Protein AF-0000000068093046 (afdb_homodimer)

InterPro domains:
  IPR000412 ABC-2 transporter [PIRSF006648] (12-259)
  IPR000412 ABC-2 transporter [PR00164] (34-55)
  IPR000412 ABC-2 transporter [PR00164] (64-86)
  IPR000412 ABC-2 transporter [PR00164] (109-134)
  IPR000412 ABC-2 transporter [PR00164] (146-170)
  IPR000412 ABC-2 transporter [PR00164] (183-202)
  IPR000412 ABC-2 transporter [PR00164] (203-222)
  IPR005981 ABC-2 type transporter, NodJ [TIGR01291] (15-259)
  IPR013525 ABC-2 type transporter, transmembrane domain [PF01061] (15-222)
  IPR047817 ABC-2 type transporter, transmembrane domain, bacterial-type [PS51012] (32-258)
  IPR051784 Nodulation factor ABC transporter [PTHR43229] (14-258)

Organism: Bordetella pertussis (strain Tohama I / ATCC BAA-589 / NCTC 13251) (NCBI:txid257313)

Solvent-accessible surface area (backbone atoms only — not comparable to full-atom values): 25249 Å² total; per-residue (Å²): 129,81,64,56,62,78,44,74,64,61,88,49,77,65,19,53,58,47,36,50,52,50,48,62,59,39,63,76,48,41,67,63,48,46,50,47,37,34,42,45,33,48,50,49,34,52,42,47,16,52,36,45,27,74,64,34,89,36,59,94,81,33,52,34,37,49,56,28,47,28,23,29,24,51,49,10,12,42,45,22,2,32,47,39,23,29,62,52,40,43,47,46,48,64,69,38,56,41,51,58,54,45,56,71,36,87,58,54,67,42,28,53,52,48,20,50,30,50,48,12,11,49,38,2,29,50,26,20,48,53,45,47,50,50,36,43,74,68,64,61,34,80,36,76,41,46,71,56,40,60,61,52,36,40,46,41,8,34,20,36,7,17,48,27,32,36,49,43,70,69,41,90,48,75,68,48,53,51,44,44,42,38,70,44,48,46,53,42,49,59,51,25,33,30,82,37,64,52,84,56,44,57,68,82,56,42,56,66,22,69,70,33,69,55,19,36,49,31,56,44,35,38,31,14,53,72,52,36,79,40,78,69,45,62,60,33,49,46,51,30,50,50,47,19,52,52,22,46,40,49,34,44,25,52,53,45,50,57,64,74,96,128,81,63,57,61,79,44,75,62,63,87,48,75,64,19,52,56,47,34,49,52,51,47,64,58,39,63,76,47,41,66,64,48,45,50,47,37,34,42,47,35,50,50,49,35,52,42,46,18,51,36,44,27,72,66,34,91,35,58,96,80,34,53,34,38,51,55,30,47,28,22,29,23,52,50,11,12,41,46,22,1,31,47,37,24,30,62,52,41,43,47,44,46,65,69,38,55,40,52,59,55,45,57,72,37,88,60,53,67,42,28,53,51,48,20,50,32,50,48,13,11,48,37,2,30,51,25,20,47,54,44,48,50,50,35,43,74,69,63,59,35,78,36,78,42,47,70,56,41,60,63,51,38,40,48,44,9,36,22,36,7,16,47,28,33,36,50,42,72,68,40,91,49,74,67,48,52,51,45,45,43,38,70,44,47,46,53,43,49,62,51,24,34,32,83,38,63,52,83,57,43,56,68,82,55,41,58,65,22,70,71,34,69,56,20,36,50,32,56,43,34,39,32,14,52,72,53,36,78,38,79,69,48,62,60,33,50,46,50,31,50,49,47,19,51,52,21,47,40,48,34,45,24,51,52,44,50,56,64,72,94

Secondary structure (DSSP, 8-state):
----TTSPPP--THHHHHHHHHHHHHHHHHHHHHHHHHHHHHHHHHHHHHHTTTTS--BTTB-HHHHHHHHHHHHHHHHHHHHIIIIIHHIIIIISTHHHHHHTTT--HHHHHHHHHHHHHHHHHHHHHHHHHHHHHTTS---GGGGGHHHHHHHHHHHHHHHHHHHHHH-SSTHHHHHIIIIIIHHHHHHTTSSS-GGGS-HHHHHHHTTSTHHHHHHHHHHHHTT-PPTTHHHHHHHHHHHHHHHHHHHHHHHHHHHH-/----TTSPPP--THHHHHHHHHHHHHHHHHHHHHHHHHHHHHHHHHHHHHHTTTTS--BTTB-HHHHHHHHHHHHHHHHHHHHIIIIIHHIIIIISTHHHHHHTTT--HHHHHHHHHHHHHHHHHHHHHHHHHHHHHTTS---GGGGGHHHHHHHHHHHHHHHHHHHHHH-SSTHHHHHIIIIIIHHHHHHTTSSS-GGGS-HHHHHHHTTSTHHHHHHHHHHHHTT-PPTTHHHHHHHHHHHHHHHHHHHHHHHHHHHH-

Radius of gyration: 23.85 Å; Cα contacts (8 Å, |Δi|>4): 781; chains: 2; bounding box: 71×57×48 Å

Structure (mmCIF, N/CA/C/O backbone):
data_AF-0000000068093046-model_v1
#
loop_
_entity.id
_entity.type
_entity.pdbx_description
1 polymer 'Transport permease protein'
#
loop_
_atom_site.group_PDB
_atom_site.id
_atom_site.type_symbol
_atom_site.label_atom_id
_atom_site.label_alt_id
_atom_site.label_comp_id
_atom_site.label_asym_id
_atom_site.label_entity_id
_atom_site.label_seq_id
_atom_site.pdbx_PDB_ins_code
_atom_site.Cartn_x
_atom_site.Cartn_y
_atom_site.Cartn_z
_atom_site.occupancy
_atom_site.B_iso_or_equiv
_atom_site.auth_seq_id
_atom_site.auth_comp_id
_atom_site.auth_asym_id
_atom_site.auth_atom_id
_atom_site.pdbx_PDB_model_num
ATOM 1 N N . MET A 1 1 ? 35.438 27.031 2.443 1 37.75 1 MET A N 1
ATOM 2 C CA . MET A 1 1 ? 34.906 27.812 1.33 1 37.75 1 MET A CA 1
ATOM 3 C C . MET A 1 1 ? 33.625 27.188 0.8 1 37.75 1 MET A C 1
ATOM 5 O O . MET A 1 1 ? 33.375 26 0.993 1 37.75 1 MET A O 1
ATOM 9 N N . SER A 1 2 ? 32.594 28.062 0.565 1 45.53 2 SER A N 1
ATOM 10 C CA . SER A 1 2 ? 31.188 28 0.219 1 45.53 2 SER A CA 1
ATOM 11 C C . SER A 1 2 ? 30.938 26.984 -0.894 1 45.53 2 SER A C 1
ATOM 13 O O . SER A 1 2 ? 31.312 27.219 -2.043 1 45.53 2 SER A O 1
ATOM 15 N N . ALA A 1 3 ? 31.359 25.812 -0.787 1 51.75 3 ALA A N 1
ATOM 16 C CA . ALA A 1 3 ? 31.219 25.031 -2.012 1 51.75 3 ALA A CA 1
ATOM 17 C C . ALA A 1 3 ? 29.906 25.375 -2.719 1 51.75 3 ALA A C 1
ATOM 19 O O . ALA A 1 3 ? 28.906 25.703 -2.07 1 51.75 3 ALA A O 1
ATOM 20 N N . GLY A 1 4 ? 29.953 25.828 -3.959 1 58.56 4 GLY A N 1
ATOM 21 C CA . GLY A 1 4 ? 28.828 26.203 -4.805 1 58.56 4 GLY A CA 1
ATOM 22 C C . GLY A 1 4 ? 27.625 25.297 -4.645 1 58.56 4 GLY A C 1
ATOM 23 O O . GLY A 1 4 ? 27.734 24.234 -4.023 1 58.56 4 GLY A O 1
ATOM 24 N N . ALA A 1 5 ? 26.469 25.844 -4.898 1 67.88 5 ALA A N 1
ATOM 25 C CA . ALA A 1 5 ? 25.156 25.188 -4.801 1 67.88 5 ALA A CA 1
ATOM 26 C C . ALA A 1 5 ? 25.219 23.766 -5.359 1 67.88 5 ALA A C 1
ATOM 28 O O . ALA A 1 5 ? 24.453 22.906 -4.949 1 67.88 5 ALA A O 1
ATOM 29 N N . TRP A 1 6 ? 26.391 23.453 -6.082 1 73.19 6 TRP A N 1
ATOM 30 C CA . TRP A 1 6 ? 26.438 22.172 -6.793 1 73.19 6 TRP A CA 1
ATOM 31 C C . TRP A 1 6 ? 27.531 21.281 -6.234 1 73.19 6 TRP A C 1
ATOM 33 O O . TRP A 1 6 ? 27.844 20.234 -6.809 1 73.19 6 TRP A O 1
ATOM 43 N N . GLY A 1 7 ? 28.156 21.656 -5.152 1 74.12 7 GLY A N 1
ATOM 44 C CA . GLY A 1 7 ? 29.25 20.875 -4.586 1 74.12 7 GLY A CA 1
ATOM 45 C C . GLY A 1 7 ? 28.766 19.672 -3.803 1 74.12 7 GLY A C 1
ATOM 46 O O . GLY A 1 7 ? 27.625 19.625 -3.338 1 74.12 7 GLY A O 1
ATOM 47 N N . TRP A 1 8 ? 29.516 18.578 -3.904 1 79.19 8 TRP A N 1
ATOM 48 C CA . TRP A 1 8 ? 29.234 17.391 -3.104 1 79.19 8 TRP A CA 1
ATOM 49 C C . TRP A 1 8 ? 29.25 17.719 -1.615 1 79.19 8 TRP A C 1
ATOM 51 O O . TRP A 1 8 ? 30.141 18.422 -1.137 1 79.19 8 TRP A O 1
ATOM 61 N N . PRO A 1 9 ? 28.25 17.297 -0.958 1 73.19 9 PRO A N 1
ATOM 62 C CA . PRO A 1 9 ? 28.203 17.578 0.477 1 73.19 9 PRO A CA 1
ATOM 63 C C . PRO A 1 9 ? 29.219 16.781 1.275 1 73.19 9 PRO A C 1
ATOM 65 O O . PRO A 1 9 ? 29.203 15.547 1.232 1 73.19 9 PRO A O 1
ATOM 68 N N . PRO A 1 10 ? 30.094 17.469 1.881 1 72.06 10 PRO A N 1
ATOM 69 C CA . PRO A 1 10 ? 31.078 16.75 2.678 1 72.06 10 PRO A CA 1
ATOM 70 C C . PRO A 1 10 ? 30.484 16.109 3.926 1 72.06 10 PRO A C 1
ATOM 72 O O . PRO A 1 10 ? 29.547 16.641 4.512 1 72.06 10 PRO A O 1
ATOM 75 N N . LEU A 1 11 ? 30.797 14.836 4.098 1 70.94 11 LEU A N 1
ATOM 76 C CA . LEU A 1 11 ? 30.375 14.141 5.309 1 70.94 11 LEU A CA 1
ATOM 77 C C . LEU A 1 11 ? 31.281 14.508 6.488 1 70.94 11 LEU A C 1
ATOM 79 O O . LEU A 1 11 ? 32.5 14.305 6.43 1 70.94 11 LEU A O 1
ATOM 83 N N . THR A 1 12 ? 30.734 15.312 7.371 1 66.44 12 THR A N 1
ATOM 84 C CA . THR A 1 12 ? 31.531 15.695 8.539 1 66.44 12 THR A CA 1
ATOM 85 C C . THR A 1 12 ? 31.062 14.938 9.773 1 66.44 12 THR A C 1
ATOM 87 O O . THR A 1 12 ? 29.984 14.336 9.773 1 66.44 12 THR A O 1
ATOM 90 N N . ARG A 1 13 ? 31.906 14.742 10.758 1 64.88 13 ARG A N 1
ATOM 91 C CA . ARG A 1 13 ? 31.641 14.047 12.008 1 64.88 13 ARG A CA 1
ATOM 92 C C . ARG A 1 13 ? 30.469 14.695 12.75 1 64.88 13 ARG A C 1
ATOM 94 O O . ARG A 1 13 ? 29.859 14.078 13.633 1 64.88 13 ARG A O 1
ATOM 101 N N . ARG A 1 14 ? 30.125 15.812 12.367 1 61.91 14 ARG A N 1
ATOM 102 C CA . ARG A 1 14 ? 29.016 16.5 13.023 1 61.91 14 ARG A CA 1
ATOM 103 C C . ARG A 1 14 ? 27.672 15.844 12.68 1 61.91 14 ARG A C 1
ATOM 105 O O . ARG A 1 14 ? 26.703 15.969 13.422 1 61.91 14 ARG A O 1
ATOM 112 N N . CYS A 1 15 ? 27.781 15.07 11.57 1 64.75 15 CYS A N 1
ATOM 113 C CA . CYS A 1 15 ? 26.609 14.312 11.148 1 64.75 15 CYS A CA 1
ATOM 114 C C . CYS A 1 15 ? 26.234 13.258 12.195 1 64.75 15 CYS A C 1
ATOM 116 O O . CYS A 1 15 ? 25.062 13.008 12.438 1 64.75 15 CYS A O 1
ATOM 118 N N . VAL A 1 16 ? 27.297 12.836 12.852 1 66 16 VAL A N 1
ATOM 119 C CA . VAL A 1 16 ? 27.078 11.781 13.844 1 66 16 VAL A CA 1
ATOM 120 C C . VAL A 1 16 ? 26.297 12.344 15.023 1 66 16 VAL A C 1
ATOM 122 O O . VAL A 1 16 ? 25.469 11.641 15.617 1 66 16 VAL A O 1
ATOM 125 N N . ALA A 1 17 ? 26.578 13.578 15.367 1 60.88 17 ALA A N 1
ATOM 126 C CA . ALA A 1 17 ? 25.859 14.188 16.484 1 60.88 17 ALA A CA 1
ATOM 127 C C . ALA A 1 17 ? 24.375 14.297 16.172 1 60.88 17 ALA A C 1
ATOM 129 O O . ALA A 1 17 ? 23.531 14.047 17.031 1 60.88 17 ALA A O 1
ATOM 130 N N . VAL A 1 18 ? 24.188 14.602 14.938 1 63.72 18 VAL A N 1
ATOM 131 C CA . VAL A 1 18 ? 22.797 14.75 14.523 1 63.72 18 VAL A CA 1
ATOM 132 C C . VAL A 1 18 ? 22.125 13.383 14.461 1 63.72 18 VAL A C 1
ATOM 134 O O . VAL A 1 18 ? 20.984 13.227 14.891 1 63.72 18 VAL A O 1
ATOM 137 N N . LEU A 1 19 ? 22.891 12.477 13.984 1 66.12 19 LEU A N 1
ATOM 138 C CA . LEU A 1 19 ? 22.375 11.109 13.93 1 66.12 19 LEU A CA 1
ATOM 139 C C . LEU A 1 19 ? 22.047 10.594 15.32 1 66.12 19 LEU A C 1
ATOM 141 O O . LEU A 1 19 ? 21.047 9.898 15.516 1 66.12 19 LEU A O 1
ATOM 145 N N . ARG A 1 20 ? 22.938 10.906 16.219 1 62.66 20 ARG A N 1
ATOM 146 C CA . ARG A 1 20 ? 22.734 10.469 17.609 1 62.66 20 ARG A CA 1
ATOM 147 C C . ARG A 1 20 ? 21.469 11.086 18.188 1 62.66 20 ARG A C 1
ATOM 149 O O . ARG A 1 20 ? 20.719 10.414 18.906 1 62.66 20 ARG A O 1
ATOM 156 N N . ARG A 1 21 ? 21.297 12.297 17.875 1 59.56 21 ARG A N 1
ATOM 157 C CA . ARG A 1 21 ? 20.078 12.969 18.359 1 59.56 21 ARG A CA 1
ATOM 158 C C . ARG A 1 21 ? 18.828 12.328 17.75 1 59.56 21 ARG A C 1
ATOM 160 O O . ARG A 1 21 ? 17.859 12.094 18.469 1 59.56 21 ARG A O 1
ATOM 167 N N . ASN A 1 22 ? 18.953 12.094 16.484 1 61.94 22 ASN A N 1
ATOM 168 C CA . ASN A 1 22 ? 17.812 11.469 15.82 1 61.94 22 ASN A CA 1
ATOM 169 C C . ASN A 1 22 ? 17.547 10.07 16.359 1 61.94 22 ASN A C 1
ATOM 171 O O . ASN A 1 22 ? 16.391 9.672 16.5 1 61.94 22 ASN A O 1
ATOM 175 N N . PHE A 1 23 ? 18.578 9.438 16.656 1 62.53 23 PHE A N 1
ATOM 176 C CA . PHE A 1 23 ? 18.453 8.086 17.203 1 62.53 23 PHE A CA 1
ATOM 177 C C . PHE A 1 23 ? 17.766 8.117 18.562 1 62.53 23 PHE A C 1
ATOM 179 O O . PHE A 1 23 ? 16.906 7.273 18.844 1 62.53 23 PHE A O 1
ATOM 186 N N . LEU A 1 24 ? 18.094 9.086 19.406 1 57.03 24 LEU A N 1
ATOM 187 C CA . LEU A 1 24 ? 17.547 9.172 20.766 1 57.03 24 LEU A CA 1
ATOM 188 C C . LEU A 1 24 ? 16.047 9.461 20.719 1 57.03 24 LEU A C 1
ATOM 190 O O . LEU A 1 24 ? 15.281 8.93 21.531 1 57.03 24 LEU A O 1
ATOM 194 N N . VAL A 1 25 ? 15.617 10.172 19.797 1 56.34 25 VAL A N 1
ATOM 195 C CA . VAL A 1 25 ? 14.211 10.523 19.672 1 56.34 25 VAL A CA 1
ATOM 196 C C . VAL A 1 25 ? 13.43 9.352 19.062 1 56.34 25 VAL A C 1
ATOM 198 O O . VAL A 1 25 ? 12.305 9.07 19.484 1 56.34 25 VAL A O 1
ATOM 201 N N . TRP A 1 26 ? 14.086 8.773 18.172 1 58.5 26 TRP A N 1
ATOM 202 C CA . TRP A 1 26 ? 13.43 7.672 17.484 1 58.5 26 TRP A CA 1
ATOM 203 C C . TRP A 1 26 ? 13.25 6.473 18.406 1 58.5 26 TRP A C 1
ATOM 205 O O . TRP A 1 26 ? 12.289 5.711 18.266 1 58.5 26 TRP A O 1
ATOM 215 N N . ARG A 1 27 ? 14.18 6.301 19.266 1 59.06 27 ARG A N 1
ATOM 216 C CA . ARG A 1 27 ? 14.086 5.156 20.172 1 59.06 27 ARG A CA 1
ATOM 217 C C . ARG A 1 27 ? 12.734 5.117 20.859 1 59.06 27 ARG A C 1
ATOM 219 O O . ARG A 1 27 ? 12.195 4.039 21.125 1 59.06 27 ARG A O 1
ATOM 226 N N . LYS A 1 28 ? 12.156 6.273 21.016 1 56.25 28 LYS A N 1
ATOM 227 C CA . LYS A 1 28 ? 10.898 6.336 21.75 1 56.25 28 LYS A CA 1
ATOM 228 C C . LYS A 1 28 ? 9.719 5.934 20.875 1 56.25 28 LYS A C 1
ATOM 230 O O . LYS A 1 28 ? 8.688 5.496 21.375 1 56.25 28 LYS A O 1
ATOM 235 N N . THR A 1 29 ? 9.852 6.031 19.625 1 57.38 29 THR A N 1
ATOM 236 C CA . THR A 1 29 ? 8.727 5.738 18.75 1 57.38 29 THR A CA 1
ATOM 237 C C . THR A 1 29 ? 9.055 4.57 17.828 1 57.38 29 THR A C 1
ATOM 239 O O . THR A 1 29 ? 8.32 4.297 16.875 1 57.38 29 THR A O 1
ATOM 242 N N . ALA A 1 30 ? 10.18 3.977 18.156 1 59.72 30 ALA A N 1
ATOM 243 C CA . ALA A 1 30 ? 10.75 2.939 17.297 1 59.72 30 ALA A CA 1
ATOM 244 C C . ALA A 1 30 ? 9.773 1.772 17.141 1 59.72 30 ALA A C 1
ATOM 246 O O . ALA A 1 30 ? 9.586 1.265 16.031 1 59.72 30 ALA A O 1
ATOM 247 N N . LEU A 1 31 ? 9.18 1.39 18.141 1 59.94 31 LEU A N 1
ATOM 248 C CA . LEU A 1 31 ? 8.328 0.206 18.094 1 59.94 31 LEU A CA 1
ATOM 249 C C . LEU A 1 31 ? 7.086 0.456 17.25 1 59.94 31 LEU A C 1
ATOM 251 O O . LEU A 1 31 ? 6.684 -0.405 16.453 1 59.94 31 LEU A O 1
ATOM 255 N N . THR A 1 32 ? 6.574 1.584 17.406 1 60.69 32 THR A N 1
ATOM 256 C CA . THR A 1 32 ? 5.34 1.903 16.703 1 60.69 32 THR A CA 1
ATOM 257 C C . THR A 1 32 ? 5.605 2.072 15.203 1 60.69 32 THR A C 1
ATOM 259 O O . THR A 1 32 ? 4.793 1.664 14.375 1 60.69 32 THR A O 1
ATOM 262 N N . THR A 1 33 ? 6.742 2.557 14.93 1 62.91 33 THR A N 1
ATOM 263 C CA . THR A 1 33 ? 7.07 2.799 13.531 1 62.91 33 THR A CA 1
ATOM 264 C C . THR A 1 33 ? 7.465 1.498 12.836 1 62.91 33 THR A C 1
ATOM 266 O O . THR A 1 33 ? 7.113 1.275 11.672 1 62.91 33 THR A O 1
ATOM 269 N N . VAL A 1 34 ? 8.086 0.738 13.633 1 65.81 34 VAL A N 1
ATOM 270 C CA . VAL A 1 34 ? 8.5 -0.548 13.078 1 65.81 34 VAL A CA 1
ATOM 271 C C . VAL A 1 34 ? 7.273 -1.376 12.719 1 65.81 34 VAL A C 1
ATOM 273 O O . VAL A 1 34 ? 7.227 -1.999 11.656 1 65.81 34 VAL A O 1
ATOM 276 N N . LEU A 1 35 ? 6.32 -1.252 13.57 1 70.31 35 LEU A N 1
ATOM 277 C CA . LEU A 1 35 ? 5.105 -2.02 13.32 1 70.31 35 LEU A CA 1
ATOM 278 C C . LEU A 1 35 ? 4.414 -1.542 12.047 1 70.31 35 LEU A C 1
ATOM 280 O O . LEU A 1 35 ? 3.908 -2.354 11.266 1 70.31 35 LEU A O 1
ATOM 284 N N . GLY A 1 36 ? 4.566 -0.265 11.867 1 68.25 36 GLY A N 1
ATOM 285 C CA . GLY A 1 36 ? 3.902 0.279 10.688 1 68.25 36 GLY A CA 1
ATOM 286 C C . GLY A 1 36 ? 4.605 -0.069 9.391 1 68.25 36 GLY A C 1
ATOM 287 O O . GLY A 1 36 ? 3.959 -0.458 8.414 1 68.25 36 GLY A O 1
ATOM 288 N N . ASP A 1 37 ? 5.895 -0.096 9.43 1 74.31 37 ASP A N 1
ATOM 289 C CA . ASP A 1 37 ? 6.645 -0.235 8.18 1 74.31 37 ASP A CA 1
ATOM 290 C C . ASP A 1 37 ? 6.898 -1.705 7.855 1 74.31 37 ASP A C 1
ATOM 292 O O . ASP A 1 37 ? 7.066 -2.066 6.691 1 74.31 37 ASP A O 1
ATOM 296 N N . VAL A 1 38 ? 6.875 -2.521 8.898 1 82.19 38 VAL A N 1
ATOM 297 C CA . VAL A 1 38 ? 7.273 -3.912 8.711 1 82.19 38 VAL A CA 1
ATOM 298 C C . VAL A 1 38 ? 6.031 -4.789 8.57 1 82.19 38 VAL A C 1
ATOM 300 O O . VAL A 1 38 ? 6.066 -5.82 7.895 1 82.19 38 VAL A O 1
ATOM 303 N N . LEU A 1 39 ? 5 -4.328 9.125 1 82.88 39 LEU A N 1
ATOM 304 C CA . LEU A 1 39 ? 3.812 -5.18 9.18 1 82.88 39 LEU A CA 1
ATOM 305 C C . LEU A 1 39 ? 3.27 -5.441 7.777 1 82.88 39 LEU A C 1
ATOM 307 O O . LEU A 1 39 ? 2.92 -6.578 7.445 1 82.88 39 LEU A O 1
ATOM 311 N N . ASP A 1 40 ? 3.314 -4.449 6.984 1 85.69 40 ASP A N 1
ATOM 312 C CA . ASP A 1 40 ? 2.742 -4.57 5.645 1 85.69 40 ASP A CA 1
ATOM 313 C C . ASP A 1 40 ? 3.518 -5.586 4.805 1 85.69 40 ASP A C 1
ATOM 315 O O . ASP A 1 40 ? 2.941 -6.551 4.305 1 85.69 40 ASP A O 1
ATOM 319 N N . PRO A 1 41 ? 4.793 -5.43 4.781 1 87.69 41 PRO A N 1
ATOM 320 C CA . PRO A 1 41 ? 5.562 -6.395 3.988 1 87.69 41 PRO A CA 1
ATOM 321 C C . PRO A 1 41 ? 5.523 -7.805 4.574 1 87.69 41 PRO A C 1
ATOM 323 O O . PRO A 1 41 ? 5.559 -8.789 3.83 1 87.69 41 PRO A O 1
ATOM 326 N N . VAL A 1 42 ? 5.434 -7.898 5.871 1 88.56 42 VAL A N 1
ATOM 327 C CA . VAL A 1 42 ? 5.391 -9.211 6.512 1 88.56 42 VAL A CA 1
ATOM 328 C C . VAL A 1 42 ? 4.059 -9.891 6.211 1 88.56 42 VAL A C 1
ATOM 330 O O . VAL A 1 42 ? 4.02 -11.086 5.902 1 88.56 42 VAL A O 1
ATOM 333 N N . VAL A 1 43 ? 3.029 -9.133 6.297 1 86.38 43 VAL A N 1
ATOM 334 C CA . VAL A 1 43 ? 1.71 -9.672 5.988 1 86.38 43 VAL A CA 1
ATOM 335 C C . VAL A 1 43 ? 1.655 -10.102 4.527 1 86.38 43 VAL A C 1
ATOM 337 O O . VAL A 1 43 ? 1.15 -11.18 4.207 1 86.38 43 VAL A O 1
ATOM 340 N N . ALA A 1 44 ? 2.191 -9.266 3.668 1 87.81 44 ALA A N 1
ATOM 341 C CA . ALA A 1 44 ? 2.24 -9.594 2.246 1 87.81 44 ALA A CA 1
ATOM 342 C C . ALA A 1 44 ? 3.062 -10.859 2.006 1 87.81 44 ALA A C 1
ATOM 344 O O . ALA A 1 44 ? 2.654 -11.742 1.244 1 87.81 44 ALA A O 1
ATOM 345 N N . LEU A 1 45 ? 4.156 -10.945 2.699 1 90.56 45 LEU A N 1
ATOM 346 C CA . LEU A 1 45 ? 5.043 -12.094 2.559 1 90.56 45 LEU A CA 1
ATOM 347 C C . LEU A 1 45 ? 4.348 -13.383 2.99 1 90.56 45 LEU A C 1
ATOM 349 O O . LEU A 1 45 ? 4.344 -14.367 2.254 1 90.56 45 LEU A O 1
ATOM 353 N N . LEU A 1 46 ? 3.686 -13.32 4.074 1 88.31 46 LEU A N 1
ATOM 354 C CA . LEU A 1 46 ? 3.088 -14.531 4.621 1 88.31 46 LEU A CA 1
ATOM 355 C C . LEU A 1 46 ? 1.8 -14.883 3.885 1 88.31 46 LEU A C 1
ATOM 357 O O . LEU A 1 46 ? 1.574 -16.047 3.543 1 88.31 46 LEU A O 1
ATOM 361 N N . ALA A 1 47 ? 1.041 -13.898 3.654 1 84.81 47 ALA A N 1
ATOM 362 C CA . ALA A 1 47 ? -0.24 -14.148 2.996 1 84.81 47 ALA A CA 1
ATOM 363 C C . ALA A 1 47 ? -0.038 -14.578 1.548 1 84.81 47 ALA A C 1
ATOM 365 O O . ALA A 1 47 ? -0.573 -15.602 1.121 1 84.81 47 ALA A O 1
ATOM 366 N N . LEU A 1 48 ? 0.752 -13.852 0.817 1 86.62 48 LEU A N 1
ATOM 367 C CA . LEU A 1 48 ? 0.99 -14.195 -0.58 1 86.62 48 LEU A CA 1
ATOM 368 C C . LEU A 1 48 ? 1.932 -15.391 -0.694 1 86.62 48 LEU A C 1
ATOM 370 O O . LEU A 1 48 ? 1.748 -16.25 -1.559 1 86.62 48 LEU A O 1
ATOM 374 N N . GLY A 1 49 ? 2.934 -15.375 0.153 1 87.12 49 GLY A N 1
ATOM 375 C CA . GLY A 1 49 ? 3.896 -16.469 0.107 1 87.12 49 GLY A CA 1
ATOM 376 C C . GLY A 1 49 ? 3.27 -17.828 0.34 1 87.12 49 GLY A C 1
ATOM 377 O O . GLY A 1 49 ? 3.502 -18.766 -0.427 1 87.12 49 GLY A O 1
ATOM 378 N N . PHE A 1 50 ? 2.408 -17.891 1.271 1 84.62 50 PHE A N 1
ATOM 379 C CA . PHE A 1 50 ? 1.796 -19.188 1.567 1 84.62 50 PHE A CA 1
ATOM 380 C C . PHE A 1 50 ? 0.477 -19.344 0.821 1 84.62 50 PHE A C 1
ATOM 382 O O . PHE A 1 50 ? 0.151 -20.438 0.348 1 84.62 50 PHE A O 1
ATOM 389 N N . GLY A 1 51 ? -0.211 -18.312 0.675 1 83.06 51 GLY A N 1
ATOM 390 C CA . GLY A 1 51 ? -1.479 -18.391 -0.034 1 83.06 51 GLY A CA 1
ATOM 391 C C . GLY A 1 51 ? -1.319 -18.688 -1.512 1 83.06 51 GLY A C 1
ATOM 392 O O . GLY A 1 51 ? -1.857 -19.688 -2.008 1 83.06 51 GLY A O 1
ATOM 393 N N . LEU A 1 52 ? -0.548 -17.906 -2.174 1 84 52 LEU A N 1
ATOM 394 C CA . LEU A 1 52 ? -0.316 -18.109 -3.598 1 84 52 LEU A CA 1
ATOM 395 C C . LEU A 1 52 ? 0.709 -19.219 -3.822 1 84 52 LEU A C 1
ATOM 397 O O . LEU A 1 52 ? 0.681 -19.906 -4.852 1 84 52 LEU A O 1
ATOM 401 N N . GLY A 1 53 ? 1.617 -19.281 -2.848 1 83.06 53 GLY A N 1
ATOM 402 C CA . GLY A 1 53 ? 2.631 -20.328 -2.963 1 83.06 53 GLY A CA 1
ATOM 403 C C . GLY A 1 53 ? 2.049 -21.719 -3.072 1 83.06 53 GLY A C 1
ATOM 404 O O . GLY A 1 53 ? 2.615 -22.578 -3.746 1 83.06 53 GLY A O 1
ATOM 405 N N . ALA A 1 54 ? 0.92 -21.891 -2.521 1 81.44 54 ALA A N 1
ATOM 406 C CA . ALA A 1 54 ? 0.278 -23.203 -2.572 1 81.44 54 ALA A CA 1
ATOM 407 C C . ALA A 1 54 ? -0.327 -23.469 -3.949 1 81.44 54 ALA A C 1
ATOM 409 O O . ALA A 1 54 ? -0.54 -24.625 -4.332 1 81.44 54 ALA A O 1
ATOM 410 N N . LEU A 1 55 ? -0.473 -22.422 -4.648 1 80.44 55 LEU A N 1
ATOM 411 C CA . LEU A 1 55 ? -1.104 -22.547 -5.957 1 80.44 55 LEU A CA 1
ATOM 412 C C . LEU A 1 55 ? -0.059 -22.531 -7.066 1 80.44 55 LEU A C 1
ATOM 414 O O . LEU A 1 55 ? -0.36 -22.859 -8.211 1 80.44 55 LEU A O 1
ATOM 418 N N . LEU A 1 56 ? 1.139 -22.109 -6.676 1 79.81 56 LEU A N 1
ATOM 419 C CA . LEU A 1 56 ? 2.207 -21.984 -7.66 1 79.81 56 LEU A CA 1
ATOM 420 C C . LEU A 1 56 ? 3.131 -23.188 -7.633 1 79.81 56 LEU A C 1
ATOM 422 O O . LEU A 1 56 ? 3.434 -23.719 -6.562 1 79.81 56 LEU A O 1
ATOM 426 N N . PRO A 1 57 ? 3.406 -23.859 -8.727 1 71.44 57 PRO A N 1
ATOM 427 C CA . PRO A 1 57 ? 4.426 -24.906 -8.75 1 71.44 57 PRO A CA 1
ATOM 428 C C . PRO A 1 57 ? 5.801 -24.406 -8.32 1 71.44 57 PRO A C 1
ATOM 430 O O . PRO A 1 57 ? 6.738 -25.203 -8.188 1 71.44 57 PRO A O 1
ATOM 433 N N . GLY A 1 58 ? 5.988 -23.328 -7.805 1 71.19 58 GLY A N 1
ATOM 434 C CA . GLY A 1 58 ? 7.273 -22.703 -7.535 1 71.19 58 GLY A CA 1
ATOM 435 C C . GLY A 1 58 ? 7.762 -21.828 -8.68 1 71.19 58 GLY A C 1
ATOM 436 O O . GLY A 1 58 ? 7.312 -21.984 -9.812 1 71.19 58 GLY A O 1
ATOM 437 N N . ILE A 1 59 ? 8.508 -20.859 -8.344 1 71.25 59 ILE A N 1
ATOM 438 C CA . ILE A 1 59 ? 9.086 -19.969 -9.352 1 71.25 59 ILE A CA 1
ATOM 439 C C . ILE A 1 59 ? 10.539 -20.359 -9.617 1 71.25 59 ILE A C 1
ATOM 441 O O . ILE A 1 59 ? 11.406 -20.172 -8.758 1 71.25 59 ILE A O 1
ATOM 445 N N . GLU A 1 60 ? 10.773 -20.891 -10.781 1 70 60 GLU A N 1
ATOM 446 C CA . GLU A 1 60 ? 12.109 -21.328 -11.148 1 70 60 GLU A CA 1
ATOM 447 C C . GLU A 1 60 ? 12.656 -22.344 -10.148 1 70 60 GLU A C 1
ATOM 449 O O . GLU A 1 60 ? 13.805 -22.25 -9.719 1 70 60 GLU A O 1
ATOM 454 N N . GLY A 1 61 ? 11.766 -23.141 -9.555 1 75.25 61 GLY A N 1
ATOM 455 C CA . GLY A 1 61 ? 12.141 -24.219 -8.648 1 75.25 61 GLY A CA 1
ATOM 456 C C . GLY A 1 61 ? 12.195 -23.781 -7.195 1 75.25 61 GLY A C 1
ATOM 457 O O . GLY A 1 61 ? 12.516 -24.578 -6.316 1 75.25 61 GLY A O 1
ATOM 458 N N . VAL A 1 62 ? 12.008 -22.609 -6.949 1 84.44 62 VAL A N 1
ATOM 459 C CA . VAL A 1 62 ? 12.07 -22.062 -5.598 1 84.44 62 VAL A CA 1
ATOM 460 C C . VAL A 1 62 ? 10.656 -21.781 -5.09 1 84.44 62 VAL A C 1
ATOM 462 O O . VAL A 1 62 ? 9.805 -21.281 -5.836 1 84.44 62 VAL A O 1
ATOM 465 N N . PRO A 1 63 ? 10.453 -22.297 -3.867 1 88.06 63 PRO A N 1
ATOM 466 C CA . PRO A 1 63 ? 9.141 -21.953 -3.316 1 88.06 63 PRO A CA 1
ATOM 467 C C . PRO A 1 63 ? 8.844 -20.453 -3.387 1 88.06 63 PRO A C 1
ATOM 469 O O . PRO A 1 63 ? 9.742 -19.625 -3.189 1 88.06 63 PRO A O 1
ATOM 472 N N . TYR A 1 64 ? 7.68 -20.141 -3.701 1 89.38 64 TYR A N 1
ATOM 473 C CA . TYR A 1 64 ? 7.285 -18.766 -3.914 1 89.38 64 TYR A CA 1
ATOM 474 C C . TYR A 1 64 ? 7.551 -17.922 -2.67 1 89.38 64 TYR A C 1
ATOM 476 O O . TYR A 1 64 ? 7.926 -16.75 -2.771 1 89.38 64 TYR A O 1
ATOM 484 N N . VAL A 1 65 ? 7.371 -18.547 -1.499 1 89.81 65 VAL A N 1
ATOM 485 C CA . VAL A 1 65 ? 7.586 -17.812 -0.253 1 89.81 65 VAL A CA 1
ATOM 486 C C . VAL A 1 65 ? 9.047 -17.375 -0.153 1 89.81 65 VAL A C 1
ATOM 488 O O . VAL A 1 65 ? 9.336 -16.281 0.312 1 89.81 65 VAL A O 1
ATOM 491 N N . THR A 1 66 ? 9.922 -18.188 -0.617 1 90.56 66 THR A N 1
ATOM 492 C CA . THR A 1 66 ? 11.336 -17.859 -0.604 1 90.56 66 THR A CA 1
ATOM 493 C C . THR A 1 66 ? 11.648 -16.766 -1.629 1 90.56 66 THR A C 1
ATOM 495 O O . THR A 1 66 ? 12.414 -15.836 -1.348 1 90.56 66 THR A O 1
ATOM 498 N N . PHE A 1 67 ? 11.055 -16.953 -2.742 1 89.75 67 PHE A N 1
ATOM 499 C CA . PHE A 1 67 ? 11.203 -15.93 -3.771 1 89.75 67 PHE A CA 1
ATOM 500 C C . PHE A 1 67 ? 10.727 -14.578 -3.262 1 89.75 67 PHE A C 1
ATOM 502 O O . PHE A 1 67 ? 11.414 -13.57 -3.426 1 89.75 67 PHE A O 1
ATOM 509 N N . LEU A 1 68 ? 9.586 -14.531 -2.592 1 91.62 68 LEU A N 1
ATOM 510 C CA . LEU A 1 68 ? 8.945 -13.312 -2.113 1 91.62 68 LEU A CA 1
ATOM 511 C C . LEU A 1 68 ? 9.711 -12.727 -0.931 1 91.62 68 LEU A C 1
ATOM 513 O O . LEU A 1 68 ? 9.617 -11.523 -0.658 1 91.62 68 LEU A O 1
ATOM 517 N N . SER A 1 69 ? 10.406 -13.562 -0.236 1 93.88 69 SER A N 1
ATOM 518 C CA . SER A 1 69 ? 11.133 -13.078 0.934 1 93.88 69 SER A CA 1
ATOM 519 C C . SER A 1 69 ? 12.172 -12.031 0.546 1 93.88 69 SER A C 1
ATOM 521 O O . SER A 1 69 ? 12.32 -11.016 1.228 1 93.88 69 SER A O 1
ATOM 523 N N . ALA A 1 70 ? 12.883 -12.281 -0.55 1 93.81 70 ALA A N 1
ATOM 524 C CA . ALA A 1 70 ? 13.875 -11.312 -1.021 1 93.81 70 ALA A CA 1
ATOM 525 C C . ALA A 1 70 ? 13.219 -9.984 -1.369 1 93.81 70 ALA A C 1
ATOM 527 O O . ALA A 1 70 ? 13.688 -8.922 -0.944 1 93.81 70 ALA A O 1
ATOM 528 N N . GLY A 1 71 ? 12.18 -10.078 -2.107 1 93.19 71 GLY A N 1
ATOM 529 C CA . GLY A 1 71 ? 11.445 -8.875 -2.477 1 93.19 71 GLY A CA 1
ATOM 530 C C . GLY A 1 71 ? 10.883 -8.133 -1.282 1 93.19 71 GLY A C 1
ATOM 531 O O . GLY A 1 71 ? 10.891 -6.902 -1.246 1 93.19 71 GLY A O 1
ATOM 532 N N . SER A 1 72 ? 10.352 -8.836 -0.315 1 94.19 72 SER A N 1
ATOM 533 C CA . SER A 1 72 ? 9.727 -8.234 0.859 1 94.19 72 SER A CA 1
ATOM 534 C C . SER A 1 72 ? 10.75 -7.457 1.689 1 94.19 72 SER A C 1
ATOM 536 O O . SER A 1 72 ? 10.43 -6.406 2.252 1 94.19 72 SER A O 1
ATOM 538 N N . MET A 1 73 ? 11.898 -7.996 1.782 1 96.06 73 MET A N 1
ATOM 539 C CA . MET A 1 73 ? 12.945 -7.285 2.508 1 96.06 73 MET A CA 1
ATOM 540 C C . MET A 1 73 ? 13.25 -5.941 1.851 1 96.06 73 MET A C 1
ATOM 542 O O . MET A 1 73 ? 13.406 -4.93 2.537 1 96.06 73 MET A O 1
ATOM 546 N N . CYS A 1 74 ? 13.305 -5.977 0.54 1 95.75 74 CYS A N 1
ATOM 547 C CA . CYS A 1 74 ? 13.586 -4.758 -0.208 1 95.75 74 CYS A CA 1
ATOM 548 C C . CYS A 1 74 ? 12.445 -3.756 -0.078 1 95.75 74 CYS A C 1
ATOM 550 O O . CYS A 1 74 ? 12.68 -2.564 0.124 1 95.75 74 CYS A O 1
ATOM 552 N N . VAL A 1 75 ? 11.258 -4.289 -0.196 1 93.81 75 VAL A N 1
ATOM 553 C CA . VAL A 1 75 ? 10.078 -3.432 -0.094 1 93.81 75 VAL A CA 1
ATOM 554 C C . VAL A 1 75 ? 10 -2.83 1.307 1 93.81 75 VAL A C 1
ATOM 556 O O . VAL A 1 75 ? 9.68 -1.649 1.465 1 93.81 75 VAL A O 1
ATOM 559 N N . GLY A 1 76 ? 10.219 -3.658 2.303 1 92.94 76 GLY A N 1
ATOM 560 C CA . GLY A 1 76 ? 10.258 -3.143 3.662 1 92.94 76 GLY A CA 1
ATOM 561 C C . GLY A 1 76 ? 11.242 -2.008 3.844 1 92.94 76 GLY A C 1
ATOM 562 O O . GLY A 1 76 ? 10.938 -1 4.48 1 92.94 76 GLY A O 1
ATOM 563 N N . ALA A 1 77 ? 12.383 -2.211 3.314 1 94.38 77 ALA A N 1
ATOM 564 C CA . ALA A 1 77 ? 13.406 -1.173 3.391 1 94.38 77 ALA A CA 1
ATOM 565 C C . ALA A 1 77 ? 12.969 0.088 2.652 1 94.38 77 ALA A C 1
ATOM 567 O O . ALA A 1 77 ? 13.188 1.203 3.131 1 94.38 77 ALA A O 1
ATOM 568 N N . LEU A 1 78 ? 12.453 -0.153 1.491 1 93.75 78 LEU A N 1
ATOM 569 C CA . LEU A 1 78 ? 11.977 0.968 0.692 1 93.75 78 LEU A CA 1
ATOM 570 C C . LEU A 1 78 ? 10.938 1.781 1.465 1 93.75 78 LEU A C 1
ATOM 572 O O . LEU A 1 78 ? 11.031 3.01 1.53 1 93.75 78 LEU A O 1
ATOM 576 N N . TYR A 1 79 ? 9.953 1.138 2.055 1 89 79 TYR A N 1
ATOM 577 C CA . TYR A 1 79 ? 8.906 1.816 2.809 1 89 79 TYR A CA 1
ATOM 578 C C . TYR A 1 79 ? 9.477 2.486 4.055 1 89 79 TYR A C 1
ATOM 580 O O . TYR A 1 79 ? 9.078 3.602 4.402 1 89 79 TYR A O 1
ATOM 588 N N . GLY A 1 80 ? 10.336 1.819 4.73 1 87.62 80 GLY A N 1
ATOM 589 C CA . GLY A 1 80 ? 10.969 2.408 5.902 1 87.62 80 GLY A CA 1
ATOM 590 C C . GLY A 1 80 ? 11.672 3.717 5.605 1 87.62 80 GLY A C 1
ATOM 591 O O . GLY A 1 80 ? 11.492 4.703 6.324 1 87.62 80 GLY A O 1
ATOM 592 N N . ALA A 1 81 ? 12.406 3.678 4.547 1 91 81 ALA A N 1
ATOM 593 C CA . ALA A 1 81 ? 13.133 4.883 4.16 1 91 81 ALA A CA 1
ATOM 594 C C . ALA A 1 81 ? 12.172 5.973 3.689 1 91 81 ALA A C 1
ATOM 596 O O . ALA A 1 81 ? 12.328 7.145 4.051 1 91 81 ALA A O 1
ATOM 597 N N . THR A 1 82 ? 11.273 5.605 2.887 1 87.44 82 THR A N 1
ATOM 598 C CA . THR A 1 82 ? 10.375 6.574 2.275 1 87.44 82 THR A CA 1
ATOM 599 C C . THR A 1 82 ? 9.492 7.23 3.334 1 87.44 82 THR A C 1
ATOM 601 O O . THR A 1 82 ? 9.312 8.453 3.332 1 87.44 82 THR A O 1
ATOM 604 N N . PHE A 1 83 ? 8.938 6.477 4.195 1 81.75 83 PHE A N 1
ATOM 605 C CA . PHE A 1 83 ? 8.078 7.023 5.238 1 81.75 83 PHE A CA 1
ATOM 606 C C . PHE A 1 83 ? 8.859 7.98 6.133 1 81.75 83 PHE A C 1
ATOM 608 O O . PHE A 1 83 ? 8.359 9.055 6.488 1 81.75 83 PHE A O 1
ATOM 615 N N . GLU A 1 84 ? 10 7.566 6.465 1 79.81 84 GLU A N 1
ATOM 616 C CA . GLU A 1 84 ? 10.836 8.414 7.312 1 79.81 84 GLU A CA 1
ATOM 617 C C . GLU A 1 84 ? 11.25 9.688 6.59 1 79.81 84 GLU A C 1
ATOM 619 O O . GLU A 1 84 ? 11.188 10.781 7.16 1 79.81 84 GLU A O 1
ATOM 624 N N . ALA A 1 85 ? 11.602 9.562 5.387 1 83.94 85 ALA A N 1
ATOM 625 C CA . ALA A 1 85 ? 12.156 10.688 4.641 1 83.94 85 ALA A CA 1
ATOM 626 C C . ALA A 1 85 ? 11.047 11.617 4.152 1 83.94 85 ALA A C 1
ATOM 628 O O . ALA A 1 85 ? 11.32 12.758 3.748 1 83.94 85 ALA A O 1
ATOM 629 N N . THR A 1 86 ? 9.828 11.203 4.188 1 79.75 86 THR A N 1
ATOM 630 C CA . THR A 1 86 ? 8.75 12.055 3.715 1 79.75 86 THR A CA 1
ATOM 631 C C . THR A 1 86 ? 7.914 12.57 4.883 1 79.75 86 THR A C 1
ATOM 633 O O . THR A 1 86 ? 8.133 13.68 5.367 1 79.75 86 THR A O 1
ATOM 636 N N . TYR A 1 87 ? 7.16 11.68 5.48 1 69.88 87 TYR A N 1
ATOM 637 C CA . TYR A 1 87 ? 6.195 12.094 6.496 1 69.88 87 TYR A CA 1
ATOM 638 C C . TYR A 1 87 ? 6.906 12.602 7.742 1 69.88 87 TYR A C 1
ATOM 640 O O . TYR A 1 87 ? 6.582 13.68 8.25 1 69.88 87 TYR A O 1
ATOM 648 N N . ASN A 1 88 ? 7.867 11.898 8.141 1 69.31 88 ASN A N 1
ATOM 649 C CA . ASN A 1 88 ? 8.531 12.266 9.383 1 69.31 88 ASN A CA 1
ATOM 650 C C . ASN A 1 88 ? 9.516 13.414 9.18 1 69.31 88 ASN A C 1
ATOM 652 O O . ASN A 1 88 ? 9.57 14.344 9.992 1 69.31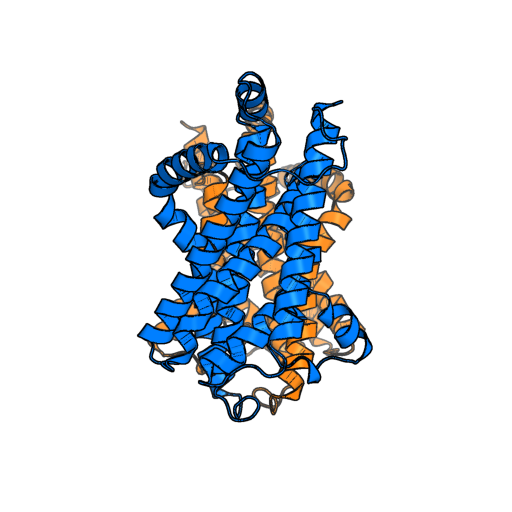 88 ASN A O 1
ATOM 656 N N . ALA A 1 89 ? 10.242 13.305 8.133 1 65.69 89 ALA A N 1
ATOM 657 C CA . ALA A 1 89 ? 11.195 14.375 7.848 1 65.69 89 ALA A CA 1
ATOM 658 C C . ALA A 1 89 ? 10.477 15.68 7.543 1 65.69 89 ALA A C 1
ATOM 660 O O . ALA A 1 89 ? 10.922 16.75 7.965 1 65.69 89 ALA A O 1
ATOM 661 N N . PHE A 1 90 ? 9.406 15.578 6.793 1 64.75 90 PHE A N 1
ATOM 662 C CA . PHE A 1 90 ? 8.648 16.766 6.426 1 64.75 90 PHE A CA 1
ATOM 663 C C . PHE A 1 90 ? 8.062 17.438 7.664 1 64.75 90 PHE A C 1
ATOM 665 O O . PHE A 1 90 ? 8.062 18.656 7.77 1 64.75 90 PHE A O 1
ATOM 672 N N . SER A 1 91 ? 7.48 16.656 8.5 1 62.56 91 SER A N 1
ATOM 673 C CA . SER A 1 91 ? 6.934 17.203 9.734 1 62.56 91 SER A CA 1
ATOM 674 C C . SER A 1 91 ? 8.016 17.922 10.547 1 62.56 91 SER A C 1
ATOM 676 O O . SER A 1 91 ? 7.75 18.953 11.164 1 62.56 91 SER A O 1
ATOM 678 N N . ARG A 1 92 ? 9.203 17.312 10.508 1 61.41 92 ARG A N 1
ATOM 679 C CA . ARG A 1 92 ? 10.32 17.922 11.227 1 61.41 92 ARG A CA 1
ATOM 680 C C . ARG A 1 92 ? 10.773 19.203 10.547 1 61.41 92 ARG A C 1
ATOM 682 O O . ARG A 1 92 ? 11.078 20.188 11.227 1 61.41 92 ARG A O 1
ATOM 689 N N . LEU A 1 93 ? 10.75 19.172 9.281 1 58.31 93 LEU A N 1
ATOM 690 C CA . LEU A 1 93 ? 11.273 20.312 8.547 1 58.31 93 LEU A CA 1
ATOM 691 C C . LEU A 1 93 ? 10.266 21.453 8.523 1 58.31 93 LEU A C 1
ATOM 693 O O . LEU A 1 93 ? 10.641 22.625 8.633 1 58.31 93 LEU A O 1
ATOM 697 N N . HIS A 1 94 ? 9.086 21.234 8.258 1 54.19 94 HIS A N 1
ATOM 698 C CA . HIS A 1 94 ? 8.102 22.297 8.133 1 54.19 94 HIS A CA 1
ATOM 699 C C . HIS A 1 94 ? 7.539 22.688 9.492 1 54.19 94 HIS A C 1
ATOM 701 O O . HIS A 1 94 ? 7.281 23.875 9.734 1 54.19 94 HIS A O 1
ATOM 707 N N . VAL A 1 95 ? 6.98 21.656 10.18 1 48.5 95 VAL A N 1
ATOM 708 C CA . VAL A 1 95 ? 6.344 22.062 11.43 1 48.5 95 VAL A CA 1
ATOM 709 C C . VAL A 1 95 ? 7.391 22.625 12.391 1 48.5 95 VAL A C 1
ATOM 711 O O . VAL A 1 95 ? 7.125 23.578 13.109 1 48.5 95 VAL A O 1
ATOM 714 N N . GLN A 1 96 ? 8.445 21.812 12.555 1 47.5 96 GLN A N 1
ATOM 715 C CA . GLN A 1 96 ? 9.328 22.281 13.625 1 47.5 96 GLN A CA 1
ATOM 716 C C . GLN A 1 96 ? 10.336 23.297 13.117 1 47.5 96 GLN A C 1
ATOM 718 O O . GLN A 1 96 ? 11.148 23 12.242 1 47.5 96 GLN A O 1
ATOM 723 N N . ARG A 1 97 ? 9.883 24.453 12.695 1 50.09 97 ARG A N 1
ATOM 724 C CA . ARG A 1 97 ? 10.789 25.594 12.555 1 50.09 97 ARG A CA 1
ATOM 725 C C . ARG A 1 97 ? 12.227 25.203 12.859 1 50.09 97 ARG A C 1
ATOM 727 O O . ARG A 1 97 ? 13.07 26.047 13.148 1 50.09 97 ARG A O 1
ATOM 734 N N . THR A 1 98 ? 12.305 23.938 12.969 1 50.84 98 THR A N 1
ATOM 735 C CA . THR A 1 98 ? 13.602 23.438 13.406 1 50.84 98 THR A CA 1
ATOM 736 C C . THR A 1 98 ? 14.664 23.688 12.336 1 50.84 98 THR A C 1
ATOM 738 O O . THR A 1 98 ? 15.828 23.953 12.656 1 50.84 98 THR A O 1
ATOM 741 N N . TRP A 1 99 ? 14.141 23.609 11.086 1 50.53 99 TRP A N 1
ATOM 742 C CA . TRP A 1 99 ? 15.125 23.938 10.062 1 50.53 99 TRP A CA 1
ATOM 743 C C . TRP A 1 99 ? 15.703 25.328 10.273 1 50.53 99 TRP A C 1
ATOM 745 O O . TRP A 1 99 ? 16.906 25.547 10.141 1 50.53 99 TRP A O 1
ATOM 755 N N . ASP A 1 100 ? 14.773 26.125 10.539 1 52.66 100 ASP A N 1
ATOM 756 C CA . ASP A 1 100 ? 15.234 27.484 10.789 1 52.66 100 ASP A CA 1
ATOM 757 C C . ASP A 1 100 ? 16.094 27.562 12.055 1 52.66 100 ASP A C 1
ATOM 759 O O . ASP A 1 100 ? 17.078 28.297 12.094 1 52.66 100 ASP A O 1
ATOM 763 N N . ALA A 1 101 ? 15.625 26.844 13.008 1 51.94 101 ALA A N 1
ATOM 764 C CA . ALA A 1 101 ? 16.375 26.891 14.258 1 51.94 101 ALA A CA 1
ATOM 765 C C . ALA A 1 101 ? 17.734 26.203 14.102 1 51.94 101 ALA A C 1
ATOM 767 O O . ALA A 1 101 ? 18.719 26.625 14.711 1 51.94 101 ALA A O 1
ATOM 768 N N . MET A 1 102 ? 17.656 25.234 13.305 1 52.12 102 MET A N 1
ATOM 769 C CA . MET A 1 102 ? 18.906 24.5 13.109 1 52.12 102 MET A CA 1
ATOM 770 C C . MET A 1 102 ? 19.875 25.328 12.273 1 52.12 102 MET A C 1
ATOM 772 O O . MET A 1 102 ? 21.094 25.25 12.477 1 52.12 102 MET A O 1
ATOM 776 N N . LEU A 1 103 ? 19.188 26.125 11.414 1 51.19 103 LEU A N 1
ATOM 777 C CA . LEU A 1 103 ? 20.016 26.969 10.578 1 51.19 103 LEU A CA 1
ATOM 778 C C . LEU A 1 103 ? 20.609 28.125 11.398 1 51.19 103 LEU A C 1
ATOM 780 O O . LEU A 1 103 ? 21.609 28.703 11.008 1 51.19 103 LEU A O 1
ATOM 784 N N . SER A 1 104 ? 19.891 28.406 12.453 1 50.75 104 SER A N 1
ATOM 785 C CA . SER A 1 104 ? 20.453 29.5 13.258 1 50.75 104 SER A CA 1
ATOM 786 C C . SER A 1 104 ? 21.688 29.031 14.016 1 50.75 104 SER A C 1
ATOM 788 O O . SER A 1 104 ? 22.375 29.844 14.633 1 50.75 104 SER A O 1
ATOM 790 N N . THR A 1 105 ? 21.891 27.734 14.047 1 50.78 105 THR A N 1
ATOM 791 C CA . THR A 1 105 ? 23.156 27.219 14.578 1 50.78 105 THR A CA 1
ATOM 792 C C . THR A 1 105 ? 24.094 26.844 13.438 1 50.78 105 THR A C 1
ATOM 794 O O . THR A 1 105 ? 23.641 26.469 12.352 1 50.78 105 THR A O 1
ATOM 797 N N . PRO A 1 106 ? 25.219 27.312 13.414 1 48.06 106 PRO A N 1
ATOM 798 C CA . PRO A 1 106 ? 26.203 27.031 12.359 1 48.06 106 PRO A CA 1
ATOM 799 C C . PRO A 1 106 ? 26.172 25.578 11.883 1 48.06 106 PRO A C 1
ATOM 801 O O . PRO A 1 106 ? 27.203 25.031 11.492 1 48.06 106 PRO A O 1
ATOM 804 N N . LEU A 1 107 ? 25.141 24.891 12.258 1 55 107 LEU A N 1
ATOM 805 C CA . LEU A 1 107 ? 25.188 23.547 11.695 1 55 107 LEU A CA 1
ATOM 806 C C . LEU A 1 107 ? 25.203 23.594 10.172 1 55 107 LEU A C 1
ATOM 808 O O . LEU A 1 107 ? 24.484 24.391 9.562 1 55 107 LEU A O 1
ATOM 812 N N . ASP A 1 108 ? 26.312 23.156 9.5 1 67 108 ASP A N 1
ATOM 813 C CA . ASP A 1 108 ? 26.547 23.078 8.062 1 67 108 ASP A CA 1
ATOM 814 C C . ASP A 1 108 ? 25.422 22.312 7.367 1 67 108 ASP A C 1
ATOM 816 O O . ASP A 1 108 ? 24.953 21.281 7.867 1 67 108 ASP A O 1
ATOM 820 N N . LEU A 1 109 ? 24.609 22.875 6.664 1 71.69 109 LEU A N 1
ATOM 821 C CA . LEU A 1 109 ? 23.516 22.344 5.855 1 71.69 109 LEU A CA 1
ATOM 822 C C . LEU A 1 109 ? 23.828 20.938 5.367 1 71.69 109 LEU A C 1
ATOM 824 O O . LEU A 1 109 ? 22.969 20.062 5.363 1 71.69 109 LEU A O 1
ATOM 828 N N . ASP A 1 110 ? 25.062 20.75 5.137 1 77.5 110 ASP A N 1
ATOM 829 C CA . ASP A 1 110 ? 25.484 19.438 4.629 1 77.5 110 ASP A CA 1
ATOM 830 C C . ASP A 1 110 ? 25.391 18.375 5.723 1 77.5 110 ASP A C 1
ATOM 832 O O . ASP A 1 110 ? 25.078 17.219 5.441 1 77.5 110 ASP A O 1
ATOM 836 N N . ASP A 1 111 ? 25.562 18.812 6.871 1 76 111 ASP A N 1
ATOM 837 C CA . ASP A 1 111 ? 25.5 17.891 7.992 1 76 111 ASP A CA 1
ATOM 838 C C . ASP A 1 111 ? 24.047 17.453 8.258 1 76 111 ASP A C 1
ATOM 840 O O . ASP A 1 111 ? 23.797 16.297 8.594 1 76 111 ASP A O 1
ATOM 844 N N . VAL A 1 112 ? 23.25 18.344 8.031 1 74.81 112 VAL A N 1
ATOM 845 C CA . VAL A 1 112 ? 21.828 18.062 8.273 1 74.81 112 VAL A CA 1
ATOM 846 C C . VAL A 1 112 ? 21.312 17.109 7.199 1 74.81 112 VAL A C 1
ATOM 848 O O . VAL A 1 112 ? 20.547 16.188 7.5 1 74.81 112 VAL A O 1
ATOM 851 N N . VAL A 1 113 ? 21.719 17.391 6.039 1 80.25 113 VAL A N 1
ATOM 852 C CA . VAL A 1 113 ? 21.312 16.531 4.926 1 80.25 113 VAL A CA 1
ATOM 853 C C . VAL A 1 113 ? 21.766 15.102 5.168 1 80.25 113 VAL A C 1
ATOM 855 O O . VAL A 1 113 ? 20.984 14.156 5.051 1 80.25 113 VAL A O 1
ATOM 858 N N . TRP A 1 114 ? 22.953 15 5.562 1 84.5 114 TRP A N 1
ATOM 859 C CA . TRP A 1 114 ? 23.5 13.672 5.809 1 84.5 114 TRP A CA 1
ATOM 860 C C . TRP A 1 114 ? 22.812 13 6.996 1 84.5 114 TRP A C 1
ATOM 862 O O . TRP A 1 114 ? 22.562 11.797 6.977 1 84.5 114 TRP A O 1
ATOM 872 N N . ALA A 1 115 ? 22.594 13.766 7.922 1 80.56 115 ALA A N 1
ATOM 873 C CA . ALA A 1 115 ? 21.938 13.211 9.102 1 80.56 115 ALA A CA 1
ATOM 874 C C . ALA A 1 115 ? 20.562 12.648 8.75 1 80.56 115 ALA A C 1
ATOM 876 O O . ALA A 1 115 ? 20.203 11.555 9.195 1 80.56 115 ALA A O 1
ATOM 877 N N . GLU A 1 116 ? 19.922 13.375 7.914 1 82.56 116 GLU A N 1
ATOM 878 C CA . GLU A 1 116 ? 18.578 12.938 7.52 1 82.56 116 GLU A CA 1
ATOM 879 C C . GLU A 1 116 ? 18.656 11.695 6.633 1 82.56 116 GLU A C 1
ATOM 881 O O . GLU A 1 116 ? 17.859 10.766 6.793 1 82.56 116 GLU A O 1
ATOM 886 N N . ILE A 1 117 ? 19.547 11.734 5.777 1 88.88 117 ILE A N 1
ATOM 887 C CA . ILE A 1 117 ? 19.672 10.617 4.848 1 88.88 117 ILE A CA 1
ATOM 888 C C . ILE A 1 117 ? 20.078 9.359 5.609 1 88.88 117 ILE A C 1
ATOM 890 O O . ILE A 1 117 ? 19.5 8.289 5.402 1 88.88 117 ILE A O 1
ATOM 894 N N . LEU A 1 118 ? 21.016 9.539 6.445 1 89.06 118 LEU A N 1
ATOM 895 C CA . LEU A 1 118 ? 21.516 8.391 7.199 1 89.06 118 LEU A CA 1
ATOM 896 C C . LEU A 1 118 ? 20.453 7.867 8.156 1 89.06 118 LEU A C 1
ATOM 898 O O . LEU A 1 118 ? 20.359 6.656 8.391 1 89.06 118 LEU A O 1
ATOM 902 N N . TRP A 1 119 ? 19.75 8.766 8.641 1 85.12 119 TRP A N 1
ATOM 903 C CA . TRP A 1 119 ? 18.656 8.344 9.516 1 85.12 119 TRP A CA 1
ATOM 904 C C . TRP A 1 119 ? 17.625 7.535 8.742 1 85.12 119 TRP A C 1
ATOM 906 O O . TRP A 1 119 ? 17.203 6.469 9.195 1 85.12 119 TRP A O 1
ATOM 916 N N . ALA A 1 120 ? 17.234 8.055 7.645 1 88.44 120 ALA A N 1
ATOM 917 C CA . ALA A 1 120 ? 16.266 7.355 6.801 1 88.44 120 ALA A CA 1
ATOM 918 C C . ALA A 1 120 ? 16.812 6.008 6.336 1 88.44 120 ALA A C 1
ATOM 920 O O . ALA A 1 120 ? 16.078 5.023 6.258 1 88.44 120 ALA A O 1
ATOM 921 N N . ALA A 1 121 ? 18.062 6.027 6.062 1 92.75 121 ALA A N 1
ATOM 922 C CA . ALA A 1 121 ? 18.703 4.785 5.648 1 92.75 121 ALA A CA 1
ATOM 923 C C . ALA A 1 121 ? 18.734 3.775 6.793 1 92.75 121 ALA A C 1
ATOM 925 O O . ALA A 1 121 ? 18.594 2.57 6.57 1 92.75 121 ALA A O 1
ATOM 926 N N . ALA A 1 122 ? 18.984 4.25 7.953 1 90.94 122 ALA A N 1
ATOM 927 C CA . ALA A 1 122 ? 18.969 3.377 9.125 1 90.94 122 ALA A CA 1
ATOM 928 C C . ALA A 1 122 ? 17.594 2.754 9.328 1 90.94 122 ALA A C 1
ATOM 930 O O . ALA A 1 122 ? 17.484 1.582 9.695 1 90.94 122 ALA A O 1
ATOM 931 N N . LYS A 1 123 ? 16.625 3.541 9.078 1 88.75 123 LYS A N 1
ATOM 932 C CA . LYS A 1 123 ? 15.266 3.025 9.18 1 88.75 123 LYS A CA 1
ATOM 933 C C . LYS A 1 123 ? 15 1.952 8.133 1 88.75 123 LYS A C 1
ATOM 935 O O . LYS A 1 123 ? 14.328 0.956 8.406 1 88.75 123 LYS A O 1
ATOM 940 N N . ALA A 1 124 ? 15.484 2.264 7.023 1 92.62 124 ALA A N 1
ATOM 941 C CA . ALA A 1 124 ? 15.367 1.274 5.957 1 92.62 124 ALA A CA 1
ATOM 942 C C . ALA A 1 124 ? 16.047 -0.038 6.348 1 92.62 124 ALA A C 1
ATOM 944 O O . ALA A 1 124 ? 15.477 -1.115 6.164 1 92.62 124 ALA A O 1
ATOM 945 N N . LEU A 1 125 ? 17.219 0.124 6.879 1 93.81 125 LEU A N 1
ATOM 946 C CA . LEU A 1 125 ? 17.984 -1.049 7.305 1 93.81 125 LEU A CA 1
ATOM 947 C C . LEU A 1 125 ? 17.25 -1.806 8.398 1 93.81 125 LEU A C 1
ATOM 949 O O . LEU A 1 125 ? 17.156 -3.035 8.359 1 93.81 125 LEU A O 1
ATOM 953 N N . LYS A 1 126 ? 16.766 -1.088 9.273 1 91.25 126 LYS A N 1
ATOM 954 C CA . LYS A 1 126 ? 16.016 -1.686 10.367 1 91.25 126 LYS A CA 1
ATOM 955 C C . LYS A 1 126 ? 14.82 -2.475 9.844 1 91.25 126 LYS A C 1
ATOM 957 O O . LYS A 1 126 ? 14.594 -3.615 10.258 1 91.25 126 LYS A O 1
ATOM 962 N N . SER A 1 127 ? 14.102 -1.876 8.984 1 91.75 127 SER A N 1
ATOM 963 C CA . SER A 1 127 ? 12.922 -2.533 8.43 1 91.75 127 SER A CA 1
ATOM 964 C C . SER A 1 127 ? 13.312 -3.779 7.637 1 91.75 127 SER A C 1
ATOM 966 O O . SER A 1 127 ? 12.648 -4.816 7.746 1 91.75 127 SER A O 1
ATOM 968 N N . GLY A 1 128 ? 14.336 -3.678 6.82 1 94.38 128 GLY A N 1
ATOM 969 C CA . GLY A 1 128 ? 14.805 -4.824 6.059 1 94.38 128 GLY A CA 1
ATOM 970 C C . GLY A 1 128 ? 15.289 -5.965 6.934 1 94.38 128 GLY A C 1
ATOM 971 O O . GLY A 1 128 ? 14.992 -7.133 6.66 1 94.38 128 GLY A O 1
ATOM 972 N N . ILE A 1 129 ? 15.961 -5.598 7.996 1 94.88 129 ILE A N 1
ATOM 973 C CA . ILE A 1 129 ? 16.484 -6.598 8.914 1 94.88 129 ILE A CA 1
ATOM 974 C C . ILE A 1 129 ? 15.336 -7.27 9.664 1 94.88 129 ILE A C 1
ATOM 976 O O . ILE A 1 129 ? 15.383 -8.469 9.93 1 94.88 129 ILE A O 1
ATOM 980 N N . ALA A 1 130 ? 14.391 -6.469 10.023 1 92.94 130 ALA A N 1
ATOM 981 C CA . ALA A 1 130 ? 13.227 -7.035 10.695 1 92.94 130 ALA A CA 1
ATOM 982 C C . ALA A 1 130 ? 12.594 -8.141 9.859 1 92.94 130 ALA A C 1
ATOM 984 O O . ALA A 1 130 ? 12.242 -9.195 10.383 1 92.94 130 ALA A O 1
ATOM 985 N N . ILE A 1 131 ? 12.492 -7.898 8.625 1 94.25 131 ILE A N 1
ATOM 986 C CA . ILE A 1 131 ? 11.898 -8.898 7.742 1 94.25 131 ILE A CA 1
ATOM 987 C C . ILE A 1 131 ? 12.844 -10.078 7.582 1 94.25 131 ILE A C 1
ATOM 989 O O . ILE A 1 131 ? 12.414 -11.234 7.543 1 94.25 131 ILE A O 1
ATOM 993 N N . LEU A 1 132 ? 14.148 -9.773 7.469 1 96.25 132 LEU A N 1
ATOM 994 C CA . LEU A 1 132 ? 15.141 -10.836 7.414 1 96.25 132 LEU A CA 1
ATOM 995 C C . LEU A 1 132 ? 15.008 -11.766 8.617 1 96.25 132 LEU A C 1
ATOM 997 O O . LEU A 1 132 ? 15.07 -12.984 8.477 1 96.25 132 LEU A O 1
ATOM 1001 N N . LEU A 1 133 ? 14.812 -11.188 9.766 1 95 133 LEU A N 1
ATOM 1002 C CA . LEU A 1 133 ? 14.672 -11.977 10.984 1 95 133 LEU A CA 1
ATOM 1003 C C . LEU A 1 133 ? 13.422 -12.844 10.93 1 95 133 LEU A C 1
ATOM 1005 O O . LEU A 1 133 ? 13.438 -13.984 11.398 1 95 133 LEU A O 1
ATOM 1009 N N . VAL A 1 134 ? 12.414 -12.297 10.375 1 91.81 134 VAL A N 1
ATOM 1010 C CA . VAL A 1 134 ? 11.195 -13.078 10.219 1 91.81 134 VAL A CA 1
ATOM 1011 C C . VAL A 1 134 ? 11.445 -14.25 9.273 1 91.81 134 VAL A C 1
ATOM 1013 O O . VAL A 1 134 ? 11.008 -15.375 9.531 1 91.81 134 VAL A O 1
ATOM 1016 N N . VAL A 1 135 ? 12.164 -14.016 8.211 1 93.88 135 VAL A N 1
ATOM 1017 C CA . VAL A 1 135 ? 12.477 -15.023 7.195 1 93.88 135 VAL A CA 1
ATOM 1018 C C . VAL A 1 135 ? 13.289 -16.156 7.82 1 93.88 135 VAL A C 1
ATOM 1020 O O . VAL A 1 135 ? 13.016 -17.328 7.582 1 93.88 135 VAL A O 1
ATOM 1023 N N . VAL A 1 136 ? 14.211 -15.789 8.664 1 94.62 136 VAL A N 1
ATOM 1024 C CA . VAL A 1 136 ? 15.055 -16.781 9.32 1 94.62 136 VAL A CA 1
ATOM 1025 C C . VAL A 1 136 ? 14.258 -17.5 10.398 1 94.62 136 VAL A C 1
ATOM 1027 O O . VAL A 1 136 ? 14.344 -18.734 10.531 1 94.62 136 VAL A O 1
ATOM 1030 N N . ALA A 1 137 ? 13.469 -16.781 11.125 1 94.12 137 ALA A N 1
ATOM 1031 C CA . ALA A 1 137 ? 12.695 -17.328 12.227 1 94.12 137 ALA A CA 1
ATOM 1032 C C . ALA A 1 137 ? 11.672 -18.344 11.711 1 94.12 137 ALA A C 1
ATOM 1034 O O . ALA A 1 137 ? 11.414 -19.359 12.367 1 94.12 137 ALA A O 1
ATOM 1035 N N . LEU A 1 138 ? 11.18 -18.156 10.508 1 91.75 138 LEU A N 1
ATOM 1036 C CA . LEU A 1 138 ? 10.164 -19.031 9.945 1 91.75 138 LEU A CA 1
ATOM 1037 C C . LEU A 1 138 ? 10.805 -20.109 9.086 1 91.75 138 LEU A C 1
ATOM 1039 O O . LEU A 1 138 ? 10.094 -20.891 8.438 1 91.75 138 LEU A O 1
ATOM 1043 N N . ASP A 1 139 ? 12.078 -20.125 9.055 1 92.56 139 ASP A N 1
ATOM 1044 C CA . ASP A 1 139 ? 12.852 -21.141 8.336 1 92.56 139 ASP A CA 1
ATOM 1045 C C . ASP A 1 139 ? 12.562 -21.094 6.84 1 92.56 139 ASP A C 1
ATOM 1047 O O . ASP A 1 139 ? 12.477 -22.141 6.188 1 92.56 139 ASP A O 1
ATOM 1051 N N . ILE A 1 140 ? 12.336 -19.953 6.387 1 89.75 140 ILE A N 1
ATOM 1052 C CA . ILE A 1 140 ? 12.125 -19.766 4.957 1 89.75 140 ILE A CA 1
ATOM 1053 C C . ILE A 1 140 ? 13.461 -19.859 4.227 1 89.75 140 ILE A C 1
ATOM 1055 O O . ILE A 1 140 ? 13.562 -20.484 3.168 1 89.75 140 ILE A O 1
ATOM 1059 N N . ALA A 1 141 ? 14.414 -19.234 4.762 1 88.81 141 ALA A N 1
ATOM 1060 C CA . ALA A 1 141 ? 15.789 -19.281 4.262 1 88.81 141 ALA A CA 1
ATOM 1061 C C . ALA A 1 141 ? 16.797 -19.172 5.402 1 88.81 141 ALA A C 1
ATOM 1063 O O . ALA A 1 141 ? 16.625 -18.344 6.309 1 88.81 141 ALA A O 1
ATOM 1064 N N . ARG A 1 142 ? 17.766 -19.984 5.391 1 85.81 142 ARG A N 1
ATOM 1065 C CA . ARG A 1 142 ? 18.766 -19.969 6.445 1 85.81 142 ARG A CA 1
ATOM 1066 C C . ARG A 1 142 ? 20.172 -20.109 5.867 1 85.81 142 ARG A C 1
ATOM 1068 O O . ARG A 1 142 ? 21.109 -20.5 6.57 1 85.81 142 ARG A O 1
ATOM 1075 N N . ALA A 1 143 ? 20.312 -19.734 4.797 1 89.5 143 ALA A N 1
ATOM 1076 C CA . ALA A 1 143 ? 21.625 -19.844 4.164 1 89.5 143 ALA A CA 1
ATOM 1077 C C . ALA A 1 143 ? 22.609 -18.828 4.758 1 89.5 143 ALA A C 1
ATOM 1079 O O . ALA A 1 143 ? 22.219 -17.734 5.145 1 89.5 143 ALA A O 1
ATOM 1080 N N . PRO A 1 144 ? 23.844 -19.188 4.867 1 90.62 144 PRO A N 1
ATOM 1081 C CA . PRO A 1 144 ? 24.859 -18.281 5.398 1 90.62 144 PRO A CA 1
ATOM 1082 C C . PRO A 1 144 ? 25.016 -17.016 4.559 1 90.62 144 PRO A C 1
ATOM 1084 O O . PRO A 1 144 ? 25.484 -15.992 5.062 1 90.62 144 PRO A O 1
ATOM 1087 N N . THR A 1 145 ? 24.625 -17.141 3.371 1 92.56 145 THR A N 1
ATOM 1088 C CA . THR A 1 145 ? 24.75 -16 2.465 1 92.56 145 THR A CA 1
ATOM 1089 C C . THR A 1 145 ? 23.828 -14.859 2.904 1 92.56 145 THR A C 1
ATOM 1091 O O . THR A 1 145 ? 23.969 -13.727 2.441 1 92.56 145 THR A O 1
ATOM 1094 N N . LEU A 1 146 ? 22.953 -15.125 3.838 1 94.06 146 LEU A N 1
ATOM 1095 C CA . LEU A 1 146 ? 22.031 -14.117 4.344 1 94.06 146 LEU A CA 1
ATOM 1096 C C . LEU A 1 146 ? 22.766 -13.039 5.125 1 94.06 146 LEU A C 1
ATOM 1098 O O . LEU A 1 146 ? 22.25 -11.938 5.316 1 94.06 146 LEU A O 1
ATOM 1102 N N . LEU A 1 147 ? 23.969 -13.359 5.488 1 93.62 147 LEU A N 1
ATOM 1103 C CA . LEU A 1 147 ? 24.781 -12.406 6.246 1 93.62 147 LEU A CA 1
ATOM 1104 C C . LEU A 1 147 ? 25.125 -11.195 5.395 1 93.62 147 LEU A C 1
ATOM 1106 O O . LEU A 1 147 ? 25.422 -10.117 5.926 1 93.62 147 LEU A O 1
ATOM 1110 N N . TRP A 1 148 ? 25.031 -11.312 4.074 1 94.69 148 TRP A N 1
ATOM 1111 C CA . TRP A 1 148 ? 25.391 -10.234 3.16 1 94.69 148 TRP A CA 1
ATOM 1112 C C . TRP A 1 148 ? 24.172 -9.359 2.846 1 94.69 148 TRP A C 1
ATOM 1114 O O . TRP A 1 148 ? 24.297 -8.344 2.158 1 94.69 148 TRP A O 1
ATOM 1124 N N . VAL A 1 149 ? 23.047 -9.727 3.396 1 95.69 149 VAL A N 1
ATOM 1125 C CA . VAL A 1 149 ? 21.812 -9 3.109 1 95.69 149 VAL A CA 1
ATOM 1126 C C . VAL A 1 149 ? 21.859 -7.625 3.775 1 95.69 149 VAL A C 1
ATOM 1128 O O . VAL A 1 149 ? 21.531 -6.617 3.148 1 95.69 149 VAL A O 1
ATOM 1131 N N . PRO A 1 150 ? 22.406 -7.52 5.043 1 96.56 150 PRO A N 1
ATOM 1132 C CA . PRO A 1 150 ? 22.391 -6.211 5.707 1 96.56 150 PRO A CA 1
ATOM 1133 C C . PRO A 1 150 ? 23.219 -5.168 4.969 1 96.56 150 PRO A C 1
ATOM 1135 O O . PRO A 1 150 ? 22.766 -4.035 4.781 1 96.56 150 PRO A O 1
ATOM 1138 N N . PRO A 1 151 ? 24.391 -5.523 4.453 1 95.94 151 PRO A N 1
ATOM 1139 C CA . PRO A 1 151 ? 25.141 -4.527 3.682 1 95.94 151 PRO A CA 1
ATOM 1140 C C . PRO A 1 151 ? 24.406 -4.082 2.42 1 95.94 151 PRO A C 1
ATOM 1142 O O . PRO A 1 151 ? 24.484 -2.912 2.037 1 95.94 151 PRO A O 1
ATOM 1145 N N . VAL A 1 152 ? 23.797 -4.984 1.773 1 96.44 152 VAL A N 1
ATOM 1146 C CA . VAL A 1 152 ? 23.047 -4.648 0.575 1 96.44 152 VAL A CA 1
ATOM 1147 C C . VAL A 1 152 ? 21.875 -3.725 0.94 1 96.44 152 VAL A C 1
ATOM 1149 O O . VAL A 1 152 ? 21.625 -2.732 0.253 1 96.44 152 VAL A O 1
ATOM 1152 N N . LEU A 1 153 ? 21.203 -4.043 2.041 1 96.94 153 LEU A N 1
ATOM 1153 C CA . LEU A 1 153 ? 20.094 -3.229 2.506 1 96.94 153 LEU A CA 1
ATOM 1154 C C . LEU A 1 153 ? 20.562 -1.832 2.895 1 96.94 153 LEU A C 1
ATOM 1156 O O . LEU A 1 153 ? 19.828 -0.854 2.715 1 96.94 153 LEU A O 1
ATOM 1160 N N . ALA A 1 154 ? 21.734 -1.775 3.463 1 96.25 154 ALA A N 1
ATOM 1161 C CA . ALA A 1 154 ? 22.297 -0.477 3.83 1 96.25 154 ALA A CA 1
ATOM 1162 C C . ALA A 1 154 ? 22.5 0.401 2.6 1 96.25 154 ALA A C 1
ATOM 1164 O O . ALA A 1 154 ? 22.125 1.574 2.596 1 96.25 154 ALA A O 1
ATOM 1165 N N . LEU A 1 155 ? 23.062 -0.209 1.633 1 96.5 155 LEU A N 1
ATOM 1166 C CA . LEU A 1 155 ? 23.297 0.527 0.397 1 96.5 155 LEU A CA 1
ATOM 1167 C C . LEU A 1 155 ? 21.984 0.903 -0.277 1 96.5 155 LEU A C 1
ATOM 1169 O O . LEU A 1 155 ? 21.812 2.043 -0.716 1 96.5 155 LEU A O 1
ATOM 1173 N N . ALA A 1 156 ? 21.109 -0.048 -0.387 1 96.75 156 ALA A N 1
ATOM 1174 C CA . ALA A 1 156 ? 19.781 0.211 -0.961 1 96.75 156 ALA A CA 1
ATOM 1175 C C . ALA A 1 156 ? 19.047 1.28 -0.165 1 96.75 156 ALA A C 1
ATOM 1177 O O . ALA A 1 156 ? 18.391 2.152 -0.744 1 96.75 156 ALA A O 1
ATOM 1178 N N . GLY A 1 157 ? 19.141 1.153 1.14 1 96.25 157 GLY A N 1
ATOM 1179 C CA . GLY A 1 157 ? 18.5 2.135 2.004 1 96.25 157 GLY A CA 1
ATOM 1180 C C . GLY A 1 157 ? 18.969 3.553 1.743 1 96.25 157 GLY A C 1
ATOM 1181 O O . GLY A 1 157 ? 18.172 4.496 1.791 1 96.25 157 GLY A O 1
ATOM 1182 N N . LEU A 1 158 ? 20.25 3.703 1.524 1 95.25 158 LEU A N 1
ATOM 1183 C CA . LEU A 1 158 ? 20.797 5.016 1.194 1 95.25 158 LEU A CA 1
ATOM 1184 C C . LEU A 1 158 ? 20.172 5.551 -0.094 1 95.25 158 LEU A C 1
ATOM 1186 O O . LEU A 1 158 ? 19.844 6.734 -0.181 1 95.25 158 LEU A O 1
ATOM 1190 N N . ALA A 1 159 ? 20.078 4.684 -1.015 1 96 159 ALA A N 1
ATOM 1191 C CA . ALA A 1 159 ? 19.5 5.074 -2.295 1 96 159 ALA A CA 1
ATOM 1192 C C . ALA A 1 159 ? 18.031 5.461 -2.133 1 96 159 ALA A C 1
ATOM 1194 O O . ALA A 1 159 ? 17.594 6.508 -2.623 1 96 159 ALA A O 1
ATOM 1195 N N . PHE A 1 160 ? 17.297 4.656 -1.412 1 96.31 160 PHE A N 1
ATOM 1196 C CA . PHE A 1 160 ? 15.875 4.914 -1.193 1 96.31 160 PHE A CA 1
A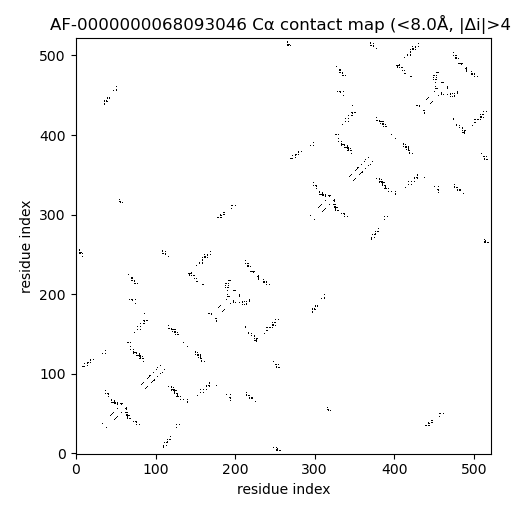TOM 1197 C C . PHE A 1 160 ? 15.68 6.199 -0.394 1 96.31 160 PHE A C 1
ATOM 1199 O O . PHE A 1 160 ? 14.805 7.008 -0.718 1 96.31 160 PHE A O 1
ATOM 1206 N N . ALA A 1 161 ? 16.453 6.324 0.604 1 94.06 161 ALA A N 1
ATOM 1207 C CA . ALA A 1 161 ? 16.359 7.504 1.459 1 94.06 161 ALA A CA 1
ATOM 1208 C C . ALA A 1 161 ? 16.641 8.781 0.665 1 94.06 161 ALA A C 1
ATOM 1210 O O . ALA A 1 161 ? 15.914 9.773 0.803 1 94.06 161 ALA A O 1
ATOM 1211 N N . SER A 1 162 ? 17.672 8.734 -0.076 1 94 162 SER A N 1
ATOM 1212 C CA . SER A 1 162 ? 18.047 9.914 -0.841 1 94 162 SER A CA 1
ATOM 1213 C C . SER A 1 162 ? 16.969 10.281 -1.857 1 94 162 SER A C 1
ATOM 1215 O O . SER A 1 162 ? 16.656 11.461 -2.039 1 94 162 SER A O 1
ATOM 1217 N N . MET A 1 163 ? 16.453 9.305 -2.49 1 93 163 MET A N 1
ATOM 1218 C CA . MET A 1 163 ? 15.375 9.539 -3.455 1 93 163 MET A CA 1
ATOM 1219 C C . MET A 1 163 ? 14.164 10.156 -2.775 1 93 163 MET A C 1
ATOM 1221 O O . MET A 1 163 ? 13.578 11.117 -3.291 1 93 163 MET A O 1
ATOM 1225 N N . ALA A 1 164 ? 13.805 9.609 -1.694 1 91.69 164 ALA A N 1
ATOM 1226 C CA . ALA A 1 164 ? 12.641 10.102 -0.949 1 91.69 164 ALA A CA 1
ATOM 1227 C C . ALA A 1 164 ? 12.875 11.523 -0.453 1 91.69 164 ALA A C 1
ATOM 1229 O O . ALA A 1 164 ? 11.953 12.344 -0.454 1 91.69 164 ALA A O 1
ATOM 1230 N N . LEU A 1 165 ? 14.047 11.82 -0.035 1 89.31 165 LEU A N 1
ATOM 1231 C CA . LEU A 1 165 ? 14.344 13.156 0.478 1 89.31 165 LEU A CA 1
ATOM 1232 C C . LEU A 1 165 ? 14.32 14.188 -0.644 1 89.31 165 LEU A C 1
ATOM 1234 O O . LEU A 1 165 ? 14 15.352 -0.411 1 89.31 165 LEU A O 1
ATOM 1238 N N . VAL A 1 166 ? 14.734 13.742 -1.796 1 89.94 166 VAL A N 1
ATOM 1239 C CA . VAL A 1 166 ? 14.633 14.641 -2.943 1 89.94 166 VAL A CA 1
ATOM 1240 C C . VAL A 1 166 ? 13.18 15.047 -3.154 1 89.94 166 VAL A C 1
ATOM 1242 O O . VAL A 1 166 ? 12.883 16.234 -3.365 1 89.94 166 VAL A O 1
ATOM 1245 N N . VAL A 1 167 ? 12.336 14.086 -3.049 1 87.25 167 VAL A N 1
ATOM 1246 C CA . VAL A 1 167 ? 10.914 14.352 -3.213 1 87.25 167 VAL A CA 1
ATOM 1247 C C . VAL A 1 167 ? 10.422 15.25 -2.084 1 87.25 167 VAL A C 1
ATOM 1249 O O . VAL A 1 167 ? 9.641 16.188 -2.316 1 87.25 167 VAL A O 1
ATOM 1252 N N . SER A 1 168 ? 10.852 14.969 -0.922 1 83.19 168 SER A N 1
ATOM 1253 C CA . SER A 1 168 ? 10.477 15.773 0.235 1 83.19 168 SER A CA 1
ATOM 1254 C C . SER A 1 168 ? 10.953 17.219 0.081 1 83.19 168 SER A C 1
ATOM 1256 O O . SER A 1 168 ? 10.258 18.141 0.491 1 83.19 168 SER A O 1
ATOM 1258 N N . ALA A 1 169 ? 12.102 17.328 -0.485 1 81 169 ALA A N 1
ATOM 1259 C CA . ALA A 1 169 ? 12.672 18.656 -0.668 1 81 169 ALA A CA 1
ATOM 1260 C C . ALA A 1 169 ? 11.883 19.453 -1.709 1 81 169 ALA A C 1
ATOM 1262 O O . ALA A 1 169 ? 11.836 20.672 -1.65 1 81 169 ALA A O 1
ATOM 1263 N N . LEU A 1 170 ? 11.305 18.688 -2.568 1 83.12 170 LEU A N 1
ATOM 1264 C CA . LEU A 1 170 ? 10.578 19.344 -3.658 1 83.12 170 LEU A CA 1
ATOM 1265 C C . LEU A 1 170 ? 9.102 19.484 -3.312 1 83.12 170 LEU A C 1
ATOM 1267 O O . LEU A 1 170 ? 8.383 20.25 -3.971 1 83.12 170 LEU A O 1
ATOM 1271 N N . ALA A 1 171 ? 8.703 18.812 -2.309 1 76.56 171 ALA A N 1
ATOM 1272 C CA . ALA A 1 171 ? 7.277 18.734 -1.999 1 76.56 171 ALA A CA 1
ATOM 1273 C C . ALA A 1 171 ? 6.797 20.016 -1.318 1 76.56 171 ALA A C 1
ATOM 1275 O O . ALA A 1 171 ? 7.496 20.578 -0.473 1 76.56 171 ALA A O 1
ATOM 1276 N N . ARG A 1 172 ? 5.703 20.516 -1.75 1 69.5 172 ARG A N 1
ATOM 1277 C CA . ARG A 1 172 ? 5.086 21.719 -1.183 1 69.5 172 ARG A CA 1
ATOM 1278 C C . ARG A 1 172 ? 3.992 21.344 -0.188 1 69.5 172 ARG A C 1
ATOM 1280 O O . ARG A 1 172 ? 3.469 22.203 0.517 1 69.5 172 ARG A O 1
ATOM 1287 N N . GLY A 1 173 ? 3.717 20.062 -0.184 1 65.31 173 GLY A N 1
ATOM 1288 C CA . GLY A 1 173 ? 2.643 19.609 0.686 1 65.31 173 GLY A CA 1
ATOM 1289 C C . GLY A 1 173 ? 2.6 18.094 0.846 1 65.31 173 GLY A C 1
ATOM 1290 O O . GLY A 1 173 ? 3.338 17.375 0.172 1 65.31 173 GLY A O 1
ATOM 1291 N N . TYR A 1 174 ? 1.771 17.672 1.748 1 64.5 174 TYR A N 1
ATOM 1292 C CA . TYR A 1 174 ? 1.661 16.25 2.082 1 64.5 174 TYR A CA 1
ATOM 1293 C C . TYR A 1 174 ? 1.07 15.469 0.918 1 64.5 174 TYR A C 1
ATOM 1295 O O . TYR A 1 174 ? 1.326 14.266 0.78 1 64.5 174 TYR A O 1
ATOM 1303 N N . GLU A 1 175 ? 0.399 16.172 0.098 1 64.81 175 GLU A N 1
ATOM 1304 C CA . GLU A 1 175 ? -0.254 15.5 -1.026 1 64.81 175 GLU A CA 1
ATOM 1305 C C . GLU A 1 175 ? 0.771 14.953 -2.012 1 64.81 175 GLU A C 1
ATOM 1307 O O . GLU A 1 175 ? 0.515 13.953 -2.688 1 64.81 175 GLU A O 1
ATOM 1312 N N . PHE A 1 176 ? 1.894 15.617 -1.983 1 69.62 176 PHE A N 1
ATOM 1313 C CA . PHE A 1 176 ? 2.934 15.195 -2.912 1 69.62 176 PHE A CA 1
ATOM 1314 C C . PHE A 1 176 ? 3.51 13.844 -2.504 1 69.62 176 PHE A C 1
ATOM 1316 O O . PHE A 1 176 ? 3.998 13.086 -3.348 1 69.62 176 PHE A O 1
ATOM 1323 N N . PHE A 1 177 ? 3.396 13.562 -1.218 1 75.31 177 PHE A N 1
ATOM 1324 C CA . PHE A 1 177 ? 3.92 12.281 -0.752 1 75.31 177 PHE A CA 1
ATOM 1325 C C . PHE A 1 177 ? 3.049 11.133 -1.239 1 75.31 177 PHE A C 1
ATOM 1327 O O . PHE A 1 177 ? 3.561 10.07 -1.608 1 75.31 177 PHE A O 1
ATOM 1334 N N . MET A 1 178 ? 1.845 11.438 -1.301 1 70.62 178 MET A N 1
ATOM 1335 C CA . MET A 1 178 ? 0.927 10.422 -1.818 1 70.62 178 MET A CA 1
ATOM 1336 C C . MET A 1 178 ? 1.226 10.117 -3.281 1 70.62 178 MET A C 1
ATOM 1338 O O . MET A 1 178 ? 1.199 8.953 -3.693 1 70.62 178 MET A O 1
ATOM 1342 N N . TYR A 1 179 ? 1.553 11.172 -3.959 1 73.25 179 TYR A N 1
ATOM 1343 C CA . TYR A 1 179 ? 1.879 10.992 -5.371 1 73.25 179 TYR A CA 1
ATOM 1344 C C . TYR A 1 179 ? 3.178 10.211 -5.535 1 73.25 179 TYR A C 1
ATOM 1346 O O . TYR A 1 179 ? 3.299 9.375 -6.43 1 73.25 179 TYR A O 1
ATOM 1354 N N . TYR A 1 180 ? 4.062 10.562 -4.715 1 84.31 180 TYR A N 1
ATOM 1355 C CA . TYR A 1 180 ? 5.328 9.836 -4.766 1 84.31 180 TYR A CA 1
ATOM 1356 C C . TYR A 1 180 ? 5.121 8.352 -4.492 1 84.31 180 TYR A C 1
ATOM 1358 O O . TYR A 1 180 ? 5.723 7.504 -5.156 1 84.31 180 TYR A O 1
ATOM 1366 N N . PHE A 1 181 ? 4.262 8 -3.568 1 83.31 181 PHE A N 1
ATOM 1367 C CA . PHE A 1 181 ? 3.988 6.605 -3.242 1 83.31 181 PHE A CA 1
ATOM 1368 C C . PHE A 1 181 ? 3.27 5.914 -4.395 1 83.31 181 PHE A C 1
ATOM 1370 O O . PHE A 1 181 ? 3.68 4.836 -4.832 1 83.31 181 PHE A O 1
ATOM 1377 N N . THR A 1 182 ? 2.35 6.609 -4.945 1 78.75 182 THR A N 1
ATOM 1378 C CA . THR A 1 182 ? 1.47 6.004 -5.938 1 78.75 182 THR A CA 1
ATOM 1379 C C . THR A 1 182 ? 2.152 5.941 -7.301 1 78.75 182 THR A C 1
ATOM 1381 O O . THR A 1 182 ? 2.059 4.934 -8 1 78.75 182 THR A O 1
ATOM 1384 N N . LEU A 1 183 ? 2.889 7.012 -7.629 1 81.5 183 LEU A N 1
ATOM 1385 C CA . LEU A 1 183 ? 3.441 7.105 -8.977 1 81.5 183 LEU A CA 1
ATOM 1386 C C . LEU A 1 183 ? 4.887 6.629 -9.008 1 81.5 183 LEU A C 1
ATOM 1388 O O . LEU A 1 183 ? 5.426 6.324 -10.07 1 81.5 183 LEU A O 1
ATOM 1392 N N . GLY A 1 184 ? 5.453 6.617 -7.918 1 87.12 184 GLY A N 1
ATOM 1393 C CA . GLY A 1 184 ? 6.852 6.227 -7.859 1 87.12 184 GLY A CA 1
ATOM 1394 C C . GLY A 1 184 ? 7.066 4.871 -7.215 1 87.12 184 GLY A C 1
ATOM 1395 O O . GLY A 1 184 ? 7.434 3.908 -7.891 1 87.12 184 GLY A O 1
ATOM 1396 N N . VAL A 1 185 ? 6.621 4.773 -5.988 1 89.12 185 VAL A N 1
ATOM 1397 C CA . VAL A 1 185 ? 6.941 3.623 -5.152 1 89.12 185 VAL A CA 1
ATOM 1398 C C . VAL A 1 185 ? 6.164 2.4 -5.633 1 89.12 185 VAL A C 1
ATOM 1400 O O . VAL A 1 185 ? 6.746 1.335 -5.852 1 89.12 185 VAL A O 1
ATOM 1403 N N . THR A 1 186 ? 4.961 2.527 -5.879 1 86.81 186 THR A N 1
ATOM 1404 C CA . THR A 1 186 ? 4.109 1.391 -6.207 1 86.81 186 THR A CA 1
ATOM 1405 C C . THR A 1 186 ? 4.531 0.764 -7.535 1 86.81 186 THR A C 1
ATOM 1407 O O . THR A 1 186 ? 4.828 -0.431 -7.594 1 86.81 186 THR A O 1
ATOM 1410 N N . PRO A 1 187 ? 4.562 1.536 -8.57 1 85.94 187 PRO A N 1
ATOM 1411 C CA . PRO A 1 187 ? 5.023 0.924 -9.812 1 85.94 187 PRO A CA 1
ATOM 1412 C C . PRO A 1 187 ? 6.426 0.333 -9.703 1 85.94 187 PRO A C 1
ATOM 1414 O O . PRO A 1 187 ? 6.719 -0.7 -10.312 1 85.94 187 PRO A O 1
ATOM 1417 N N . MET A 1 188 ? 7.223 1.001 -8.969 1 88.56 188 MET A N 1
ATOM 1418 C CA . MET A 1 188 ? 8.586 0.515 -8.773 1 88.56 188 MET A CA 1
ATOM 1419 C C . MET A 1 188 ? 8.586 -0.857 -8.109 1 88.56 1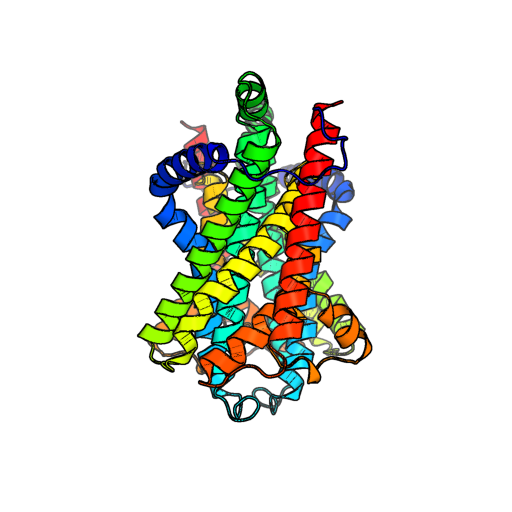88 MET A C 1
ATOM 1421 O O . MET A 1 188 ? 9.32 -1.754 -8.531 1 88.56 188 MET A O 1
ATOM 1425 N N . VAL A 1 189 ? 7.785 -1.061 -7.156 1 89.94 189 VAL A N 1
ATOM 1426 C CA . VAL A 1 189 ? 7.711 -2.316 -6.418 1 89.94 189 VAL A CA 1
ATOM 1427 C C . VAL A 1 189 ? 7.18 -3.422 -7.328 1 89.94 189 VAL A C 1
ATOM 1429 O O . VAL A 1 189 ? 7.727 -4.523 -7.359 1 89.94 189 VAL A O 1
ATOM 1432 N N . PHE A 1 190 ? 6.238 -3.133 -8.141 1 87.75 190 PHE A N 1
ATOM 1433 C CA . PHE A 1 190 ? 5.59 -4.148 -8.969 1 87.75 190 PHE A CA 1
ATOM 1434 C C . PHE A 1 190 ? 6.422 -4.453 -10.203 1 87.75 190 PHE A C 1
ATOM 1436 O O . PHE A 1 190 ? 6.414 -5.578 -10.703 1 87.75 190 PHE A O 1
ATOM 1443 N N . LEU A 1 191 ? 7.211 -3.506 -10.578 1 85.81 191 LEU A N 1
ATOM 1444 C CA . LEU A 1 191 ? 7.934 -3.688 -11.836 1 85.81 191 LEU A CA 1
ATOM 1445 C C . LEU A 1 191 ? 9.367 -4.148 -11.578 1 85.81 191 LEU A C 1
ATOM 1447 O O . LEU A 1 191 ? 10.078 -4.52 -12.508 1 85.81 191 LEU A O 1
ATOM 1451 N N . SER A 1 192 ? 9.773 -4.16 -10.344 1 87.56 192 SER A N 1
ATOM 1452 C CA . SER A 1 192 ? 11.172 -4.434 -10.031 1 87.56 192 SER A CA 1
ATOM 1453 C C . SER A 1 192 ? 11.398 -5.918 -9.758 1 87.56 192 SER A C 1
ATOM 1455 O O . SER A 1 192 ? 12.445 -6.309 -9.234 1 87.56 192 SER A O 1
ATOM 1457 N N . GLY A 1 193 ? 10.406 -6.758 -10.039 1 85.44 193 GLY A N 1
ATOM 1458 C CA . GLY A 1 193 ? 10.578 -8.195 -9.875 1 85.44 193 GLY A CA 1
ATOM 1459 C C . GLY A 1 193 ? 10.391 -8.656 -8.445 1 85.44 193 GLY A C 1
ATOM 1460 O O . GLY A 1 193 ? 10.93 -9.695 -8.055 1 85.44 193 GLY A O 1
ATOM 1461 N N . VAL A 1 194 ? 9.758 -7.875 -7.676 1 88.75 194 VAL A N 1
ATOM 1462 C CA . VAL A 1 194 ? 9.523 -8.219 -6.277 1 88.75 194 VAL A CA 1
ATOM 1463 C C . VAL A 1 194 ? 8.57 -9.414 -6.191 1 88.75 194 VAL A C 1
ATOM 1465 O O . VAL A 1 194 ? 8.836 -10.367 -5.457 1 88.75 194 VAL A O 1
ATOM 1468 N N . PHE A 1 195 ? 7.566 -9.43 -7.066 1 88.81 195 PHE A N 1
ATOM 1469 C CA . PHE A 1 195 ? 6.512 -10.43 -6.938 1 88.81 195 PHE A CA 1
ATOM 1470 C C . PHE A 1 195 ? 6.648 -11.508 -8.008 1 88.81 195 PHE A C 1
ATOM 1472 O O . PHE A 1 195 ? 6.086 -12.594 -7.875 1 88.81 195 PHE A O 1
ATOM 1479 N N . PHE A 1 196 ? 7.309 -11.211 -9.047 1 87.12 196 PHE A N 1
ATOM 1480 C CA . PHE A 1 196 ? 7.539 -12.125 -10.156 1 87.12 196 PHE A CA 1
ATOM 1481 C C . PHE A 1 196 ? 8.82 -11.766 -10.898 1 87.12 196 PHE A C 1
ATOM 1483 O O . PHE A 1 196 ? 9.297 -10.641 -10.812 1 87.12 196 PHE A O 1
ATOM 1490 N N . PRO A 1 197 ? 9.273 -12.75 -11.555 1 82.5 197 PRO A N 1
ATOM 1491 C CA . PRO A 1 197 ? 10.508 -12.484 -12.305 1 82.5 197 PRO A CA 1
ATOM 1492 C C . PRO A 1 197 ? 10.32 -11.438 -13.398 1 82.5 197 PRO A C 1
ATOM 1494 O O . PRO A 1 197 ? 9.273 -11.398 -14.047 1 82.5 197 PRO A O 1
ATOM 1497 N N . ALA A 1 198 ? 11.344 -10.656 -13.562 1 77.44 198 ALA A N 1
ATOM 1498 C CA . ALA A 1 198 ? 11.289 -9.586 -14.555 1 77.44 198 ALA A CA 1
ATOM 1499 C C . ALA A 1 198 ? 11.094 -10.141 -15.961 1 77.44 198 ALA A C 1
ATOM 1501 O O . ALA A 1 198 ? 10.633 -9.438 -16.859 1 77.44 198 ALA A O 1
ATOM 1502 N N . SER A 1 199 ? 11.445 -11.352 -16.141 1 77.19 199 SER A N 1
ATOM 1503 C CA . SER A 1 199 ? 11.336 -11.984 -17.438 1 77.19 199 SER A CA 1
ATOM 1504 C C . SER A 1 199 ? 9.875 -12.117 -17.875 1 77.19 199 SER A C 1
ATOM 1506 O O . SER A 1 199 ? 9.586 -12.312 -19.062 1 77.19 199 SER A O 1
ATOM 1508 N N . GLN A 1 200 ? 8.977 -11.961 -16.906 1 77.44 200 GLN A N 1
ATOM 1509 C CA . GLN A 1 200 ? 7.559 -12.102 -17.219 1 77.44 200 GLN A CA 1
ATOM 1510 C C . GLN A 1 200 ? 6.965 -10.789 -17.703 1 77.44 200 GLN A C 1
ATOM 1512 O O . GLN A 1 200 ? 5.82 -10.742 -18.156 1 77.44 200 GLN A O 1
ATOM 1517 N N . LEU A 1 201 ? 7.789 -9.758 -17.656 1 75.19 201 LEU A N 1
ATOM 1518 C CA . LEU A 1 201 ? 7.32 -8.461 -18.109 1 75.19 201 LEU A CA 1
ATOM 1519 C C . LEU A 1 201 ? 7.602 -8.273 -19.609 1 75.19 201 LEU A C 1
ATOM 1521 O O . LEU A 1 201 ? 8.594 -8.797 -20.125 1 75.19 201 LEU A O 1
ATOM 1525 N N . PRO A 1 202 ? 6.582 -7.578 -20.188 1 74.81 202 PRO A N 1
ATOM 1526 C CA . PRO A 1 202 ? 6.891 -7.234 -21.578 1 74.81 202 PRO A CA 1
ATOM 1527 C C . PRO A 1 202 ? 8.18 -6.434 -21.719 1 74.81 202 PRO A C 1
ATOM 1529 O O . PRO A 1 202 ? 8.555 -5.695 -20.812 1 74.81 202 PRO A O 1
ATOM 1532 N N . ALA A 1 203 ? 8.789 -6.574 -22.781 1 72.12 203 ALA A N 1
ATOM 1533 C CA . ALA A 1 203 ? 10.086 -5.961 -23.031 1 72.12 203 ALA A CA 1
ATOM 1534 C C . ALA A 1 203 ? 10.031 -4.449 -22.812 1 72.12 203 ALA A C 1
ATOM 1536 O O . ALA A 1 203 ? 10.984 -3.857 -22.297 1 72.12 203 ALA A O 1
ATOM 1537 N N . ALA A 1 204 ? 8.906 -3.91 -23.172 1 71.31 204 ALA A N 1
ATOM 1538 C CA . ALA A 1 204 ? 8.766 -2.461 -23.047 1 71.31 204 ALA A CA 1
ATOM 1539 C C . ALA A 1 204 ? 8.82 -2.027 -21.578 1 71.31 204 ALA A C 1
ATOM 1541 O O . ALA A 1 204 ? 9.273 -0.92 -21.281 1 71.31 204 ALA A O 1
ATOM 1542 N N . LEU A 1 205 ? 8.414 -2.91 -20.734 1 73.56 205 LEU A N 1
ATOM 1543 C CA . LEU A 1 205 ? 8.406 -2.574 -19.312 1 73.56 205 LEU A CA 1
ATOM 1544 C C . LEU A 1 205 ? 9.672 -3.066 -18.641 1 73.56 205 LEU A C 1
ATOM 1546 O O . LEU A 1 205 ? 10.094 -2.512 -17.625 1 73.56 205 LEU A O 1
ATOM 1550 N N . ALA A 1 206 ? 10.281 -3.975 -19.234 1 72.38 206 ALA A N 1
ATOM 1551 C CA . ALA A 1 206 ? 11.477 -4.566 -18.641 1 72.38 206 ALA A CA 1
ATOM 1552 C C . ALA A 1 206 ? 12.656 -3.596 -18.703 1 72.38 206 ALA A C 1
ATOM 1554 O O . ALA A 1 206 ? 13.5 -3.582 -17.812 1 72.38 206 ALA A O 1
ATOM 1555 N N . GLY A 1 207 ? 12.672 -2.779 -19.703 1 70.19 207 GLY A N 1
ATOM 1556 C CA . GLY A 1 207 ? 13.766 -1.839 -19.875 1 70.19 207 GLY A CA 1
ATOM 1557 C C . GLY A 1 207 ? 13.836 -0.787 -18.781 1 70.19 207 GLY A C 1
ATOM 1558 O O . GLY A 1 207 ? 14.805 -0.73 -18.031 1 70.19 207 GLY A O 1
ATOM 1559 N N . PRO A 1 208 ? 12.727 -0.085 -18.625 1 72.25 208 PRO A N 1
ATOM 1560 C CA . PRO A 1 208 ? 12.727 0.956 -17.594 1 72.25 208 PRO A CA 1
ATOM 1561 C C . PRO A 1 208 ? 12.875 0.389 -16.172 1 72.25 208 PRO A C 1
ATOM 1563 O O . PRO A 1 208 ? 13.359 1.081 -15.281 1 72.25 208 PRO A O 1
ATOM 1566 N N . LEU A 1 209 ? 12.633 -0.762 -16.109 1 69.19 209 LEU A N 1
ATOM 1567 C CA . LEU A 1 209 ? 12.648 -1.413 -14.797 1 69.19 209 LEU A CA 1
ATOM 1568 C C . LEU A 1 209 ? 14.078 -1.546 -14.281 1 69.19 209 LEU A C 1
ATOM 1570 O O . LEU A 1 209 ? 14.312 -1.486 -13.07 1 69.19 209 LEU A O 1
ATOM 1574 N N . GLN A 1 210 ? 14.93 -1.72 -15.227 1 70.88 210 GLN A N 1
ATOM 1575 C CA . GLN A 1 210 ? 16.312 -1.952 -14.828 1 70.88 210 GLN A CA 1
ATOM 1576 C C . GLN A 1 210 ? 16.938 -0.695 -14.227 1 70.88 210 GLN A C 1
ATOM 1578 O O . GLN A 1 210 ? 17.938 -0.771 -13.516 1 70.88 210 GLN A O 1
ATOM 1583 N N . TRP A 1 211 ? 16.188 0.279 -14.367 1 79.5 211 TRP A N 1
ATOM 1584 C CA . TRP A 1 211 ? 16.75 1.53 -13.867 1 79.5 211 TRP A CA 1
ATOM 1585 C C . TRP A 1 211 ? 16.141 1.897 -12.516 1 79.5 211 TRP A C 1
ATOM 1587 O O . TRP A 1 211 ? 16.562 2.863 -11.883 1 79.5 211 TRP A O 1
ATOM 1597 N N . LEU A 1 212 ? 15.258 1.063 -12.102 1 86.5 212 LEU A N 1
ATOM 1598 C CA . LEU A 1 212 ? 14.648 1.318 -10.805 1 86.5 212 LEU A CA 1
ATOM 1599 C C . LEU A 1 212 ? 15.508 0.74 -9.68 1 86.5 212 LEU A C 1
ATOM 1601 O O . LEU A 1 212 ? 15.984 -0.394 -9.781 1 86.5 212 LEU A O 1
ATOM 1605 N N . PRO A 1 213 ? 15.711 1.521 -8.664 1 91.38 213 PRO A N 1
ATOM 1606 C CA . PRO A 1 213 ? 16.672 1.134 -7.629 1 91.38 213 PRO A CA 1
ATOM 1607 C C . PRO A 1 213 ? 16.25 -0.13 -6.879 1 91.38 213 PRO A C 1
ATOM 1609 O O . PRO A 1 213 ? 17.078 -0.78 -6.242 1 91.38 213 PRO A O 1
ATOM 1612 N N . VAL A 1 214 ? 15.023 -0.482 -6.988 1 92.5 214 VAL A N 1
ATOM 1613 C CA . VAL A 1 214 ? 14.562 -1.672 -6.277 1 92.5 214 VAL A CA 1
ATOM 1614 C C . VAL A 1 214 ? 15.031 -2.926 -7.012 1 92.5 214 VAL A C 1
ATOM 1616 O O . VAL A 1 214 ? 15.336 -3.941 -6.387 1 92.5 214 VAL A O 1
ATOM 1619 N N . ALA A 1 215 ? 15.172 -2.818 -8.305 1 92.06 215 ALA A N 1
ATOM 1620 C CA . ALA A 1 215 ? 15.516 -3.973 -9.133 1 92.06 215 ALA A CA 1
ATOM 1621 C C . ALA A 1 215 ? 16.891 -4.512 -8.773 1 92.06 215 ALA A C 1
ATOM 1623 O O . ALA A 1 215 ? 17.047 -5.691 -8.453 1 92.06 215 ALA A O 1
ATOM 1624 N N . PRO A 1 216 ? 17.906 -3.637 -8.766 1 93.25 216 PRO A N 1
ATOM 1625 C CA . PRO A 1 216 ? 19.219 -4.164 -8.398 1 93.25 216 PRO A CA 1
ATOM 1626 C C . PRO A 1 216 ? 19.266 -4.695 -6.973 1 93.25 216 PRO A C 1
ATOM 1628 O O . PRO A 1 216 ? 20 -5.641 -6.684 1 93.25 216 PRO A O 1
ATOM 1631 N N . ALA A 1 217 ? 18.547 -4.121 -6.062 1 94.5 217 ALA A N 1
ATOM 1632 C CA . ALA A 1 217 ? 18.5 -4.625 -4.691 1 94.5 217 ALA A CA 1
ATOM 1633 C C . ALA A 1 217 ? 17.938 -6.043 -4.645 1 94.5 217 ALA A C 1
ATOM 1635 O O . ALA A 1 217 ? 18.5 -6.914 -3.975 1 94.5 217 ALA A O 1
ATOM 1636 N N . VAL A 1 218 ? 16.922 -6.254 -5.41 1 93.06 218 VAL A N 1
ATOM 1637 C CA . VAL A 1 218 ? 16.281 -7.566 -5.461 1 93.06 218 VAL A CA 1
ATOM 1638 C C . VAL A 1 218 ? 17.219 -8.57 -6.133 1 93.06 218 VAL A C 1
ATOM 1640 O O . VAL A 1 218 ? 17.344 -9.711 -5.684 1 93.06 218 VAL A O 1
ATOM 1643 N N . ASN A 1 219 ? 17.875 -8.125 -7.16 1 91.88 219 ASN A N 1
ATOM 1644 C CA . ASN A 1 219 ? 18.797 -8.992 -7.879 1 91.88 219 ASN A CA 1
ATOM 1645 C C . ASN A 1 219 ? 19.938 -9.453 -6.98 1 91.88 219 ASN A C 1
ATOM 1647 O O . ASN A 1 219 ? 20.469 -10.547 -7.164 1 91.88 219 ASN A O 1
ATOM 1651 N N . LEU A 1 220 ? 20.266 -8.68 -6.043 1 95 220 LEU A N 1
ATOM 1652 C CA . LEU A 1 220 ? 21.375 -9.016 -5.148 1 95 220 LEU A CA 1
ATOM 1653 C C . LEU A 1 220 ? 20.891 -9.906 -4.004 1 95 220 LEU A C 1
ATOM 1655 O O . LEU A 1 220 ? 21.578 -10.852 -3.611 1 95 220 LEU A O 1
ATOM 1659 N N . ILE A 1 221 ? 19.719 -9.641 -3.492 1 95.31 221 ILE A N 1
ATOM 1660 C CA . ILE A 1 221 ? 19.266 -10.289 -2.268 1 95.31 221 ILE A CA 1
ATOM 1661 C C . ILE A 1 221 ? 18.641 -11.648 -2.598 1 95.31 221 ILE A C 1
ATOM 1663 O O . ILE A 1 221 ? 18.766 -12.594 -1.815 1 95.31 221 ILE A O 1
ATOM 1667 N N . ARG A 1 222 ? 18.078 -11.805 -3.729 1 93.19 222 ARG A N 1
ATOM 1668 C CA . ARG A 1 222 ? 17.375 -13.039 -4.082 1 93.19 222 ARG A CA 1
ATOM 1669 C C . ARG A 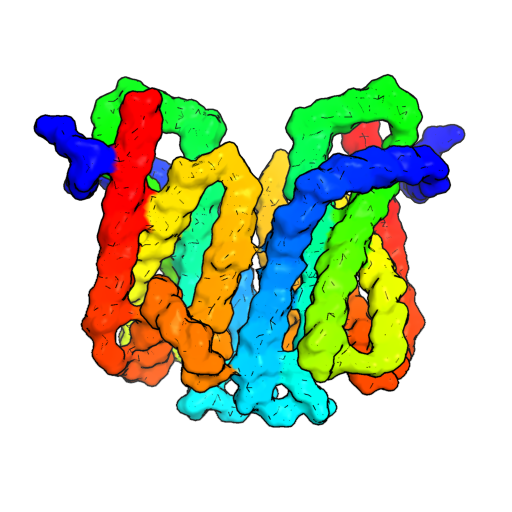1 222 ? 18.344 -14.219 -4.105 1 93.19 222 ARG A C 1
ATOM 1671 O O . ARG A 1 222 ? 18.109 -15.234 -3.439 1 93.19 222 ARG A O 1
ATOM 1678 N N . PRO A 1 223 ? 19.422 -14.078 -4.844 1 92.94 223 PRO A N 1
ATOM 1679 C CA . PRO A 1 223 ? 20.344 -15.211 -4.797 1 92.94 223 PRO A CA 1
ATOM 1680 C C . PRO A 1 223 ? 20.906 -15.461 -3.398 1 92.94 223 PRO A C 1
ATOM 1682 O O . PRO A 1 223 ? 21.188 -16.609 -3.039 1 92.94 223 PRO A O 1
ATOM 1685 N N . LEU A 1 224 ? 21.031 -14.445 -2.602 1 93.56 224 LEU A N 1
ATOM 1686 C CA . LEU A 1 224 ? 21.562 -14.609 -1.247 1 93.56 224 LEU A CA 1
ATOM 1687 C C . LEU A 1 224 ? 20.594 -15.422 -0.389 1 93.56 224 LEU A C 1
ATOM 1689 O O . LEU A 1 224 ? 21.016 -16.172 0.485 1 93.56 224 LEU A O 1
ATOM 1693 N N . THR A 1 225 ? 19.297 -15.297 -0.617 1 92.06 225 THR A N 1
ATOM 1694 C CA . THR A 1 225 ? 18.281 -16.031 0.129 1 92.06 225 THR A CA 1
ATOM 1695 C C . THR A 1 225 ? 18.281 -17.5 -0.282 1 92.06 225 THR A C 1
ATOM 1697 O O . THR A 1 225 ? 17.781 -18.359 0.452 1 92.06 225 THR A O 1
ATOM 1700 N N . LEU A 1 226 ? 18.797 -17.75 -1.474 1 90.69 226 LEU A N 1
ATOM 1701 C CA . LEU A 1 226 ? 18.828 -19.109 -1.994 1 90.69 226 LEU A CA 1
ATOM 1702 C C . LEU A 1 226 ? 20.172 -19.781 -1.71 1 90.69 226 LEU A C 1
ATOM 1704 O O . LEU A 1 226 ? 20.422 -20.906 -2.141 1 90.69 226 LEU A O 1
ATOM 1708 N N . GLY A 1 227 ? 20.953 -19.016 -1.032 1 89.81 227 GLY A N 1
ATOM 1709 C CA . GLY A 1 227 ? 22.25 -19.562 -0.702 1 89.81 227 GLY A CA 1
ATOM 1710 C C . GLY A 1 227 ? 23.266 -19.422 -1.826 1 89.81 227 GLY A C 1
ATOM 1711 O O . GLY A 1 227 ? 24.25 -20.141 -1.868 1 89.81 227 GLY A O 1
ATOM 1712 N N . GLN A 1 228 ? 22.922 -18.562 -2.711 1 90.5 228 GLN A N 1
ATOM 1713 C CA . GLN A 1 228 ? 23.797 -18.359 -3.863 1 90.5 228 GLN A CA 1
ATOM 1714 C C . GLN A 1 228 ? 24.406 -16.953 -3.857 1 90.5 228 GLN A C 1
ATOM 1716 O O . GLN A 1 228 ? 23.891 -16.062 -3.201 1 90.5 228 GLN A O 1
ATOM 1721 N N . VAL A 1 229 ? 25.531 -16.906 -4.539 1 88.12 229 VAL A N 1
ATOM 1722 C CA . VAL A 1 229 ? 26.141 -15.594 -4.75 1 88.12 229 VAL A CA 1
ATOM 1723 C C . VAL A 1 229 ? 25.609 -14.977 -6.043 1 88.12 229 VAL A C 1
ATOM 1725 O O . VAL A 1 229 ? 25.562 -15.641 -7.078 1 88.12 229 VAL A O 1
ATOM 1728 N N . PRO A 1 230 ? 25.094 -13.781 -5.895 1 86.56 230 PRO A N 1
ATOM 1729 C CA . PRO A 1 230 ? 24.531 -13.141 -7.09 1 86.56 230 PRO A CA 1
ATOM 1730 C C . PRO A 1 230 ? 25.547 -13.047 -8.227 1 86.56 230 PRO A C 1
ATOM 1732 O O . PRO A 1 230 ? 26.719 -12.742 -7.996 1 86.56 230 PRO A O 1
ATOM 1735 N N . HIS A 1 231 ? 24.891 -13.352 -9.375 1 83.62 231 HIS A N 1
ATOM 1736 C CA . HIS A 1 231 ? 25.719 -13.18 -10.57 1 83.62 231 HIS A CA 1
ATOM 1737 C C . HIS A 1 231 ? 25.875 -11.703 -10.922 1 83.62 231 HIS A C 1
ATOM 1739 O O . HIS A 1 231 ? 24.938 -10.914 -10.742 1 83.62 231 HIS A O 1
ATOM 1745 N N . ALA A 1 232 ? 27.031 -11.195 -11.344 1 86.94 232 ALA A N 1
ATOM 1746 C CA . ALA A 1 232 ? 27.297 -9.812 -11.734 1 86.94 232 ALA A CA 1
ATOM 1747 C C . ALA A 1 232 ? 26.891 -8.844 -10.633 1 86.94 232 ALA A C 1
ATOM 1749 O O . ALA A 1 232 ? 26.25 -7.82 -10.898 1 86.94 232 ALA A O 1
ATOM 1750 N N . TRP A 1 233 ? 27.156 -9.203 -9.43 1 90 233 TRP A N 1
ATOM 1751 C CA . TRP A 1 233 ? 26.781 -8.414 -8.258 1 90 233 TRP A CA 1
ATOM 1752 C C . TRP A 1 233 ? 27.312 -6.996 -8.359 1 90 233 TRP A C 1
ATOM 1754 O O . TRP A 1 233 ? 26.719 -6.055 -7.836 1 90 233 TRP A O 1
ATOM 1764 N N . TRP A 1 234 ? 28.359 -6.812 -9.172 1 92.44 234 TRP A N 1
ATOM 1765 C CA . TRP A 1 234 ? 29.016 -5.512 -9.266 1 92.44 234 TRP A CA 1
ATOM 1766 C C . TRP A 1 234 ? 28.125 -4.508 -9.992 1 92.44 234 TRP A C 1
ATOM 1768 O O . TRP A 1 234 ? 28.125 -3.32 -9.656 1 92.44 234 TRP A O 1
ATOM 1778 N N . ALA A 1 235 ? 27.469 -4.992 -11.008 1 92.12 235 ALA A N 1
ATOM 1779 C CA . ALA A 1 235 ? 26.609 -4.098 -11.773 1 92.12 235 ALA A CA 1
ATOM 1780 C C . ALA A 1 235 ? 25.453 -3.578 -10.914 1 92.12 235 ALA A C 1
ATOM 1782 O O . ALA A 1 235 ? 25.125 -2.391 -10.961 1 92.12 235 ALA A O 1
ATOM 1783 N N . ASP A 1 236 ? 24.938 -4.473 -10.117 1 93.88 236 ASP A N 1
ATOM 1784 C CA . ASP A 1 236 ? 23.828 -4.094 -9.258 1 93.88 236 ASP A CA 1
ATOM 1785 C C . ASP A 1 236 ? 24.297 -3.182 -8.125 1 93.88 236 ASP A C 1
ATOM 1787 O O . ASP A 1 236 ? 23.625 -2.201 -7.789 1 93.88 236 ASP A O 1
ATOM 1791 N N . VAL A 1 237 ? 25.438 -3.424 -7.586 1 95.44 237 VAL A N 1
ATOM 1792 C CA . VAL A 1 237 ? 26.016 -2.596 -6.523 1 95.44 237 VAL A CA 1
ATOM 1793 C C . VAL A 1 237 ? 26.344 -1.208 -7.07 1 95.44 237 VAL A C 1
ATOM 1795 O O . VAL A 1 237 ? 26.062 -0.197 -6.422 1 95.44 237 VAL A O 1
ATOM 1798 N N . ALA A 1 238 ? 26.859 -1.254 -8.219 1 95.62 238 ALA A N 1
ATOM 1799 C CA . ALA A 1 238 ? 27.219 0.015 -8.852 1 95.62 238 ALA A CA 1
ATOM 1800 C C . ALA A 1 238 ? 25.984 0.862 -9.117 1 95.62 238 ALA A C 1
ATOM 1802 O O . ALA A 1 238 ? 26 2.078 -8.906 1 95.62 238 ALA A O 1
ATOM 1803 N N . GLN A 1 239 ? 25 0.271 -9.586 1 93.88 239 GLN A N 1
ATOM 1804 C CA . GLN A 1 239 ? 23.766 0.996 -9.859 1 93.88 239 GLN A CA 1
ATOM 1805 C C . GLN A 1 239 ? 23.172 1.599 -8.586 1 93.88 239 GLN A C 1
ATOM 1807 O O . GLN A 1 239 ? 22.734 2.748 -8.586 1 93.88 239 GLN A O 1
ATOM 1812 N N . LEU A 1 240 ? 23.156 0.843 -7.582 1 95.56 240 LEU A N 1
ATOM 1813 C CA . LEU A 1 240 ? 22.656 1.342 -6.305 1 95.56 240 LEU A CA 1
ATOM 1814 C C . LEU A 1 240 ? 23.531 2.486 -5.793 1 95.56 240 LEU A C 1
ATOM 1816 O O . LEU A 1 240 ? 23 3.498 -5.316 1 95.56 240 LEU A O 1
ATOM 1820 N N . ALA A 1 241 ? 24.812 2.312 -5.906 1 96.12 241 ALA A N 1
ATOM 1821 C CA . ALA A 1 241 ? 25.75 3.332 -5.438 1 96.12 241 ALA A CA 1
ATOM 1822 C C . ALA A 1 241 ? 25.594 4.629 -6.223 1 96.12 241 ALA A C 1
ATOM 1824 O O . ALA A 1 241 ? 25.609 5.719 -5.648 1 96.12 241 ALA A O 1
ATOM 1825 N N . VAL A 1 242 ? 25.438 4.469 -7.465 1 95.5 242 VAL A N 1
ATOM 1826 C CA . VAL A 1 242 ? 25.297 5.641 -8.32 1 95.5 242 VAL A CA 1
ATOM 1827 C C . VAL A 1 242 ? 23.984 6.355 -7.996 1 95.5 242 VAL A C 1
ATOM 1829 O O . VAL A 1 242 ? 23.938 7.586 -7.91 1 95.5 242 VAL A O 1
ATOM 1832 N N . THR A 1 243 ? 22.969 5.566 -7.844 1 94.44 243 THR A N 1
ATOM 1833 C CA . THR A 1 243 ? 21.672 6.152 -7.496 1 94.44 243 THR A CA 1
ATOM 1834 C C . THR A 1 243 ? 21.75 6.879 -6.156 1 94.44 243 THR A C 1
ATOM 1836 O O . THR A 1 243 ? 21.219 7.98 -6.012 1 94.44 243 THR A O 1
ATOM 1839 N N . ALA A 1 244 ? 22.344 6.27 -5.227 1 95.06 244 ALA A N 1
ATOM 1840 C CA . ALA A 1 244 ? 22.516 6.895 -3.916 1 95.06 244 ALA A CA 1
ATOM 1841 C C . ALA A 1 244 ? 23.312 8.188 -4.027 1 95.06 244 ALA A C 1
ATOM 1843 O O . ALA A 1 244 ? 22.922 9.219 -3.471 1 95.06 244 ALA A O 1
ATOM 1844 N N . ALA A 1 245 ? 24.406 8.109 -4.715 1 94.81 245 ALA A N 1
ATOM 1845 C CA . ALA A 1 245 ? 25.281 9.273 -4.867 1 94.81 245 ALA A CA 1
ATOM 1846 C C . ALA A 1 245 ? 24.531 10.422 -5.555 1 94.81 245 ALA A C 1
ATOM 1848 O O . ALA A 1 245 ? 24.625 11.57 -5.121 1 94.81 245 ALA A O 1
ATOM 1849 N N . LEU A 1 246 ? 23.875 10.062 -6.605 1 94.19 246 LEU A N 1
ATOM 1850 C CA . LEU A 1 246 ? 23.109 11.078 -7.336 1 94.19 246 LEU A CA 1
ATOM 1851 C C . LEU A 1 246 ? 22.016 11.672 -6.461 1 94.19 246 LEU A C 1
ATOM 1853 O O . LEU A 1 246 ? 21.781 12.883 -6.488 1 94.19 246 LEU A O 1
ATOM 1857 N N . GLY A 1 247 ? 21.312 10.812 -5.734 1 93.38 247 GLY A N 1
ATOM 1858 C CA . GLY A 1 247 ? 20.281 11.289 -4.836 1 93.38 247 GLY A CA 1
ATOM 1859 C C . GLY A 1 247 ? 20.797 12.195 -3.744 1 93.38 247 GLY A C 1
ATOM 1860 O O . GLY A 1 247 ? 20.219 13.242 -3.459 1 93.38 247 GLY A O 1
ATOM 1861 N N . ILE A 1 248 ? 21.891 11.805 -3.168 1 92.19 248 ILE A N 1
ATOM 1862 C CA . ILE A 1 248 ? 22.516 12.594 -2.111 1 92.19 248 ILE A CA 1
ATOM 1863 C C . ILE A 1 248 ? 22.938 13.953 -2.666 1 92.19 248 ILE A C 1
ATOM 1865 O O . ILE A 1 248 ? 22.688 14.992 -2.043 1 92.19 248 ILE A O 1
ATOM 1869 N N . TRP A 1 249 ? 23.516 13.844 -3.805 1 92.62 249 TRP A N 1
ATOM 1870 C CA . TRP A 1 249 ? 23.953 15.078 -4.449 1 92.62 249 TRP A CA 1
ATOM 1871 C C . TRP A 1 249 ? 22.766 15.992 -4.734 1 92.62 249 TRP A C 1
ATOM 1873 O O . TRP A 1 249 ? 22.812 17.188 -4.438 1 92.62 249 TRP A O 1
ATOM 1883 N N . LEU A 1 250 ? 21.734 15.484 -5.23 1 92.56 250 LEU A N 1
ATOM 1884 C CA . LEU A 1 250 ? 20.562 16.266 -5.59 1 92.56 250 LEU A CA 1
ATOM 1885 C C . LEU A 1 250 ? 19.906 16.875 -4.352 1 92.56 250 LEU A C 1
ATOM 1887 O O . LEU A 1 250 ? 19.469 18.031 -4.383 1 92.56 250 LEU A O 1
ATOM 1891 N N . VAL A 1 251 ? 19.812 16.094 -3.336 1 88.69 251 VAL A N 1
ATOM 1892 C CA . VAL A 1 251 ? 19.234 16.594 -2.1 1 88.69 251 VAL A CA 1
ATOM 1893 C C . VAL A 1 251 ? 20.062 17.766 -1.583 1 88.69 251 VAL A C 1
ATOM 1895 O O . VAL A 1 251 ? 19.5 18.797 -1.181 1 88.69 251 VAL A O 1
ATOM 1898 N N . ALA A 1 252 ? 21.344 17.656 -1.6 1 86.19 252 ALA A N 1
ATOM 1899 C CA . ALA A 1 252 ? 22.234 18.719 -1.137 1 86.19 252 ALA A CA 1
ATOM 1900 C C . ALA A 1 252 ? 22.047 19.984 -1.963 1 86.19 252 ALA A C 1
ATOM 1902 O O . ALA A 1 252 ? 21.953 21.094 -1.41 1 86.19 252 ALA A O 1
ATOM 1903 N N . VAL A 1 253 ? 21.969 19.797 -3.227 1 87.75 253 VAL A N 1
ATOM 1904 C CA . VAL A 1 253 ? 21.828 20.938 -4.125 1 87.75 253 VAL A CA 1
ATOM 1905 C C . VAL A 1 253 ? 20.484 21.609 -3.896 1 87.75 253 VAL A C 1
ATOM 1907 O O . VAL A 1 253 ? 20.406 22.844 -3.824 1 87.75 253 VAL A O 1
ATOM 1910 N N . LEU A 1 254 ? 19.484 20.828 -3.754 1 85.88 254 LEU A N 1
ATOM 1911 C CA . LEU A 1 254 ? 18.141 21.375 -3.578 1 85.88 254 LEU A CA 1
ATOM 1912 C C . LEU A 1 254 ? 18.016 22.109 -2.244 1 85.88 254 LEU A C 1
ATOM 1914 O O . LEU A 1 254 ? 17.406 23.172 -2.166 1 85.88 254 LEU A O 1
ATOM 1918 N N . MET A 1 255 ? 18.547 21.562 -1.275 1 78.88 255 MET A N 1
ATOM 1919 C CA . MET A 1 255 ? 18.469 22.188 0.046 1 78.88 255 MET A CA 1
ATOM 1920 C C . MET A 1 255 ? 19.281 23.469 0.095 1 78.88 255 MET A C 1
ATOM 1922 O O . MET A 1 255 ? 18.875 24.453 0.723 1 78.88 255 MET A O 1
ATOM 1926 N N . ARG A 1 256 ? 20.438 23.469 -0.549 1 79.06 256 ARG A N 1
ATOM 1927 C CA . ARG A 1 256 ? 21.266 24.672 -0.616 1 79.06 256 ARG A CA 1
ATOM 1928 C C . ARG A 1 256 ? 20.562 25.766 -1.396 1 79.06 256 ARG A C 1
ATOM 1930 O O . ARG A 1 256 ? 20.625 26.953 -1.021 1 79.06 256 ARG A O 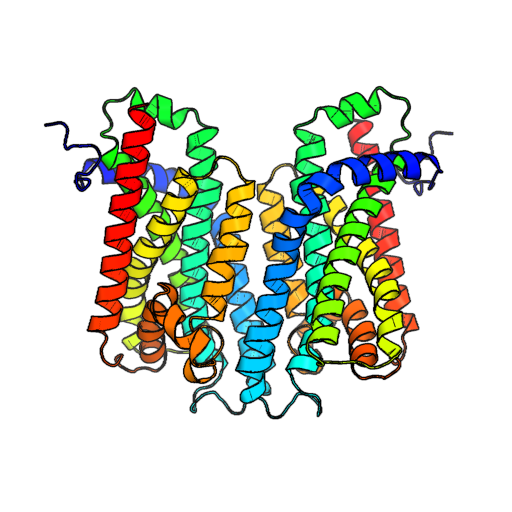1
ATOM 1937 N N . ARG A 1 257 ? 19.953 25.375 -2.367 1 80.44 257 ARG A N 1
ATOM 1938 C CA . ARG A 1 257 ? 19.25 26.359 -3.186 1 80.44 257 ARG A CA 1
ATOM 1939 C C . ARG A 1 257 ? 18.031 26.922 -2.447 1 80.44 257 ARG A C 1
ATOM 1941 O O . ARG A 1 257 ? 17.672 28.078 -2.645 1 80.44 257 ARG A O 1
ATOM 1948 N N . ARG A 1 258 ? 17.406 26.141 -1.753 1 71.19 258 ARG A N 1
ATOM 1949 C CA . ARG A 1 258 ? 16.234 26.594 -1.004 1 71.19 258 ARG A CA 1
ATOM 1950 C C . ARG A 1 258 ? 16.641 27.562 0.103 1 71.19 258 ARG A C 1
ATOM 1952 O O . ARG A 1 258 ? 15.891 28.5 0.423 1 71.19 258 ARG A O 1
ATOM 1959 N N . LEU A 1 259 ? 17.703 27.297 0.678 1 63.22 259 LEU A N 1
ATOM 1960 C CA . LEU A 1 259 ? 18.172 28.172 1.75 1 63.22 259 LEU A CA 1
ATOM 1961 C C . LEU A 1 259 ? 18.734 29.469 1.186 1 63.22 259 LEU A C 1
ATOM 1963 O O . LEU A 1 259 ? 18.719 30.516 1.849 1 63.22 259 LEU A O 1
ATOM 1967 N N . LEU A 1 260 ? 19.312 29.328 0.09 1 58.41 260 LEU A N 1
ATOM 1968 C CA . LEU A 1 260 ? 19.875 30.547 -0.48 1 58.41 260 LEU A CA 1
ATOM 1969 C C . LEU A 1 260 ? 18.766 31.453 -1.023 1 58.41 260 LEU A C 1
ATOM 1971 O O . LEU A 1 260 ? 18.984 32.656 -1.257 1 58.41 260 LEU A O 1
ATOM 1975 N N . ARG A 1 261 ? 17.516 30.922 -1.042 1 52.84 261 ARG A N 1
ATOM 1976 C CA . ARG A 1 261 ? 16.469 31.844 -1.429 1 52.84 261 ARG A CA 1
ATOM 1977 C C . ARG A 1 261 ? 15.828 32.5 -0.203 1 52.84 261 ARG A C 1
ATOM 1979 O O . ARG A 1 261 ? 15.773 31.875 0.867 1 52.84 261 ARG A O 1
ATOM 1986 N N . MET B 1 1 ? -36.781 16.328 18.828 1 37.91 1 MET B N 1
ATOM 1987 C CA . MET B 1 1 ? -36.156 16.109 20.141 1 37.91 1 MET B CA 1
ATOM 1988 C C . MET B 1 1 ? -34.812 15.375 19.984 1 37.91 1 MET B C 1
ATOM 1990 O O . MET B 1 1 ? -34.594 14.719 18.969 1 37.91 1 MET B O 1
ATOM 1994 N N . SER B 1 2 ? -33.844 15.805 20.859 1 45.84 2 SER B N 1
ATOM 1995 C CA . SER B 1 2 ? -32.406 15.562 21.062 1 45.84 2 SER B CA 1
ATOM 1996 C C . SER B 1 2 ? -32.094 14.078 20.938 1 45.84 2 SER B C 1
ATOM 1998 O O . SER B 1 2 ? -32.438 13.281 21.812 1 45.84 2 SER B O 1
ATOM 2000 N N . ALA B 1 3 ? -32.5 13.445 19.953 1 50.91 3 ALA B N 1
ATOM 2001 C CA . ALA B 1 3 ? -32.281 12.008 20.109 1 50.91 3 ALA B CA 1
ATOM 2002 C C . ALA B 1 3 ? -30.953 11.734 20.859 1 50.91 3 ALA B C 1
ATOM 2004 O O . ALA B 1 3 ? -30 12.508 20.734 1 50.91 3 ALA B O 1
ATOM 2005 N N . GLY B 1 4 ? -30.984 11.047 21.953 1 59.06 4 GLY B N 1
ATOM 2006 C CA . GLY B 1 4 ? -29.859 10.672 22.797 1 59.06 4 GLY B CA 1
ATOM 2007 C C . GLY B 1 4 ? -28.625 10.312 22 1 59.06 4 GLY B C 1
ATOM 2008 O O . GLY B 1 4 ? -28.688 10.148 20.781 1 59.06 4 GLY B O 1
ATOM 2009 N N . ALA B 1 5 ? -27.484 10.5 22.609 1 67.5 5 ALA B N 1
ATOM 2010 C CA . ALA B 1 5 ? -26.141 10.25 22.047 1 67.5 5 ALA B CA 1
ATOM 2011 C C . ALA B 1 5 ? -26.109 8.938 21.281 1 67.5 5 ALA B C 1
ATOM 2013 O O . ALA B 1 5 ? -25.297 8.766 20.375 1 67.5 5 ALA B O 1
ATOM 2014 N N . TRP B 1 6 ? -27.234 8.094 21.438 1 73.12 6 TRP B N 1
ATOM 2015 C CA . TRP B 1 6 ? -27.188 6.75 20.891 1 73.12 6 TRP B CA 1
ATOM 2016 C C . TRP B 1 6 ? -28.234 6.566 19.797 1 73.12 6 TRP B C 1
ATOM 2018 O O . TRP B 1 6 ? -28.453 5.449 19.328 1 73.12 6 TRP B O 1
ATOM 2028 N N . GLY B 1 7 ? -28.922 7.59 19.406 1 73.88 7 GLY B N 1
ATOM 2029 C CA . GLY B 1 7 ? -29.969 7.484 18.406 1 73.88 7 GLY B CA 1
ATOM 2030 C C . GLY B 1 7 ? -29.453 7.387 16.984 1 73.88 7 GLY B C 1
ATOM 2031 O O . GLY B 1 7 ? -28.312 7.793 16.703 1 73.88 7 GLY B O 1
ATOM 2032 N N . TRP B 1 8 ? -30.125 6.602 16.188 1 78.75 8 TRP B N 1
ATOM 2033 C CA . TRP B 1 8 ? -29.797 6.516 14.766 1 78.75 8 TRP B CA 1
ATOM 2034 C C . TRP B 1 8 ? -29.875 7.891 14.109 1 78.75 8 TRP B C 1
ATOM 2036 O O . TRP B 1 8 ? -30.828 8.641 14.336 1 78.75 8 TRP B O 1
ATOM 2046 N N . PRO B 1 9 ? -28.875 8.195 13.391 1 72.94 9 PRO B N 1
ATOM 2047 C CA . PRO B 1 9 ? -28.891 9.508 12.734 1 72.94 9 PRO B CA 1
ATOM 2048 C C . PRO B 1 9 ? -29.891 9.578 11.578 1 72.94 9 PRO B C 1
ATOM 2050 O O . PRO B 1 9 ? -29.812 8.781 10.641 1 72.94 9 PRO B O 1
ATOM 2053 N N . PRO B 1 10 ? -30.812 10.43 11.727 1 71.94 10 PRO B N 1
ATOM 2054 C CA . PRO B 1 10 ? -31.797 10.555 10.641 1 71.94 10 PRO B CA 1
ATOM 2055 C C . PRO B 1 10 ? -31.188 11.172 9.383 1 71.94 10 PRO B C 1
ATOM 2057 O O . PRO B 1 10 ? -30.297 12.016 9.469 1 71.94 10 PRO B O 1
ATOM 2060 N N . LEU B 1 11 ? -31.438 10.508 8.266 1 70.69 11 LEU B N 1
ATOM 2061 C CA . LEU B 1 11 ? -31.016 11.055 6.984 1 70.69 11 LEU B CA 1
ATOM 2062 C C . LEU B 1 11 ? -31.969 12.148 6.516 1 70.69 11 LEU B C 1
ATOM 2064 O O . LEU B 1 11 ? -33.156 11.906 6.352 1 70.69 11 LEU B O 1
ATOM 2068 N N . THR B 1 12 ? -31.484 13.375 6.621 1 66 12 THR B N 1
ATOM 2069 C CA . THR B 1 12 ? -32.344 14.477 6.18 1 66 12 THR B CA 1
ATOM 2070 C C . THR B 1 12 ? -31.859 15.016 4.832 1 66 12 THR B C 1
ATOM 2072 O O . THR B 1 12 ? -30.75 14.711 4.395 1 66 12 THR B O 1
ATOM 2075 N N . ARG B 1 13 ? -32.75 15.617 4.055 1 64.69 13 ARG B N 1
ATOM 2076 C CA . ARG B 1 13 ? -32.469 16.188 2.742 1 64.69 13 ARG B CA 1
ATOM 2077 C C . ARG B 1 13 ? -31.359 17.234 2.828 1 64.69 13 ARG B C 1
ATOM 2079 O O . ARG B 1 13 ? -30.734 17.578 1.816 1 64.69 13 ARG B O 1
ATOM 2086 N N . ARG B 1 14 ? -31.062 17.656 3.945 1 61.66 14 ARG B N 1
ATOM 2087 C CA . ARG B 1 14 ? -30.016 18.656 4.117 1 61.66 14 ARG B CA 1
ATOM 2088 C C . ARG B 1 14 ? -28.641 18.047 3.85 1 61.66 14 ARG B C 1
ATOM 2090 O O . ARG B 1 14 ? -27.688 18.766 3.514 1 61.66 14 ARG B O 1
ATOM 2097 N N . CYS B 1 15 ? -28.656 16.703 3.932 1 64.5 15 CYS B N 1
ATOM 2098 C CA . CYS B 1 15 ? -27.422 15.961 3.623 1 64.5 15 CYS B CA 1
ATOM 2099 C C . CYS B 1 15 ? -27.031 16.156 2.166 1 64.5 15 CYS B C 1
ATOM 2101 O O . CYS B 1 15 ? -25.844 16.266 1.854 1 64.5 15 CYS B O 1
ATOM 2103 N N . VAL B 1 16 ? -28.078 16.359 1.384 1 65.81 16 VAL B N 1
ATOM 2104 C CA . VAL B 1 16 ? -27.828 16.5 -0.047 1 65.81 16 VAL B CA 1
ATOM 2105 C C . VAL B 1 16 ? -27.109 17.828 -0.313 1 65.81 16 VAL B C 1
ATOM 2107 O O . VAL B 1 16 ? -26.266 17.906 -1.206 1 65.81 16 VAL B O 1
ATOM 2110 N N . ALA B 1 17 ? -27.469 18.828 0.44 1 60.78 17 ALA B N 1
ATOM 2111 C CA . ALA B 1 17 ? -26.812 20.125 0.259 1 60.78 17 ALA B CA 1
ATOM 2112 C C . ALA B 1 17 ? -25.328 20.047 0.582 1 60.78 17 ALA B C 1
ATOM 2114 O O . ALA B 1 17 ? -24.5 20.609 -0.13 1 60.78 17 ALA B O 1
ATOM 2115 N N . VAL B 1 18 ? -25.141 19.266 1.581 1 63.47 18 VAL B N 1
ATOM 2116 C CA . VAL B 1 18 ? -23.75 19.125 1.999 1 63.47 18 VAL B CA 1
ATOM 2117 C C . VAL B 1 18 ? -22.984 18.266 0.985 1 63.47 18 VAL B C 1
ATOM 2119 O O . VAL B 1 18 ? -21.844 18.578 0.635 1 63.47 18 VAL B O 1
ATOM 2122 N N . LEU B 1 19 ? -23.688 17.281 0.547 1 66.25 19 LEU B N 1
ATOM 2123 C CA . LEU B 1 19 ? -23.078 16.422 -0.472 1 66.25 19 LEU B CA 1
ATOM 2124 C C . LEU B 1 19 ? -22.766 17.219 -1.731 1 66.25 19 LEU B C 1
ATOM 2126 O O . LEU B 1 19 ? -21.734 17 -2.369 1 66.25 19 LEU B O 1
ATOM 2130 N N . ARG B 1 20 ? -23.688 18.078 -2.064 1 62.84 20 ARG B N 1
ATOM 2131 C CA . ARG B 1 20 ? -23.5 18.906 -3.254 1 62.84 20 ARG B CA 1
ATOM 2132 C C . ARG B 1 20 ? -22.297 19.828 -3.092 1 62.84 20 ARG B C 1
ATOM 2134 O O . ARG B 1 20 ? -21.516 20.016 -4.035 1 62.84 20 ARG B O 1
ATOM 2141 N N . ARG B 1 21 ? -22.188 20.328 -1.938 1 59.53 21 ARG B N 1
ATOM 2142 C CA . ARG B 1 21 ? -21.031 21.188 -1.667 1 59.53 21 ARG B CA 1
ATOM 2143 C C . ARG B 1 21 ? -19.734 20.406 -1.768 1 59.53 21 ARG B C 1
ATOM 2145 O O . ARG B 1 21 ? -18.75 20.875 -2.361 1 59.53 21 ARG B O 1
ATOM 2152 N N . ASN B 1 22 ? -19.797 19.266 -1.168 1 61.72 22 ASN B N 1
ATOM 2153 C CA . ASN B 1 22 ? -18.609 18.422 -1.205 1 61.72 22 ASN B CA 1
ATOM 2154 C C . ASN B 1 22 ? -18.266 18 -2.631 1 61.72 22 ASN B C 1
ATOM 2156 O O . ASN B 1 22 ? -17.078 17.922 -2.994 1 61.72 22 ASN B O 1
ATOM 2160 N N . PHE B 1 23 ? -19.266 17.781 -3.352 1 62.5 23 PHE B N 1
ATOM 2161 C CA . PHE B 1 23 ? -19.078 17.391 -4.742 1 62.5 23 PHE B CA 1
ATOM 2162 C C . PHE B 1 23 ? -18.438 18.516 -5.535 1 62.5 23 PHE B C 1
ATOM 2164 O O . PHE B 1 23 ? -17.547 18.281 -6.352 1 62.5 23 PHE B O 1
ATOM 2171 N N . LEU B 1 24 ? -18.844 19.766 -5.309 1 56.91 24 LEU B N 1
ATOM 2172 C CA . LEU B 1 24 ? -18.328 20.906 -6.055 1 56.91 24 LEU B CA 1
ATOM 2173 C C . LEU B 1 24 ? -16.859 21.141 -5.754 1 56.91 24 LEU B C 1
ATOM 2175 O O . LEU B 1 24 ? -16.094 21.5 -6.648 1 56.91 24 LEU B O 1
ATOM 2179 N N . VAL B 1 25 ? -16.453 20.859 -4.609 1 56.09 25 VAL B N 1
ATOM 2180 C CA . VAL B 1 25 ? -15.07 21.062 -4.211 1 56.09 25 VAL B CA 1
ATOM 2181 C C . VAL B 1 25 ? -14.203 19.922 -4.742 1 56.09 25 VAL B C 1
ATOM 2183 O O . VAL B 1 25 ? -13.078 20.141 -5.188 1 56.09 25 VAL B O 1
ATOM 2186 N N . TRP B 1 26 ? -14.789 18.828 -4.676 1 58.28 26 TRP B N 1
ATOM 2187 C CA . TRP B 1 26 ? -14.047 17.641 -5.098 1 58.28 26 TRP B CA 1
ATOM 2188 C C . TRP B 1 26 ? -13.82 17.656 -6.605 1 58.28 26 TRP B C 1
ATOM 2190 O O . TRP B 1 26 ? -12.82 17.125 -7.09 1 58.28 26 TRP B O 1
ATOM 2200 N N . ARG B 1 27 ? -14.75 18.172 -7.297 1 59.03 27 ARG B N 1
ATOM 2201 C CA . ARG B 1 27 ? -14.609 18.188 -8.75 1 59.03 27 ARG B CA 1
ATOM 2202 C C . ARG B 1 27 ? -13.266 18.781 -9.156 1 59.03 27 ARG B C 1
ATOM 2204 O O . ARG B 1 27 ? -12.672 18.359 -10.156 1 59.03 27 ARG B O 1
ATOM 2211 N N . LYS B 1 28 ? -12.758 19.625 -8.32 1 56.25 28 LYS B N 1
ATOM 2212 C CA . LYS B 1 28 ? -11.523 20.328 -8.68 1 56.25 28 LYS B CA 1
ATOM 2213 C C . LYS B 1 28 ? -10.305 19.453 -8.422 1 56.25 28 LYS B C 1
ATOM 2215 O O . LYS B 1 28 ? -9.258 19.625 -9.047 1 56.25 28 LYS B O 1
ATOM 2220 N N . THR B 1 29 ? -10.422 18.516 -7.578 1 57.38 29 THR B N 1
ATOM 2221 C CA . THR B 1 29 ? -9.266 17.703 -7.23 1 57.38 29 THR B CA 1
ATOM 2222 C C . THR B 1 29 ? -9.5 16.234 -7.59 1 57.38 29 THR B C 1
ATOM 2224 O O . THR B 1 29 ? -8.727 15.359 -7.195 1 57.38 29 THR B O 1
ATOM 2227 N N . ALA B 1 30 ? -10.594 16.078 -8.305 1 59.78 30 ALA B N 1
ATOM 2228 C CA . ALA B 1 30 ? -11.07 14.727 -8.609 1 59.78 30 ALA B CA 1
ATOM 2229 C C . ALA B 1 30 ? -10.023 13.938 -9.398 1 59.78 30 ALA B C 1
ATOM 2231 O O . ALA B 1 30 ? -9.773 12.766 -9.109 1 59.78 30 ALA B O 1
ATOM 2232 N N . LEU B 1 31 ? -9.414 14.539 -10.305 1 60.16 31 LEU B N 1
ATOM 2233 C CA . LEU B 1 31 ? -8.484 13.828 -11.18 1 60.16 31 LEU B CA 1
ATOM 2234 C C . LEU B 1 31 ? -7.242 13.383 -10.406 1 60.16 31 LEU B C 1
ATOM 2236 O O . LEU B 1 31 ? -6.762 12.258 -10.594 1 60.16 31 LEU B O 1
ATOM 2240 N N . THR B 1 32 ? -6.809 14.234 -9.602 1 61.03 32 THR B N 1
ATOM 2241 C CA . THR B 1 32 ? -5.586 13.945 -8.859 1 61.03 32 THR B CA 1
ATOM 2242 C C . THR B 1 32 ? -5.828 12.852 -7.824 1 61.03 32 THR B C 1
ATOM 2244 O O . THR B 1 32 ? -4.973 11.992 -7.605 1 61.03 32 THR B O 1
ATOM 2247 N N . THR B 1 33 ? -6.996 12.859 -7.312 1 63.19 33 THR B N 1
ATOM 2248 C CA . THR B 1 33 ? -7.309 11.875 -6.277 1 63.19 33 THR B CA 1
ATOM 2249 C C . THR B 1 33 ? -7.598 10.516 -6.895 1 63.19 33 THR B C 1
ATOM 2251 O O . THR B 1 33 ? -7.207 9.477 -6.344 1 63.19 33 THR B O 1
ATOM 2254 N N . VAL B 1 34 ? -8.188 10.625 -8.008 1 66.06 34 VAL B N 1
ATOM 2255 C CA . VAL B 1 34 ? -8.492 9.383 -8.703 1 66.06 34 VAL B CA 1
ATOM 2256 C C . VAL B 1 34 ? -7.199 8.672 -9.086 1 66.06 34 VAL B C 1
ATOM 2258 O O . VAL B 1 34 ? -7.086 7.449 -8.922 1 66.06 34 VAL B O 1
ATOM 2261 N N . LEU B 1 35 ? -6.273 9.477 -9.469 1 70.56 35 LEU B N 1
ATOM 2262 C CA . LEU B 1 35 ? -5.004 8.883 -9.867 1 70.56 35 LEU B CA 1
ATOM 2263 C C . LEU B 1 35 ? -4.32 8.211 -8.68 1 70.56 35 LEU B C 1
ATOM 2265 O O . LEU B 1 35 ? -3.738 7.133 -8.82 1 70.56 35 LEU B O 1
ATOM 2269 N N . GLY B 1 36 ? -4.562 8.828 -7.566 1 68.38 36 GLY B N 1
ATOM 2270 C CA . GLY B 1 36 ? -3.91 8.281 -6.387 1 68.38 36 GLY B CA 1
ATOM 2271 C C . GLY B 1 36 ? -4.551 7 -5.895 1 68.38 36 GLY B C 1
ATOM 2272 O O . GLY B 1 36 ? -3.855 6.031 -5.578 1 68.38 36 GLY B O 1
ATOM 2273 N N . ASP B 1 37 ? -5.832 6.926 -5.977 1 74.69 37 ASP B N 1
ATOM 2274 C CA . ASP B 1 37 ? -6.531 5.809 -5.344 1 74.69 37 ASP B CA 1
ATOM 2275 C C . ASP B 1 37 ? -6.695 4.645 -6.32 1 74.69 37 ASP B C 1
ATOM 2277 O O . ASP B 1 37 ? -6.82 3.492 -5.902 1 74.69 37 ASP B O 1
ATOM 2281 N N . VAL B 1 38 ? -6.645 4.973 -7.605 1 82.31 38 VAL B N 1
ATOM 2282 C CA . VAL B 1 38 ? -6.953 3.957 -8.609 1 82.31 38 VAL B CA 1
ATOM 2283 C C . VAL B 1 38 ? -5.656 3.381 -9.172 1 82.31 38 VAL B C 1
ATOM 2285 O O . VAL B 1 38 ? -5.609 2.211 -9.562 1 82.31 38 VAL B O 1
ATOM 2288 N N . LEU B 1 39 ? -4.668 4.156 -9.125 1 82.88 39 LEU B N 1
ATOM 2289 C CA . LEU B 1 39 ? -3.438 3.75 -9.789 1 82.88 39 LEU B CA 1
ATOM 2290 C C . LEU B 1 39 ? -2.834 2.523 -9.117 1 82.88 39 LEU B C 1
ATOM 2292 O O . LEU B 1 39 ? -2.41 1.583 -9.789 1 82.88 39 LEU B O 1
ATOM 2296 N N . ASP B 1 40 ? -2.91 2.512 -7.844 1 85.75 40 ASP B N 1
ATOM 2297 C CA . ASP B 1 40 ? -2.289 1.423 -7.094 1 85.75 40 ASP B CA 1
ATOM 2298 C C . ASP B 1 40 ? -2.977 0.092 -7.391 1 85.75 40 ASP B C 1
ATOM 2300 O O . ASP B 1 40 ? -2.328 -0.865 -7.82 1 85.75 40 ASP B O 1
ATOM 2304 N N . PRO B 1 41 ? -4.258 0.086 -7.301 1 87.81 41 PRO B N 1
ATOM 2305 C CA . PRO B 1 41 ? -4.945 -1.177 -7.586 1 87.81 41 PRO B CA 1
ATOM 2306 C C . PRO B 1 41 ? -4.836 -1.588 -9.055 1 87.81 41 PRO B C 1
ATOM 2308 O O . PRO B 1 41 ? -4.789 -2.781 -9.359 1 87.81 41 PRO B O 1
ATOM 2311 N N . VAL B 1 42 ? -4.785 -0.629 -9.93 1 88.75 42 VAL B N 1
ATOM 2312 C CA . VAL B 1 42 ? -4.684 -0.933 -11.352 1 88.75 42 VAL B CA 1
ATOM 2313 C C . VAL B 1 42 ? -3.301 -1.506 -11.664 1 88.75 42 VAL B C 1
ATOM 2315 O O . VAL B 1 42 ? -3.18 -2.486 -12.398 1 88.75 42 VAL B O 1
ATOM 2318 N N . VAL B 1 43 ? -2.322 -0.899 -11.086 1 86.5 43 VAL B N 1
ATOM 2319 C CA . VAL B 1 43 ? -0.962 -1.394 -11.281 1 86.5 43 VAL B CA 1
ATOM 2320 C C . VAL B 1 43 ? -0.836 -2.803 -10.703 1 86.5 43 VAL B C 1
ATOM 2322 O O . VAL B 1 43 ? -0.259 -3.688 -11.344 1 86.5 43 VAL B O 1
ATOM 2325 N N . ALA B 1 44 ? -1.395 -2.994 -9.539 1 87.88 44 ALA B N 1
ATOM 2326 C CA . ALA B 1 44 ? -1.377 -4.316 -8.914 1 87.88 44 ALA B CA 1
ATOM 2327 C C . ALA B 1 44 ? -2.113 -5.336 -9.781 1 87.88 44 ALA B C 1
ATOM 2329 O O . ALA B 1 44 ? -1.63 -6.453 -9.977 1 87.88 44 ALA B O 1
ATOM 2330 N N . LEU B 1 45 ? -3.223 -4.918 -10.305 1 90.69 45 LEU B N 1
ATOM 2331 C CA . LEU B 1 45 ? -4.035 -5.793 -11.141 1 90.69 45 LEU B CA 1
ATOM 2332 C C . LEU B 1 45 ? -3.273 -6.207 -12.398 1 90.69 45 LEU B C 1
ATOM 2334 O O . LEU B 1 45 ? -3.188 -7.398 -12.711 1 90.69 45 LEU B O 1
ATOM 2338 N N . LEU B 1 46 ? -2.656 -5.281 -13 1 88.38 46 LEU B N 1
ATOM 2339 C CA . LEU B 1 46 ? -2.004 -5.566 -14.273 1 88.38 46 LEU B CA 1
ATOM 2340 C C . LEU B 1 46 ? -0.675 -6.281 -14.062 1 88.38 46 LEU B C 1
ATOM 2342 O O . LEU B 1 46 ? -0.367 -7.254 -14.75 1 88.38 46 LEU B O 1
ATOM 2346 N N . ALA B 1 47 ? 0.031 -5.797 -13.117 1 84.94 47 ALA B N 1
ATOM 2347 C CA . ALA B 1 47 ? 1.344 -6.387 -12.867 1 84.94 47 ALA B CA 1
ATOM 2348 C C . ALA B 1 47 ? 1.214 -7.805 -12.312 1 84.94 47 ALA B C 1
ATOM 2350 O O . ALA B 1 47 ? 1.826 -8.742 -12.836 1 84.94 47 ALA B O 1
ATOM 2351 N N . LEU B 1 48 ? 0.401 -7.977 -11.312 1 86.75 48 LEU B N 1
ATOM 2352 C CA . LEU B 1 48 ? 0.227 -9.297 -10.727 1 86.75 48 LEU B CA 1
ATOM 2353 C C . LEU B 1 48 ? -0.634 -10.188 -11.617 1 86.75 48 LEU B C 1
ATOM 2355 O O . LEU B 1 48 ? -0.372 -11.383 -11.75 1 86.75 48 LEU B O 1
ATOM 2359 N N . GLY B 1 49 ? -1.654 -9.57 -12.164 1 87.5 49 GLY B N 1
ATOM 2360 C CA . GLY B 1 49 ? -2.549 -10.336 -13.016 1 87.5 49 GLY B CA 1
ATOM 2361 C C . GLY B 1 49 ? -1.849 -10.953 -14.211 1 87.5 49 GLY B C 1
ATOM 2362 O O . GLY B 1 49 ? -2.004 -12.148 -14.484 1 87.5 49 GLY B O 1
ATOM 2363 N N . PHE B 1 50 ? -1.021 -10.219 -14.82 1 84.81 50 PHE B N 1
ATOM 2364 C CA . PHE B 1 50 ? -0.34 -10.742 -16 1 84.81 50 PHE B CA 1
ATOM 2365 C C . PHE B 1 50 ? 1.009 -11.344 -15.625 1 84.81 50 PHE B C 1
ATOM 2367 O O . PHE B 1 50 ? 1.413 -12.367 -16.172 1 84.81 50 PHE B O 1
ATOM 2374 N N . GLY B 1 51 ? 1.641 -10.781 -14.711 1 83.19 51 GLY B N 1
ATOM 2375 C CA . GLY B 1 51 ? 2.934 -11.305 -14.289 1 83.19 51 GLY B CA 1
ATOM 2376 C C . GLY B 1 51 ? 2.84 -12.656 -13.617 1 83.19 51 GLY B C 1
ATOM 2377 O O . GLY B 1 51 ? 3.447 -13.633 -14.07 1 83.19 51 GLY B O 1
ATOM 2378 N N . LEU B 1 52 ? 2.045 -12.742 -12.609 1 84 52 LEU B N 1
ATOM 2379 C CA . LEU B 1 52 ? 1.869 -14 -11.898 1 84 52 LEU B CA 1
ATOM 2380 C C . LEU B 1 52 ? 0.921 -14.922 -12.656 1 84 52 LEU B C 1
ATOM 2382 O O . LEU B 1 52 ? 1.023 -16.141 -12.547 1 84 52 LEU B O 1
ATOM 2386 N N . GLY B 1 53 ? -0.011 -14.25 -13.336 1 83.19 53 GLY B N 1
ATOM 2387 C CA . GLY B 1 53 ? -0.958 -15.047 -14.102 1 83.19 53 GLY B CA 1
ATOM 2388 C C . GLY B 1 53 ? -0.29 -15.961 -15.117 1 83.19 53 GLY B C 1
ATOM 2389 O O . GLY B 1 53 ? -0.78 -17.062 -15.391 1 83.19 53 GLY B O 1
ATOM 2390 N N . ALA B 1 54 ? 0.831 -15.562 -15.562 1 81.69 54 ALA B N 1
ATOM 2391 C CA . ALA B 1 54 ? 1.55 -16.375 -16.547 1 81.69 54 ALA B CA 1
ATOM 2392 C C . ALA B 1 54 ? 2.213 -17.578 -15.875 1 81.69 54 ALA B C 1
ATOM 2394 O O . ALA B 1 54 ? 2.508 -18.578 -16.547 1 81.69 54 ALA B O 1
ATOM 2395 N N . LEU B 1 55 ? 2.312 -17.469 -14.617 1 80.56 55 LEU B N 1
ATOM 2396 C CA . LEU B 1 55 ? 2.992 -18.531 -13.891 1 80.56 55 LEU B CA 1
ATOM 2397 C C . LEU B 1 55 ? 1.984 -19.453 -13.211 1 80.56 55 LEU B C 1
ATOM 2399 O O . LEU B 1 55 ? 2.344 -20.547 -12.75 1 80.56 55 LEU B O 1
ATOM 2403 N N . LEU B 1 56 ? 0.755 -18.984 -13.172 1 79.88 56 LEU B N 1
ATOM 2404 C CA . LEU B 1 56 ? -0.29 -19.734 -12.477 1 79.88 56 LEU B CA 1
ATOM 2405 C C . LEU B 1 56 ? -1.137 -20.516 -13.477 1 79.88 56 LEU B C 1
ATOM 2407 O O . LEU B 1 56 ? -1.432 -20.031 -14.57 1 79.88 56 LEU B O 1
ATOM 2411 N N . PRO B 1 57 ? -1.343 -21.797 -13.328 1 71.62 57 PRO B N 1
ATOM 2412 C CA . PRO B 1 57 ? -2.295 -22.547 -14.164 1 71.62 57 PRO B CA 1
ATOM 2413 C C . PRO B 1 57 ? -3.709 -21.969 -14.086 1 71.62 57 PRO B C 1
ATOM 2415 O O . PRO B 1 57 ? -4.598 -22.406 -14.828 1 71.62 57 PRO B O 1
ATOM 2418 N N . GLY B 1 58 ? -3.982 -20.922 -13.562 1 71.12 58 GLY B N 1
ATOM 2419 C CA . GLY B 1 58 ? -5.309 -20.391 -13.273 1 71.12 58 GLY B CA 1
ATOM 2420 C C . GLY B 1 58 ? -5.816 -20.781 -11.898 1 71.12 58 GLY B C 1
ATOM 2421 O O . GLY B 1 58 ? -5.328 -21.734 -11.289 1 71.12 58 GLY B O 1
ATOM 2422 N N . ILE B 1 59 ? -6.641 -19.953 -11.367 1 71.25 59 ILE B N 1
ATOM 2423 C CA . ILE B 1 59 ? -7.238 -20.234 -10.07 1 71.25 59 ILE B CA 1
ATOM 2424 C C . ILE B 1 59 ? -8.656 -20.75 -10.258 1 71.25 59 ILE B C 1
ATOM 2426 O O . ILE B 1 59 ? -9.555 -20.016 -10.664 1 71.25 59 ILE B O 1
ATOM 2430 N N . GLU B 1 60 ? -8.828 -22 -9.953 1 69.94 60 GLU B N 1
ATOM 2431 C CA . GLU B 1 60 ? -10.133 -22.641 -10.109 1 69.94 60 GLU B CA 1
ATOM 2432 C C . GLU B 1 60 ? -10.633 -22.531 -11.547 1 69.94 60 GLU B C 1
ATOM 2434 O O . GLU B 1 60 ? -11.797 -22.203 -11.773 1 69.94 60 GLU B O 1
ATOM 2439 N N . GLY B 1 61 ? -9.703 -22.5 -12.516 1 75.38 61 GLY B N 1
ATOM 2440 C CA . GLY B 1 61 ? -10.031 -22.484 -13.93 1 75.38 61 GLY B CA 1
ATOM 2441 C C . GLY B 1 61 ? -10.156 -21.078 -14.5 1 75.38 61 GLY B C 1
ATOM 2442 O O . GLY B 1 61 ? -10.461 -20.906 -15.68 1 75.38 61 GLY B O 1
ATOM 2443 N N . VAL B 1 62 ? -10.047 -20.156 -13.727 1 84.5 62 VAL B N 1
ATOM 2444 C CA . VAL B 1 62 ? -10.18 -18.766 -14.148 1 84.5 62 VAL B CA 1
ATOM 2445 C C . VAL B 1 62 ? -8.797 -18.109 -14.195 1 84.5 62 VAL B C 1
ATOM 2447 O O . VAL B 1 62 ? -7.969 -18.328 -13.312 1 84.5 62 VAL B O 1
ATOM 2450 N N . PRO B 1 63 ? -8.609 -17.438 -15.344 1 88.06 63 PRO B N 1
ATOM 2451 C CA . PRO B 1 63 ? -7.336 -16.719 -15.375 1 88.06 63 PRO B CA 1
ATOM 2452 C C . PRO B 1 63 ? -7.129 -15.828 -14.141 1 88.06 63 PRO B C 1
ATOM 2454 O O . PRO B 1 63 ? -8.086 -15.227 -13.648 1 88.06 63 PRO B O 1
ATOM 2457 N N . TYR B 1 64 ? -5.984 -15.82 -13.672 1 89.25 64 TYR B N 1
ATOM 2458 C CA . TYR B 1 64 ? -5.672 -15.109 -12.438 1 89.25 64 TYR B CA 1
ATOM 2459 C C . TYR B 1 64 ? -6.023 -13.633 -12.555 1 89.25 64 TYR B C 1
ATOM 2461 O O . TYR B 1 64 ? -6.469 -13.016 -11.586 1 89.25 64 TYR B O 1
ATOM 2469 N N . VAL B 1 65 ? -5.844 -13.086 -13.766 1 89.88 65 VAL B N 1
ATOM 2470 C CA . VAL B 1 65 ? -6.141 -11.672 -13.969 1 89.88 65 VAL B CA 1
ATOM 2471 C C . VAL B 1 65 ? -7.629 -11.414 -13.734 1 89.88 65 VAL B C 1
ATOM 2473 O O . VAL B 1 65 ? -8.008 -10.391 -13.164 1 89.88 65 VAL B O 1
ATOM 2476 N N . THR B 1 66 ? -8.43 -12.328 -14.102 1 90.56 66 THR B N 1
ATOM 2477 C CA . THR B 1 66 ? -9.867 -12.203 -13.898 1 90.56 66 THR B CA 1
ATOM 2478 C C . THR B 1 66 ? -10.219 -12.359 -12.422 1 90.56 66 THR B C 1
ATOM 2480 O O . THR B 1 66 ? -11.047 -11.617 -11.891 1 90.56 66 THR B O 1
ATOM 2483 N N . PHE B 1 67 ? -9.578 -13.312 -11.859 1 89.69 67 PHE B N 1
ATOM 2484 C CA . PHE B 1 67 ? -9.758 -13.5 -10.422 1 89.69 67 PHE B CA 1
ATOM 2485 C C . PHE B 1 67 ? -9.383 -12.234 -9.664 1 89.69 67 PHE B C 1
ATOM 2487 O O . PHE B 1 67 ? -10.133 -11.781 -8.797 1 89.69 67 PHE B O 1
ATOM 2494 N N . LEU B 1 68 ? -8.266 -11.609 -10.008 1 91.56 68 LEU B N 1
ATOM 2495 C CA . LEU B 1 68 ? -7.723 -10.445 -9.328 1 91.56 68 LEU B CA 1
ATOM 2496 C C . LEU B 1 68 ? -8.562 -9.203 -9.625 1 91.56 68 LEU B C 1
ATOM 2498 O O . LEU B 1 68 ? -8.547 -8.242 -8.844 1 91.56 68 LEU B O 1
ATOM 2502 N N . SER B 1 69 ? -9.227 -9.211 -10.727 1 93.88 69 SER B N 1
ATOM 2503 C CA . SER B 1 69 ? -10.016 -8.047 -11.094 1 93.88 69 SER B CA 1
ATOM 2504 C C . SER B 1 69 ? -11.102 -7.766 -10.062 1 93.88 69 SER B C 1
ATOM 2506 O O . SER B 1 69 ? -11.336 -6.609 -9.695 1 93.88 69 SER B O 1
ATOM 2508 N N . ALA B 1 70 ? -11.758 -8.82 -9.594 1 93.81 70 ALA B N 1
ATOM 2509 C CA . ALA B 1 70 ? -12.789 -8.648 -8.578 1 93.81 70 ALA B CA 1
ATOM 2510 C C . ALA B 1 70 ? -12.203 -8.062 -7.297 1 93.81 70 ALA B C 1
ATOM 2512 O O . ALA B 1 70 ? -12.75 -7.105 -6.742 1 93.81 70 ALA B O 1
ATOM 2513 N N . GLY B 1 71 ? -11.148 -8.633 -6.883 1 93.12 71 GLY B N 1
ATOM 2514 C CA . GLY B 1 71 ? -10.477 -8.141 -5.691 1 93.12 71 GLY B CA 1
ATOM 2515 C C . GLY B 1 71 ? -9.984 -6.711 -5.832 1 93.12 71 GLY B C 1
ATOM 2516 O O . GLY B 1 71 ? -10.078 -5.922 -4.887 1 93.12 71 GLY B O 1
ATOM 2517 N N . SER B 1 72 ? -9.445 -6.359 -6.965 1 94.19 72 SER B N 1
ATOM 2518 C CA . SER B 1 72 ? -8.891 -5.027 -7.203 1 94.19 72 SER B CA 1
ATOM 2519 C C . SER B 1 72 ? -9.977 -3.961 -7.137 1 94.19 72 SER B C 1
ATOM 2521 O O . SER B 1 72 ? -9.742 -2.854 -6.652 1 94.19 72 SER B O 1
ATOM 2523 N N . MET B 1 73 ? -11.102 -4.281 -7.652 1 96.06 73 MET B N 1
ATOM 2524 C CA . MET B 1 73 ? -12.211 -3.336 -7.574 1 96.06 73 MET B CA 1
ATOM 2525 C C . MET B 1 73 ? -12.578 -3.043 -6.125 1 96.06 73 MET B C 1
ATOM 2527 O O . MET B 1 73 ? -12.812 -1.891 -5.758 1 96.06 73 MET B O 1
ATOM 2531 N N . CYS B 1 74 ? -12.594 -4.098 -5.34 1 95.75 74 CYS B N 1
ATOM 2532 C CA . CYS B 1 74 ? -12.93 -3.951 -3.928 1 95.75 74 CYS B CA 1
ATOM 2533 C C . CYS B 1 74 ? -11.859 -3.164 -3.189 1 95.75 74 CYS B C 1
ATOM 2535 O O . CYS B 1 74 ? -12.164 -2.283 -2.385 1 95.75 74 CYS B O 1
ATOM 2537 N N . VAL B 1 75 ? -10.633 -3.516 -3.498 1 93.75 75 VAL B N 1
ATOM 2538 C CA . VAL B 1 75 ? -9.516 -2.836 -2.852 1 93.75 75 VAL B CA 1
ATOM 2539 C C . VAL B 1 75 ? -9.508 -1.361 -3.246 1 93.75 75 VAL B C 1
ATOM 2541 O O . VAL B 1 75 ? -9.273 -0.488 -2.41 1 93.75 75 VAL B O 1
ATOM 2544 N N . GLY B 1 76 ? -9.711 -1.104 -4.523 1 92.94 76 GLY B N 1
ATOM 2545 C CA . GLY B 1 76 ? -9.812 0.28 -4.961 1 92.94 76 GLY B CA 1
ATOM 2546 C C . GLY B 1 76 ? -10.875 1.063 -4.215 1 92.94 76 GLY B C 1
ATOM 2547 O O . GLY B 1 76 ? -10.648 2.205 -3.811 1 92.94 76 GLY B O 1
ATOM 2548 N N . ALA B 1 77 ? -11.984 0.456 -4.086 1 94.38 77 ALA B N 1
ATOM 2549 C CA . ALA B 1 77 ? -13.07 1.096 -3.35 1 94.38 77 ALA B CA 1
ATOM 2550 C C . ALA B 1 77 ? -12.688 1.322 -1.89 1 94.38 77 ALA B C 1
ATOM 2552 O O . ALA B 1 77 ? -12.992 2.373 -1.318 1 94.38 77 ALA B O 1
ATOM 2553 N N . LEU B 1 78 ? -12.125 0.295 -1.343 1 93.75 78 LEU B N 1
ATOM 2554 C CA . LEU B 1 78 ? -11.695 0.389 0.047 1 93.75 78 LEU B CA 1
ATOM 2555 C C . LEU B 1 78 ? -10.734 1.559 0.239 1 93.75 78 LEU B C 1
ATOM 2557 O O . LEU B 1 78 ? -10.906 2.361 1.159 1 93.75 78 LEU B O 1
ATOM 2561 N N . TYR B 1 79 ? -9.734 1.688 -0.6 1 89 79 TYR B N 1
ATOM 2562 C CA . TYR B 1 79 ? -8.75 2.76 -0.5 1 89 79 TYR B CA 1
ATOM 2563 C C . TYR B 1 79 ? -9.391 4.117 -0.762 1 89 79 TYR B C 1
ATOM 2565 O O . TYR B 1 79 ? -9.07 5.102 -0.091 1 89 79 TYR B O 1
ATOM 2573 N N . GLY B 1 80 ? -10.227 4.191 -1.73 1 87.62 80 GLY B N 1
ATOM 2574 C CA . GLY B 1 80 ? -10.922 5.434 -2.014 1 87.62 80 GLY B CA 1
ATOM 2575 C C . GLY B 1 80 ? -11.703 5.965 -0.824 1 87.62 80 GLY B C 1
ATOM 2576 O O . GLY B 1 80 ? -11.602 7.148 -0.489 1 87.62 80 GLY B O 1
ATOM 2577 N N . ALA B 1 81 ? -12.406 5.062 -0.225 1 90.94 81 ALA B N 1
ATOM 2578 C CA . ALA B 1 81 ? -13.195 5.461 0.938 1 90.94 81 ALA B CA 1
ATOM 2579 C C . ALA B 1 81 ? -12.289 5.824 2.115 1 90.94 81 ALA B C 1
ATOM 2581 O O . ALA B 1 81 ? -12.531 6.82 2.803 1 90.94 81 ALA B O 1
ATOM 2582 N N . THR B 1 82 ? -11.352 5.016 2.35 1 87.44 82 THR B N 1
ATOM 2583 C CA . THR B 1 82 ? -10.492 5.191 3.516 1 87.44 82 THR B CA 1
ATOM 2584 C C . THR B 1 82 ? -9.68 6.48 3.402 1 87.44 82 THR B C 1
ATOM 2586 O O . THR B 1 82 ? -9.578 7.242 4.363 1 87.44 82 THR B O 1
ATOM 2589 N N . PHE B 1 83 ? -9.102 6.719 2.293 1 81.62 83 PHE B N 1
ATOM 2590 C CA . PHE B 1 83 ? -8.312 7.93 2.102 1 81.62 83 PHE B CA 1
ATOM 2591 C C . PHE B 1 83 ? -9.172 9.172 2.277 1 81.62 83 PHE B C 1
ATOM 2593 O O . PHE B 1 83 ? -8.75 10.141 2.912 1 81.62 83 PHE B O 1
ATOM 2600 N N . GLU B 1 84 ? -10.297 9.109 1.709 1 79.69 84 GLU B N 1
ATOM 2601 C CA . GLU B 1 84 ? -11.211 10.25 1.819 1 79.69 84 GLU B CA 1
ATOM 2602 C C . GLU B 1 84 ? -11.672 10.445 3.26 1 79.69 84 GLU B C 1
ATOM 2604 O O . GLU B 1 84 ? -11.703 11.57 3.762 1 79.69 84 GLU B O 1
ATOM 2609 N N . ALA B 1 85 ? -11.992 9.406 3.889 1 83.75 85 ALA B N 1
ATOM 2610 C CA . ALA B 1 85 ? -12.586 9.484 5.219 1 83.75 85 ALA B CA 1
ATOM 2611 C C . ALA B 1 85 ? -11.531 9.75 6.285 1 83.75 85 ALA B C 1
ATOM 2613 O O . ALA B 1 85 ? -11.859 10.133 7.41 1 83.75 85 ALA B O 1
ATOM 2614 N N . THR B 1 86 ? -10.297 9.578 5.973 1 79.69 86 THR B N 1
ATOM 2615 C CA . THR B 1 86 ? -9.258 9.797 6.973 1 79.69 86 THR B CA 1
ATOM 2616 C C . THR B 1 86 ? -8.484 11.078 6.676 1 79.69 86 THR B C 1
ATOM 2618 O O . THR B 1 86 ? -8.773 12.133 7.246 1 79.69 86 THR B O 1
ATOM 2621 N N . TYR B 1 87 ? -7.684 11.039 5.625 1 69.75 87 TYR B N 1
ATOM 2622 C CA . TYR B 1 87 ? -6.773 12.148 5.352 1 69.75 87 TYR B CA 1
ATOM 2623 C C . TYR B 1 87 ? -7.547 13.398 4.949 1 69.75 87 TYR B C 1
ATOM 2625 O O . TYR B 1 87 ? -7.297 14.484 5.48 1 69.75 87 TYR B O 1
ATOM 2633 N N . ASN B 1 88 ? -8.469 13.219 4.129 1 68.94 88 ASN B N 1
ATOM 2634 C CA . ASN B 1 88 ? -9.188 14.383 3.613 1 68.94 88 ASN B CA 1
ATOM 2635 C C . ASN B 1 88 ? -10.227 14.883 4.605 1 68.94 88 ASN B C 1
ATOM 2637 O O . ASN B 1 88 ? -10.359 16.094 4.824 1 68.94 88 ASN B O 1
ATOM 2641 N N . ALA B 1 89 ? -10.914 13.961 5.16 1 65.25 89 ALA B N 1
ATOM 2642 C CA . ALA B 1 89 ? -11.93 14.344 6.145 1 65.25 89 ALA B CA 1
ATOM 2643 C C . ALA B 1 89 ? -11.281 14.961 7.379 1 65.25 89 ALA B C 1
ATOM 2645 O O . ALA B 1 89 ? -11.797 15.93 7.938 1 65.25 89 ALA B O 1
ATOM 2646 N N . PHE B 1 90 ? -10.18 14.367 7.785 1 64.25 90 PHE B N 1
ATOM 2647 C CA . PHE B 1 90 ? -9.484 14.859 8.969 1 64.25 90 PHE B CA 1
ATOM 2648 C C . PHE B 1 90 ? -8.961 16.281 8.742 1 64.25 90 PHE B C 1
ATOM 2650 O O . PHE B 1 90 ? -9.031 17.125 9.633 1 64.25 90 PHE B O 1
ATOM 2657 N N . SER B 1 91 ? -8.359 16.469 7.629 1 62 91 SER B N 1
ATOM 2658 C CA . SER B 1 91 ? -7.875 17.812 7.309 1 62 91 SER B CA 1
ATOM 2659 C C . SER B 1 91 ? -9.008 18.828 7.328 1 62 91 SER B C 1
ATOM 2661 O O . SER B 1 91 ? -8.812 19.969 7.754 1 62 91 SER B O 1
ATOM 2663 N N . ARG B 1 92 ? -10.156 18.375 6.844 1 61.06 92 ARG B N 1
ATOM 2664 C CA . ARG B 1 92 ? -11.32 19.25 6.84 1 61.06 92 ARG B CA 1
ATOM 2665 C C . ARG B 1 92 ? -11.828 19.5 8.258 1 61.06 92 ARG B C 1
ATOM 2667 O O . ARG B 1 92 ? -12.195 20.625 8.602 1 61.06 92 ARG B O 1
ATOM 2674 N N . LEU B 1 93 ? -11.766 18.484 9.016 1 57.62 93 LEU B N 1
ATOM 2675 C CA . LEU B 1 93 ? -12.328 18.594 10.359 1 57.62 93 LEU B CA 1
ATOM 2676 C C . LEU B 1 93 ? -11.383 19.344 11.289 1 57.62 93 LEU B C 1
ATOM 2678 O O . LEU B 1 93 ? -11.82 20.141 12.125 1 57.62 93 LEU B O 1
ATOM 2682 N N . HIS B 1 94 ? -10.195 19.062 11.289 1 53.91 94 HIS B N 1
ATOM 2683 C CA . HIS B 1 94 ? -9.25 19.688 12.211 1 53.91 94 HIS B CA 1
ATOM 2684 C C . HIS B 1 94 ? -8.773 21.031 11.695 1 53.91 94 HIS B C 1
ATOM 2686 O O . HIS B 1 94 ? -8.57 21.969 12.469 1 53.91 94 HIS B O 1
ATOM 2692 N N . VAL B 1 95 ? -8.18 20.984 10.453 1 47.72 95 VAL B N 1
ATOM 2693 C CA . VAL B 1 95 ? -7.641 22.25 10 1 47.72 95 VAL B CA 1
ATOM 2694 C C . VAL B 1 95 ? -8.766 23.281 9.867 1 47.72 95 VAL B C 1
ATOM 2696 O O . VAL B 1 95 ? -8.594 24.453 10.188 1 47.72 95 VAL B O 1
ATOM 2699 N N . GLN B 1 96 ? -9.773 22.875 9.133 1 47.09 96 GLN B N 1
ATOM 2700 C CA . GLN B 1 96 ? -10.719 23.938 8.812 1 47.09 96 GLN B CA 1
ATOM 2701 C C . GLN B 1 96 ? -11.75 24.109 9.922 1 47.09 96 GLN B C 1
ATOM 2703 O O . GLN B 1 96 ? -12.516 23.188 10.211 1 47.09 96 GLN B O 1
ATOM 2708 N N . ARG B 1 97 ? -11.367 24.484 11.109 1 49.72 97 ARG B N 1
ATOM 2709 C CA . ARG B 1 97 ? -12.328 25.031 12.062 1 49.72 97 ARG B CA 1
ATOM 2710 C C . ARG B 1 97 ? -13.75 24.953 11.516 1 49.72 97 ARG B C 1
ATOM 2712 O O . ARG B 1 97 ? -14.648 25.641 12 1 49.72 97 ARG B O 1
ATOM 2719 N N . THR B 1 98 ? -13.766 24.25 10.477 1 50.53 98 THR B N 1
ATOM 2720 C CA . THR B 1 98 ? -15.039 24.219 9.773 1 50.53 98 THR B CA 1
ATOM 2721 C C . THR B 1 98 ? -16.094 23.484 10.586 1 50.53 98 THR B C 1
ATOM 2723 O O . THR B 1 98 ? -17.281 23.828 10.555 1 50.53 98 THR B O 1
ATOM 2726 N N . TRP B 1 99 ? -15.531 22.484 11.32 1 50.19 99 TRP B N 1
ATOM 2727 C CA . TRP B 1 99 ? -16.516 21.812 12.164 1 50.19 99 TRP B CA 1
ATOM 2728 C C . TRP B 1 99 ? -17.172 22.797 13.117 1 50.19 99 TRP B C 1
ATOM 2730 O O . TRP B 1 99 ? -18.391 22.75 13.32 1 50.19 99 TRP B O 1
ATOM 2740 N N . ASP B 1 100 ? -16.312 23.547 13.609 1 52.25 100 ASP B N 1
ATOM 2741 C CA . ASP B 1 100 ? -16.859 24.547 14.516 1 52.25 100 ASP B CA 1
ATOM 2742 C C . ASP B 1 100 ? -17.75 25.531 13.758 1 52.25 100 ASP B C 1
ATOM 2744 O O . ASP B 1 100 ? -18.797 25.953 14.273 1 52.25 100 ASP B O 1
ATOM 2748 N N . ALA B 1 101 ? -17.281 25.875 12.625 1 51.38 101 ALA B N 1
ATOM 2749 C CA . ALA B 1 101 ? -18.062 26.844 11.852 1 51.38 101 ALA B CA 1
ATOM 2750 C C . ALA B 1 101 ? -19.375 26.219 11.367 1 51.38 101 ALA B C 1
ATOM 2752 O O . ALA B 1 101 ? -20.391 26.891 11.273 1 51.38 101 ALA B O 1
ATOM 2753 N N . MET B 1 102 ? -19.188 24.984 11.109 1 51.72 102 MET B N 1
ATOM 2754 C CA . MET B 1 102 ? -20.391 24.297 10.617 1 51.72 102 MET B CA 1
ATOM 2755 C C . MET B 1 102 ? -21.391 24.094 11.742 1 51.72 102 MET B C 1
ATOM 2757 O O . MET B 1 102 ? -22.609 24.125 11.516 1 51.72 102 MET B O 1
ATOM 2761 N N . LEU B 1 103 ? -20.719 23.953 12.922 1 50.75 103 LEU B N 1
ATOM 2762 C CA . LEU B 1 103 ? -21.594 23.781 14.078 1 50.75 103 LEU B CA 1
ATOM 2763 C C . LEU B 1 103 ? -22.281 25.078 14.445 1 50.75 103 LEU B C 1
ATOM 2765 O O . LEU B 1 103 ? -23.312 25.078 15.141 1 50.75 103 LEU B O 1
ATOM 2769 N N . SER B 1 104 ? -21.625 26.125 14.047 1 50.19 104 SER B N 1
ATOM 2770 C CA . SER B 1 104 ? -22.281 27.391 14.375 1 50.19 104 SER B CA 1
ATOM 2771 C C . SER B 1 104 ? -23.516 27.609 13.516 1 50.19 104 SER B C 1
ATOM 2773 O O . SER B 1 104 ? -24.281 28.547 13.75 1 50.19 104 SER B O 1
ATOM 2775 N N . THR B 1 105 ? -23.625 26.828 12.469 1 50.19 105 THR B N 1
ATOM 2776 C CA . THR B 1 105 ? -24.875 26.844 11.711 1 50.19 105 THR B CA 1
ATOM 2777 C C . THR B 1 105 ? -25.75 25.656 12.094 1 50.19 105 THR B C 1
ATOM 2779 O O . THR B 1 105 ? -25.234 24.594 12.461 1 50.19 105 THR B O 1
ATOM 2782 N N . PRO B 1 106 ? -26.891 25.844 12.477 1 47.78 106 PRO B N 1
ATOM 2783 C CA . PRO B 1 106 ? -27.797 24.766 12.891 1 47.78 106 PRO B CA 1
ATOM 2784 C C . PRO B 1 106 ? -27.656 23.5 12.039 1 47.78 106 PRO B C 1
ATOM 2786 O O . PRO B 1 106 ? -28.641 22.797 11.82 1 47.78 106 PRO B O 1
ATOM 2789 N N . LEU B 1 107 ? -26.578 23.453 11.32 1 54.34 107 LEU B N 1
ATOM 2790 C CA . LEU B 1 107 ? -26.516 22.188 10.594 1 54.34 107 LEU B CA 1
ATOM 2791 C C . LEU B 1 107 ? -26.516 21 11.555 1 54.34 107 LEU B C 1
ATOM 2793 O O . LEU B 1 107 ? -25.859 21.047 12.602 1 54.34 107 LEU B O 1
ATOM 2797 N N . ASP B 1 108 ? -27.594 20.156 11.578 1 66.5 108 ASP B N 1
ATOM 2798 C CA . ASP B 1 108 ? -27.797 18.938 12.359 1 66.5 108 ASP B CA 1
ATOM 2799 C C . ASP B 1 108 ? -26.609 17.984 12.227 1 66.5 108 ASP B C 1
ATOM 2801 O O . ASP B 1 108 ? -26.109 17.766 11.125 1 66.5 108 ASP B O 1
ATOM 2805 N N . LEU B 1 109 ? -25.828 17.828 13.141 1 71.31 109 LEU B N 1
ATOM 2806 C CA . LEU B 1 109 ? -24.672 16.938 13.258 1 71.31 109 LEU B CA 1
ATOM 2807 C C . LEU B 1 109 ? -24.891 15.672 12.453 1 71.31 109 LEU B C 1
ATOM 2809 O O . LEU B 1 109 ? -23.969 15.18 11.797 1 71.31 109 LEU B O 1
ATOM 2813 N N . ASP B 1 110 ? -26.094 15.289 12.414 1 77.38 110 ASP B N 1
ATOM 2814 C CA . ASP B 1 110 ? -26.422 14.062 11.695 1 77.38 110 ASP B CA 1
ATOM 2815 C C . ASP B 1 110 ? -26.297 14.266 10.188 1 77.38 110 ASP B C 1
ATOM 2817 O O . ASP B 1 110 ? -25.906 13.352 9.461 1 77.38 110 ASP B O 1
ATOM 2821 N N . ASP B 1 111 ? -26.531 15.43 9.82 1 75.75 111 ASP B N 1
ATOM 2822 C CA . ASP B 1 111 ? -26.438 15.734 8.398 1 75.75 111 ASP B CA 1
ATOM 2823 C C . ASP B 1 111 ? -24.984 15.773 7.938 1 75.75 111 ASP B C 1
ATOM 2825 O O . ASP B 1 111 ? -24.672 15.336 6.828 1 75.75 111 ASP B O 1
ATOM 2829 N N . VAL B 1 112 ? -24.234 16.188 8.789 1 74.56 112 VAL B N 1
ATOM 2830 C CA . VAL B 1 112 ? -22.812 16.297 8.461 1 74.56 112 VAL B CA 1
ATOM 2831 C C . VAL B 1 112 ? -22.188 14.891 8.391 1 74.56 112 VAL B C 1
ATOM 2833 O O . VAL B 1 112 ? -21.391 14.602 7.504 1 74.56 112 VAL B O 1
ATOM 2836 N N . VAL B 1 113 ? -22.594 14.133 9.328 1 79.88 113 VAL B N 1
ATOM 2837 C CA . VAL B 1 113 ? -22.094 12.766 9.367 1 79.88 113 VAL B CA 1
ATOM 2838 C C . VAL B 1 113 ? -22.484 12.039 8.078 1 79.88 113 VAL B C 1
ATOM 2840 O O . VAL B 1 113 ? -21.641 11.414 7.434 1 79.88 113 VAL B O 1
ATOM 2843 N N . TRP B 1 114 ? -23.656 12.211 7.711 1 84.25 114 TRP B N 1
ATOM 2844 C CA . TRP B 1 114 ? -24.141 11.547 6.5 1 84.25 114 TRP B CA 1
ATOM 2845 C C . TRP B 1 114 ? -23.438 12.102 5.262 1 84.25 114 TRP B C 1
ATOM 2847 O O . TRP B 1 114 ? -23.109 11.359 4.336 1 84.25 114 TRP B O 1
ATOM 2857 N N . ALA B 1 115 ? -23.297 13.32 5.285 1 80.25 115 ALA B N 1
ATOM 2858 C CA . ALA B 1 115 ? -22.641 13.945 4.145 1 80.25 115 ALA B CA 1
ATOM 2859 C C . ALA B 1 115 ? -21.219 13.406 3.961 1 80.25 115 ALA B C 1
ATOM 2861 O O . ALA B 1 115 ? -20.812 13.102 2.84 1 80.25 115 ALA B O 1
ATOM 2862 N N . GLU B 1 116 ? -20.594 13.234 5.078 1 82.25 116 GLU B N 1
ATOM 2863 C CA . GLU B 1 116 ? -19.234 12.734 5.016 1 82.25 116 GLU B CA 1
ATOM 2864 C C . GLU B 1 116 ? -19.188 11.273 4.59 1 82.25 116 GLU B C 1
ATOM 2866 O O . GLU B 1 116 ? -18.344 10.875 3.789 1 82.25 116 GLU B O 1
ATOM 2871 N N . ILE B 1 117 ? -20.062 10.57 5.129 1 88.62 117 ILE B N 1
ATOM 2872 C CA . ILE B 1 117 ? -20.094 9.148 4.82 1 88.62 117 ILE B CA 1
ATOM 2873 C C . ILE B 1 117 ? -20.453 8.945 3.35 1 88.62 117 ILE B C 1
ATOM 2875 O O . ILE B 1 117 ? -19.797 8.156 2.652 1 88.62 117 ILE B O 1
ATOM 2879 N N . LEU B 1 118 ? -21.406 9.648 2.939 1 88.88 118 LEU B N 1
ATOM 2880 C CA . LEU B 1 118 ? -21.859 9.508 1.561 1 88.88 118 LEU B CA 1
ATOM 2881 C C . LEU B 1 118 ? -20.797 10 0.585 1 88.88 118 LEU B C 1
ATOM 2883 O O . LEU B 1 118 ? -20.641 9.438 -0.5 1 88.88 118 LEU B O 1
ATOM 2887 N N . TRP B 1 119 ? -20.156 10.969 1.013 1 84.94 119 TRP B N 1
ATOM 2888 C CA . TRP B 1 119 ? -19.078 11.461 0.177 1 84.94 119 TRP B CA 1
ATOM 2889 C C . TRP B 1 119 ? -17.969 10.422 0.055 1 84.94 119 TRP B C 1
ATOM 2891 O O . TRP B 1 119 ? -17.484 10.141 -1.047 1 84.94 119 TRP B O 1
ATOM 2901 N N . ALA B 1 120 ? -17.578 9.898 1.151 1 88.31 120 ALA B N 1
ATOM 2902 C CA . ALA B 1 120 ? -16.547 8.867 1.154 1 88.31 120 ALA B CA 1
ATOM 2903 C C . ALA B 1 120 ? -17 7.637 0.369 1 88.31 120 ALA B C 1
ATOM 2905 O O . ALA B 1 120 ? -16.188 7.016 -0.332 1 88.31 120 ALA B O 1
ATOM 2906 N N . ALA B 1 121 ? -18.234 7.355 0.511 1 92.75 121 ALA B N 1
ATOM 2907 C CA . ALA B 1 121 ? -18.797 6.227 -0.227 1 92.75 121 ALA B CA 1
ATOM 2908 C C . ALA B 1 121 ? -18.797 6.5 -1.729 1 92.75 121 ALA B C 1
ATOM 2910 O O . ALA B 1 121 ? -18.562 5.59 -2.531 1 92.75 121 ALA B O 1
ATOM 2911 N N . ALA B 1 122 ? -19.094 7.695 -2.076 1 90.88 122 ALA B N 1
ATOM 2912 C CA . ALA B 1 122 ? -19.062 8.078 -3.486 1 90.88 122 ALA B CA 1
ATOM 2913 C C . ALA B 1 122 ? -17.656 7.934 -4.055 1 90.88 122 ALA B C 1
ATOM 2915 O O . ALA B 1 122 ? -17.484 7.504 -5.199 1 90.88 122 ALA B O 1
ATOM 2916 N N . LYS B 1 123 ? -16.734 8.281 -3.258 1 88.75 123 LYS B N 1
ATOM 2917 C CA . LYS B 1 123 ? -15.344 8.125 -3.686 1 88.75 123 LYS B CA 1
ATOM 2918 C C . LYS B 1 123 ? -14.984 6.656 -3.869 1 88.75 123 LYS B C 1
ATOM 2920 O O . LYS B 1 123 ? -14.258 6.301 -4.801 1 88.75 123 LYS B O 1
ATOM 2925 N N . ALA B 1 124 ? -15.461 5.945 -2.953 1 92.69 124 ALA B N 1
ATOM 2926 C CA . ALA B 1 124 ? -15.258 4.504 -3.064 1 92.69 124 ALA B CA 1
ATOM 2927 C C . ALA B 1 124 ? -15.859 3.963 -4.359 1 92.69 124 ALA B C 1
ATOM 2929 O O . ALA B 1 124 ? -15.219 3.184 -5.07 1 92.69 124 ALA B O 1
ATOM 2930 N N . LEU B 1 125 ? -17.062 4.398 -4.598 1 93.81 125 LEU B N 1
ATOM 2931 C CA . LEU B 1 125 ? -17.75 3.963 -5.805 1 93.81 125 LEU B CA 1
ATOM 2932 C C . LEU B 1 125 ? -17 4.402 -7.055 1 93.81 125 LEU B C 1
ATOM 2934 O O . LEU B 1 125 ? -16.844 3.619 -7.992 1 93.81 125 LEU B O 1
ATOM 2938 N N . LYS B 1 126 ? -16.594 5.555 -7.016 1 91.25 126 LYS B N 1
ATOM 2939 C CA . LYS B 1 126 ? -15.844 6.094 -8.141 1 91.25 126 LYS B CA 1
ATOM 2940 C C . LYS B 1 126 ? -14.586 5.266 -8.398 1 91.25 126 LYS B C 1
ATOM 2942 O O . LYS B 1 126 ? -14.297 4.902 -9.539 1 91.25 126 LYS B O 1
ATOM 2947 N N . SER B 1 127 ? -13.883 5.012 -7.375 1 91.81 127 SER B N 1
ATOM 2948 C CA . SER B 1 127 ? -12.656 4.242 -7.512 1 91.81 127 SER B CA 1
ATOM 2949 C C . SER B 1 127 ? -12.938 2.83 -8.008 1 91.81 127 SER B C 1
ATOM 2951 O O . SER B 1 127 ? -12.219 2.314 -8.875 1 91.81 127 SER B O 1
ATOM 2953 N N . GLY B 1 128 ? -13.945 2.189 -7.461 1 94.38 128 GLY B N 1
ATOM 2954 C CA . GLY B 1 128 ? -14.32 0.857 -7.906 1 94.38 128 GLY B CA 1
ATOM 2955 C C . GLY B 1 128 ? -14.758 0.814 -9.359 1 94.38 128 GLY B C 1
ATOM 2956 O O . GLY B 1 128 ? -14.391 -0.1 -10.094 1 94.38 128 GLY B O 1
ATOM 2957 N N . ILE B 1 129 ? -15.484 1.829 -9.742 1 94.88 129 ILE B N 1
ATOM 2958 C CA . ILE B 1 129 ? -15.977 1.901 -11.117 1 94.88 129 ILE B CA 1
ATOM 2959 C C . ILE B 1 129 ? -14.805 2.145 -12.07 1 94.88 129 ILE B C 1
ATOM 2961 O O . ILE B 1 129 ? -14.789 1.614 -13.18 1 94.88 129 ILE B O 1
ATOM 2965 N N . ALA B 1 130 ? -13.93 2.979 -11.641 1 93 130 ALA B N 1
ATOM 2966 C CA . ALA B 1 130 ? -12.75 3.227 -12.469 1 93 130 ALA B CA 1
ATOM 2967 C C . ALA B 1 130 ? -12.031 1.924 -12.797 1 93 130 ALA B C 1
ATOM 2969 O O . ALA B 1 130 ? -11.625 1.701 -13.945 1 93 130 ALA B O 1
ATOM 2970 N N . ILE B 1 131 ? -11.906 1.104 -11.836 1 94.25 131 ILE B N 1
ATOM 2971 C CA . ILE B 1 131 ? -11.219 -0.167 -12.055 1 94.25 131 ILE B CA 1
ATOM 2972 C C . ILE B 1 131 ? -12.086 -1.081 -12.914 1 94.25 131 ILE B C 1
ATOM 2974 O O . ILE B 1 131 ? -11.578 -1.798 -13.781 1 94.25 131 ILE B O 1
ATOM 2978 N N . LEU B 1 132 ? -13.398 -1.055 -12.641 1 96.19 132 LEU B N 1
ATOM 2979 C CA . LEU B 1 132 ? -14.32 -1.813 -13.469 1 96.19 132 LEU B CA 1
ATOM 2980 C C . LEU B 1 132 ? -14.172 -1.434 -14.945 1 96.19 132 LEU B C 1
ATOM 2982 O O . LEU B 1 132 ? -14.156 -2.305 -15.812 1 96.19 132 LEU B O 1
ATOM 2986 N N . LEU B 1 133 ? -14.039 -0.173 -15.188 1 95.06 133 LEU B N 1
ATOM 2987 C CA . LEU B 1 133 ? -13.891 0.307 -16.562 1 95.06 133 LEU B CA 1
ATOM 2988 C C . LEU B 1 133 ? -12.586 -0.198 -17.172 1 95.06 133 LEU B C 1
ATOM 2990 O O . LEU B 1 133 ? -12.539 -0.53 -18.359 1 95.06 133 LEU B O 1
ATOM 2994 N N . VAL B 1 134 ? -11.602 -0.232 -16.375 1 91.94 134 VAL B N 1
ATOM 2995 C CA . VAL B 1 134 ? -10.328 -0.764 -16.844 1 91.94 134 VAL B CA 1
ATOM 2996 C C . VAL B 1 134 ? -10.484 -2.244 -17.188 1 91.94 134 VAL B C 1
ATOM 2998 O O . VAL B 1 134 ? -9.977 -2.705 -18.219 1 91.94 134 VAL B O 1
ATOM 3001 N N . VAL B 1 135 ? -11.188 -2.977 -16.375 1 93.94 135 VAL B N 1
ATOM 3002 C CA . VAL B 1 135 ? -11.406 -4.41 -16.531 1 93.94 135 VAL B CA 1
ATOM 3003 C C . VAL B 1 135 ? -12.172 -4.664 -17.828 1 93.94 135 VAL B C 1
ATOM 3005 O O . VAL B 1 135 ? -11.82 -5.562 -18.609 1 93.94 135 VAL B O 1
ATOM 3008 N N . VAL B 1 136 ? -13.133 -3.84 -18.094 1 94.69 136 VAL B N 1
ATOM 3009 C CA . VAL B 1 136 ? -13.938 -3.984 -19.312 1 94.69 136 VAL B CA 1
ATOM 3010 C C . VAL B 1 136 ? -13.125 -3.535 -20.531 1 94.69 136 VAL B C 1
ATOM 3012 O O . VAL 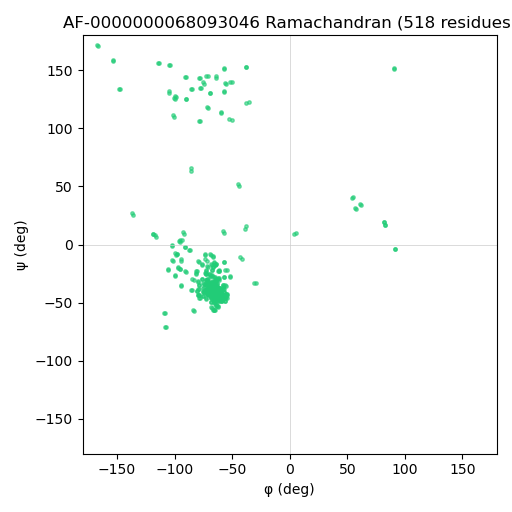B 1 136 ? -13.141 -4.195 -21.562 1 94.69 136 VAL B O 1
ATOM 3015 N N . ALA B 1 137 ? -12.406 -2.475 -20.375 1 94.25 137 ALA B N 1
ATOM 3016 C CA . ALA B 1 137 ? -11.633 -1.909 -21.484 1 94.25 137 ALA B CA 1
ATOM 3017 C C . ALA B 1 137 ? -10.539 -2.875 -21.922 1 94.25 137 ALA B C 1
ATOM 3019 O O . ALA B 1 137 ? -10.234 -2.967 -23.125 1 94.25 137 ALA B O 1
ATOM 3020 N N . LEU B 1 138 ? -10.016 -3.662 -21 1 91.88 138 LEU B N 1
ATOM 3021 C CA . LEU B 1 138 ? -8.93 -4.586 -21.312 1 91.88 138 LEU B CA 1
ATOM 3022 C C . LEU B 1 138 ? -9.469 -5.969 -21.656 1 91.88 138 LEU B C 1
ATOM 3024 O O . LEU B 1 138 ? -8.703 -6.914 -21.828 1 91.88 138 LEU B O 1
ATOM 3028 N N . ASP B 1 139 ? -10.75 -6.074 -21.688 1 92.62 139 ASP B N 1
ATOM 3029 C CA . ASP B 1 139 ? -11.438 -7.305 -22.047 1 92.62 139 ASP B CA 1
ATOM 3030 C C . ASP B 1 139 ? -11.102 -8.438 -21.078 1 92.62 139 ASP B C 1
ATOM 3032 O O . ASP B 1 139 ? -10.938 -9.586 -21.484 1 92.62 139 ASP B O 1
ATOM 3036 N N . ILE B 1 140 ? -10.93 -8.078 -19.906 1 89.88 140 ILE B N 1
ATOM 3037 C CA . ILE B 1 140 ? -10.688 -9.078 -18.859 1 89.88 140 ILE B CA 1
ATOM 3038 C C . ILE B 1 140 ? -12 -9.781 -18.516 1 89.88 140 ILE B C 1
ATOM 3040 O O . ILE B 1 140 ? -12.023 -11.008 -18.359 1 89.88 140 ILE B O 1
ATOM 3044 N N . ALA B 1 141 ? -13.008 -9.031 -18.391 1 88.88 141 ALA B N 1
ATOM 3045 C CA . ALA B 1 141 ? -14.359 -9.539 -18.156 1 88.88 141 ALA B CA 1
ATOM 3046 C C . ALA B 1 141 ? -15.398 -8.633 -18.797 1 88.88 141 ALA B C 1
ATOM 3048 O O . ALA B 1 141 ? -15.312 -7.41 -18.703 1 88.88 141 ALA B O 1
ATOM 3049 N N . ARG B 1 142 ? -16.312 -9.211 -19.469 1 85.94 142 ARG B N 1
ATOM 3050 C CA . ARG B 1 142 ? -17.344 -8.43 -20.141 1 85.94 142 ARG B CA 1
ATOM 3051 C C . ARG B 1 142 ? -18.719 -9.055 -19.922 1 85.94 142 ARG B C 1
ATOM 3053 O O . ARG B 1 142 ? -19.641 -8.812 -20.703 1 85.94 142 ARG B O 1
ATOM 3060 N N . ALA B 1 143 ? -18.844 -9.695 -18.984 1 89.56 143 ALA B N 1
ATOM 3061 C CA . ALA B 1 143 ? -20.125 -10.344 -18.719 1 89.56 143 ALA B CA 1
ATOM 3062 C C . ALA B 1 143 ? -21.188 -9.32 -18.328 1 89.56 143 ALA B C 1
ATOM 3064 O O . ALA B 1 143 ? -20.875 -8.305 -17.688 1 89.56 143 ALA B O 1
ATOM 3065 N N . PRO B 1 144 ? -22.391 -9.531 -18.719 1 90.69 144 PRO B N 1
ATOM 3066 C CA . PRO B 1 144 ? -23.484 -8.609 -18.375 1 90.69 144 PRO B CA 1
ATOM 3067 C C . PRO B 1 144 ? -23.703 -8.5 -16.859 1 90.69 144 PRO B C 1
ATOM 3069 O O . PRO B 1 144 ? -24.25 -7.5 -16.391 1 90.69 144 PRO B O 1
ATOM 3072 N N . THR B 1 145 ? -23.266 -9.469 -16.203 1 92.56 145 THR B N 1
ATOM 3073 C CA . THR B 1 145 ? -23.438 -9.477 -14.758 1 92.56 145 THR B CA 1
ATOM 3074 C C . THR B 1 145 ? -22.609 -8.375 -14.102 1 92.56 145 THR B C 1
ATOM 3076 O O . THR B 1 145 ? -22.812 -8.047 -12.938 1 92.56 145 THR B O 1
ATOM 3079 N N . LEU B 1 146 ? -21.734 -7.762 -14.859 1 94.06 146 LEU B N 1
ATOM 3080 C CA . LEU B 1 146 ? -20.891 -6.684 -14.352 1 94.06 146 LEU B CA 1
ATOM 3081 C C . LEU B 1 146 ? -21.734 -5.453 -14.016 1 94.06 146 LEU B C 1
ATOM 3083 O O . LEU B 1 146 ? -21.297 -4.59 -13.25 1 94.06 146 LEU B O 1
ATOM 3087 N N . LEU B 1 147 ? -22.906 -5.438 -14.539 1 93.56 147 LEU B N 1
ATOM 3088 C CA . LEU B 1 147 ? -23.797 -4.305 -14.289 1 93.56 147 LEU B CA 1
ATOM 3089 C C . LEU B 1 147 ? -24.203 -4.246 -12.82 1 93.56 147 LEU B C 1
ATOM 3091 O O . LEU B 1 147 ? -24.594 -3.188 -12.32 1 93.56 147 LEU B O 1
ATOM 3095 N N . TRP B 1 148 ? -24.062 -5.344 -12.086 1 94.56 148 TRP B N 1
ATOM 3096 C CA . TRP B 1 148 ? -24.453 -5.418 -10.688 1 94.56 148 TRP B CA 1
ATOM 3097 C C . TRP B 1 148 ? -23.297 -5.047 -9.773 1 94.56 148 TRP B C 1
ATOM 3099 O O . TRP B 1 148 ? -23.469 -4.965 -8.555 1 94.56 148 TRP B O 1
ATOM 3109 N N . VAL B 1 149 ? -22.172 -4.777 -10.367 1 95.69 149 VAL B N 1
ATOM 3110 C CA . VAL B 1 149 ? -20.969 -4.477 -9.578 1 95.69 149 VAL B CA 1
ATOM 3111 C C . VAL B 1 149 ? -21.125 -3.109 -8.914 1 95.69 149 VAL B C 1
ATOM 3113 O O . VAL B 1 149 ? -20.844 -2.955 -7.723 1 95.69 149 VAL B O 1
ATOM 3116 N N . PRO B 1 150 ? -21.719 -2.08 -9.641 1 96.56 150 PRO B N 1
ATOM 3117 C CA . PRO B 1 150 ? -21.797 -0.751 -9.031 1 96.56 150 PRO B CA 1
ATOM 3118 C C . PRO B 1 150 ? -22.672 -0.734 -7.777 1 96.56 150 PRO B C 1
ATOM 3120 O O . PRO B 1 150 ? -22.297 -0.152 -6.762 1 96.56 150 PRO B O 1
ATOM 3123 N N . PRO B 1 151 ? -23.797 -1.432 -7.762 1 95.88 151 PRO B N 1
ATOM 3124 C CA . PRO B 1 151 ? -24.578 -1.466 -6.527 1 95.88 151 PRO B CA 1
ATOM 3125 C C . PRO B 1 151 ? -23.844 -2.137 -5.375 1 95.88 151 PRO B C 1
ATOM 3127 O O . PRO B 1 151 ? -23.984 -1.718 -4.223 1 95.88 151 PRO B O 1
ATOM 3130 N N . VAL B 1 152 ? -23.172 -3.156 -5.66 1 96.38 152 VAL B N 1
ATOM 3131 C CA . VAL B 1 152 ? -22.391 -3.842 -4.633 1 96.38 152 VAL B CA 1
ATOM 3132 C C . VAL B 1 152 ? -21.297 -2.912 -4.098 1 96.38 152 VAL B C 1
ATOM 3134 O O . VAL B 1 152 ? -21.094 -2.822 -2.887 1 96.38 152 VAL B O 1
ATOM 3137 N N . LEU B 1 153 ? -20.641 -2.207 -5.012 1 96.94 153 LEU B N 1
ATOM 3138 C CA . LEU B 1 153 ? -19.594 -1.271 -4.625 1 96.94 153 LEU B CA 1
ATOM 3139 C C . LEU B 1 153 ? -20.172 -0.132 -3.785 1 96.94 153 LEU B C 1
ATOM 3141 O O . LEU B 1 153 ? -19.5 0.376 -2.883 1 96.94 153 LEU B O 1
ATOM 3145 N N . ALA B 1 154 ? -21.359 0.27 -4.133 1 96.25 154 ALA B N 1
ATOM 3146 C CA . ALA B 1 154 ? -22.016 1.325 -3.357 1 96.25 154 ALA B CA 1
ATOM 3147 C C . ALA B 1 154 ? -22.234 0.891 -1.912 1 96.25 154 ALA B C 1
ATOM 3149 O O . ALA B 1 154 ? -21.922 1.637 -0.979 1 96.25 154 ALA B O 1
ATOM 3150 N N . LEU B 1 155 ? -22.719 -0.276 -1.812 1 96.44 155 LEU B N 1
ATOM 3151 C CA . LEU B 1 155 ? -22.969 -0.805 -0.475 1 96.44 155 LEU B CA 1
ATOM 3152 C C . LEU B 1 155 ? -21.656 -1.021 0.277 1 96.44 155 LEU B C 1
ATOM 3154 O O . LEU B 1 155 ? -21.547 -0.649 1.447 1 96.44 155 LEU B O 1
ATOM 3158 N N . ALA B 1 156 ? -20.719 -1.645 -0.369 1 96.69 156 ALA B N 1
ATOM 3159 C CA . ALA B 1 156 ? -19.406 -1.854 0.23 1 96.69 156 ALA B CA 1
ATOM 3160 C C . ALA B 1 156 ? -18.75 -0.525 0.598 1 96.69 156 ALA B C 1
ATOM 3162 O O . ALA B 1 156 ? -18.141 -0.402 1.659 1 96.69 156 ALA B O 1
ATOM 3163 N N . GLY B 1 157 ? -18.875 0.418 -0.31 1 96.19 157 GLY B N 1
ATOM 3164 C CA . GLY B 1 157 ? -18.328 1.74 -0.056 1 96.19 157 GLY B CA 1
ATOM 3165 C C . GLY B 1 157 ? -18.875 2.383 1.203 1 96.19 157 GLY B C 1
ATOM 3166 O O . GLY B 1 157 ? -18.141 3.049 1.938 1 96.19 157 GLY B O 1
ATOM 3167 N N . LEU B 1 158 ? -20.156 2.225 1.41 1 95.19 158 LEU B N 1
ATOM 3168 C CA . LEU B 1 158 ? -20.766 2.744 2.627 1 95.19 158 LEU B CA 1
ATOM 3169 C C . LEU B 1 158 ? -20.156 2.102 3.865 1 95.19 158 LEU B C 1
ATOM 3171 O O . LEU B 1 158 ? -19.891 2.783 4.855 1 95.19 158 LEU B O 1
ATOM 3175 N N . ALA B 1 159 ? -19.969 0.855 3.756 1 95.88 159 ALA B N 1
ATOM 3176 C CA . ALA B 1 159 ? -19.375 0.125 4.875 1 95.88 159 ALA B CA 1
ATOM 3177 C C . ALA B 1 159 ? -17.953 0.58 5.125 1 95.88 159 ALA B C 1
ATOM 3179 O O . ALA B 1 159 ? -17.562 0.862 6.266 1 95.88 159 ALA B O 1
ATOM 3180 N N . PHE B 1 160 ? -17.188 0.694 4.078 1 96.25 160 PHE B N 1
ATOM 3181 C CA . PHE B 1 160 ? -15.789 1.109 4.191 1 96.25 160 PHE B CA 1
ATOM 3182 C C . PHE B 1 160 ? -15.695 2.539 4.707 1 96.25 160 PHE B C 1
ATOM 3184 O O . PHE B 1 160 ? -14.867 2.838 5.574 1 96.25 160 PHE B O 1
ATOM 3191 N N . ALA B 1 161 ? -16.5 3.352 4.156 1 94 161 ALA B N 1
ATOM 3192 C CA . ALA B 1 161 ? -16.516 4.754 4.555 1 94 161 ALA B CA 1
ATOM 3193 C C . ALA B 1 161 ? -16.844 4.902 6.039 1 94 161 ALA B C 1
ATOM 3195 O O . ALA B 1 161 ? -16.188 5.668 6.754 1 94 161 ALA B O 1
ATOM 3196 N N . SER B 1 162 ? -17.859 4.23 6.426 1 93.94 162 SER B N 1
ATOM 3197 C CA . SER B 1 162 ? -18.281 4.34 7.816 1 93.94 162 SER B CA 1
ATOM 3198 C C . SER B 1 162 ? -17.203 3.832 8.766 1 93.94 162 SER B C 1
ATOM 3200 O O . SER B 1 162 ? -16.953 4.438 9.812 1 93.94 162 SER B O 1
ATOM 3202 N N . MET B 1 163 ? -16.594 2.766 8.414 1 92.88 163 MET B N 1
ATOM 3203 C CA . MET B 1 163 ? -15.523 2.221 9.227 1 92.88 163 MET B CA 1
ATOM 3204 C C . MET B 1 163 ? -14.359 3.207 9.328 1 92.88 163 MET B C 1
ATOM 3206 O O . MET B 1 163 ? -13.828 3.43 10.422 1 92.88 163 MET B O 1
ATOM 3210 N N . ALA B 1 164 ? -14 3.732 8.242 1 91.62 164 ALA B N 1
ATOM 3211 C CA . ALA B 1 164 ? -12.891 4.688 8.203 1 91.62 164 ALA B CA 1
ATOM 3212 C C . ALA B 1 164 ? -13.219 5.941 9.008 1 91.62 164 ALA B C 1
ATOM 3214 O O . ALA B 1 164 ? -12.352 6.5 9.68 1 91.62 164 ALA B O 1
ATOM 3215 N N . LEU B 1 165 ? -14.43 6.387 8.945 1 89.12 165 LEU B N 1
ATOM 3216 C CA . LEU B 1 165 ? -14.82 7.59 9.664 1 89.12 165 LEU B CA 1
ATOM 3217 C C . LEU B 1 165 ? -14.828 7.348 11.172 1 89.12 165 LEU B C 1
ATOM 3219 O O . LEU B 1 165 ? -14.586 8.273 11.953 1 89.12 165 LEU B O 1
ATOM 3223 N N . VAL B 1 166 ? -15.172 6.145 11.516 1 89.69 166 VAL B N 1
ATOM 3224 C CA . VAL B 1 166 ? -15.094 5.805 12.938 1 89.69 166 VAL B CA 1
ATOM 3225 C C . VAL B 1 166 ? -13.664 5.977 13.43 1 89.69 166 VAL B C 1
ATOM 3227 O O . VAL B 1 166 ? -13.43 6.559 14.5 1 89.69 166 VAL B O 1
ATOM 3230 N N . VAL B 1 167 ? -12.766 5.512 12.633 1 87 167 VAL B N 1
ATOM 3231 C CA . VAL B 1 167 ? -11.352 5.629 12.984 1 87 167 VAL B CA 1
ATOM 3232 C C . VAL B 1 167 ? -10.945 7.102 13.008 1 87 167 VAL B C 1
ATOM 3234 O O . VAL B 1 167 ? -10.219 7.539 13.898 1 87 167 VAL B O 1
ATOM 3237 N N . SER B 1 168 ? -11.391 7.812 12.055 1 83.06 168 SER B N 1
ATOM 3238 C CA . SER B 1 168 ? -11.094 9.242 11.984 1 83.06 168 SER B CA 1
ATOM 3239 C C . SER B 1 168 ? -11.648 9.984 13.195 1 83.06 168 SER B C 1
ATOM 3241 O O . SER B 1 168 ? -11.031 10.922 13.688 1 83.06 168 SER B O 1
ATOM 3243 N N . ALA B 1 169 ? -12.797 9.539 13.586 1 80.75 169 ALA B N 1
ATOM 3244 C CA . ALA B 1 169 ? -13.438 10.188 14.734 1 80.75 169 ALA B CA 1
ATOM 3245 C C . ALA B 1 169 ? -12.672 9.914 16.016 1 80.75 169 ALA B C 1
ATOM 3247 O O . ALA B 1 169 ? -12.688 10.727 16.953 1 80.75 169 ALA B O 1
ATOM 3248 N N . LEU B 1 170 ? -12.023 8.805 15.977 1 82.88 170 LEU B N 1
ATOM 3249 C CA . LEU B 1 170 ? -11.305 8.398 17.188 1 82.88 170 LEU B CA 1
ATOM 3250 C C . LEU B 1 170 ? -9.852 8.852 17.125 1 82.88 170 LEU B C 1
ATOM 3252 O O . LEU B 1 170 ? -9.156 8.844 18.156 1 82.88 170 LEU B O 1
ATOM 3256 N N . ALA B 1 171 ? -9.445 9.234 15.977 1 76.38 171 ALA B N 1
ATOM 3257 C CA . ALA B 1 171 ? -8.023 9.523 15.773 1 76.38 171 ALA B CA 1
ATOM 3258 C C . ALA B 1 171 ? -7.648 10.875 16.359 1 76.38 171 ALA B C 1
ATOM 3260 O O . ALA B 1 171 ? -8.414 11.836 16.266 1 76.38 171 ALA B O 1
ATOM 3261 N N . ARG B 1 172 ? -6.574 10.914 17.047 1 69.06 172 ARG B N 1
ATOM 3262 C CA . ARG B 1 172 ? -6.055 12.141 17.656 1 69.06 172 ARG B CA 1
ATOM 3263 C C . ARG B 1 172 ? -4.961 12.758 16.781 1 69.06 172 ARG B C 1
ATOM 3265 O O . ARG B 1 172 ? -4.508 13.867 17.047 1 69.06 172 ARG B O 1
ATOM 3272 N N . GLY B 1 173 ? -4.609 11.992 15.789 1 65.06 173 GLY B N 1
ATOM 3273 C CA . GLY B 1 173 ? -3.531 12.453 14.938 1 65.06 173 GLY B CA 1
ATOM 3274 C C . GLY B 1 173 ? -3.406 11.664 13.648 1 65.06 173 GLY B C 1
ATOM 3275 O O . GLY B 1 173 ? -4.078 10.641 13.477 1 65.06 173 GLY B O 1
ATOM 3276 N N . TYR B 1 174 ? -2.584 12.164 12.781 1 64.5 174 TYR B N 1
ATOM 3277 C CA . TYR B 1 174 ? -2.4 11.562 11.461 1 64.5 174 TYR B CA 1
ATOM 3278 C C . TYR B 1 174 ? -1.725 10.203 11.57 1 64.5 174 TYR B C 1
ATOM 3280 O O . TYR B 1 174 ? -1.908 9.336 10.711 1 64.5 174 TYR B O 1
ATOM 3288 N N . GLU B 1 175 ? -1.064 10.023 12.648 1 64.62 175 GLU B N 1
ATOM 3289 C CA . GLU B 1 175 ? -0.333 8.773 12.836 1 64.62 175 GLU B CA 1
ATOM 3290 C C . GLU B 1 175 ? -1.288 7.598 12.984 1 64.62 175 GLU B C 1
ATOM 3292 O O . GLU B 1 175 ? -0.951 6.469 12.625 1 64.62 175 GLU B O 1
ATOM 3297 N N . PHE B 1 176 ? -2.449 7.961 13.469 1 69.56 176 PHE B N 1
ATOM 3298 C CA . PHE B 1 176 ? -3.43 6.906 13.68 1 69.56 176 PHE B CA 1
ATOM 3299 C C . PHE B 1 176 ? -3.936 6.355 12.352 1 69.56 176 PHE B C 1
ATOM 3301 O O . PHE B 1 176 ? -4.348 5.195 12.273 1 69.56 176 PHE B O 1
ATOM 3308 N N . PHE B 1 177 ? -3.859 7.195 11.344 1 75.25 177 PHE B N 1
ATOM 3309 C CA . PHE B 1 177 ? -4.32 6.738 10.039 1 75.25 177 PHE B CA 1
ATOM 3310 C C . PHE B 1 177 ? -3.367 5.699 9.461 1 75.25 177 PHE B C 1
ATOM 3312 O O . PHE B 1 177 ? -3.803 4.727 8.844 1 75.25 177 PHE B O 1
ATOM 3319 N N . MET B 1 178 ? -2.182 5.914 9.758 1 70.44 178 MET B N 1
ATOM 3320 C CA . MET B 1 178 ? -1.189 4.941 9.312 1 70.44 178 MET B CA 1
ATOM 3321 C C . MET B 1 178 ? -1.418 3.586 9.969 1 70.44 178 MET B C 1
ATOM 3323 O O . MET B 1 178 ? -1.304 2.549 9.312 1 70.44 178 MET B O 1
ATOM 3327 N N . TYR B 1 179 ? -1.785 3.684 11.219 1 72.88 179 TYR B N 1
ATOM 3328 C CA . TYR B 1 179 ? -2.053 2.445 11.945 1 72.88 179 TYR B CA 1
ATOM 3329 C C . TYR B 1 179 ? -3.297 1.754 11.398 1 72.88 179 TYR B C 1
ATOM 3331 O O . TYR B 1 179 ? -3.336 0.526 11.289 1 72.88 179 TYR B O 1
ATOM 3339 N N . TYR B 1 180 ? -4.23 2.551 11.141 1 84 180 TYR B N 1
ATOM 3340 C CA . TYR B 1 180 ? -5.449 1.984 10.57 1 84 180 TYR B CA 1
ATOM 3341 C C . TYR B 1 180 ? -5.16 1.298 9.242 1 84 180 TYR B C 1
ATOM 3343 O O . TYR B 1 180 ? -5.691 0.22 8.969 1 84 180 TYR B O 1
ATOM 3351 N N . PHE B 1 181 ? -4.305 1.863 8.414 1 83.06 181 PHE B N 1
ATOM 3352 C CA . PHE B 1 181 ? -3.959 1.276 7.121 1 83.06 181 PHE B CA 1
ATOM 3353 C C . PHE B 1 181 ? -3.166 -0.011 7.309 1 83.06 181 PHE B C 1
ATOM 3355 O O . PHE B 1 181 ? -3.496 -1.042 6.719 1 83.06 181 PHE B O 1
ATOM 3362 N N . THR B 1 182 ? -2.275 0.034 8.227 1 78.56 182 THR B N 1
ATOM 3363 C CA . THR B 1 182 ? -1.331 -1.064 8.391 1 78.56 182 THR B CA 1
ATOM 3364 C C . THR B 1 182 ? -1.966 -2.213 9.172 1 78.56 182 THR B C 1
ATOM 3366 O O . THR B 1 182 ? -1.793 -3.381 8.812 1 78.56 182 THR B O 1
ATOM 3369 N N . LEU B 1 183 ? -2.744 -1.843 10.188 1 81.19 183 LEU B N 1
ATOM 3370 C CA . LEU B 1 183 ? -3.258 -2.873 11.086 1 81.19 183 LEU B CA 1
ATOM 3371 C C . LEU B 1 183 ? -4.672 -3.281 10.688 1 81.19 183 LEU B C 1
ATOM 3373 O O . LEU B 1 183 ? -5.156 -4.34 11.094 1 81.19 183 LEU B O 1
ATOM 3377 N N . GLY B 1 184 ? -5.277 -2.473 10 1 87 184 GLY B N 1
ATOM 3378 C CA . GLY B 1 184 ? -6.652 -2.752 9.617 1 87 184 GLY B CA 1
ATOM 3379 C C . GLY B 1 184 ? -6.805 -3.104 8.156 1 87 184 GLY B C 1
ATOM 3380 O O . GLY B 1 184 ? -7.09 -4.254 7.812 1 87 184 GLY B O 1
ATOM 3381 N N . VAL B 1 185 ? -6.395 -2.174 7.324 1 89 185 VAL B N 1
ATOM 3382 C CA . VAL B 1 185 ? -6.672 -2.256 5.891 1 89 185 VAL B CA 1
ATOM 3383 C C . VAL B 1 185 ? -5.809 -3.342 5.258 1 89 185 VAL B C 1
ATOM 3385 O O . VAL B 1 185 ? -6.316 -4.211 4.547 1 89 185 VAL B O 1
ATOM 3388 N N . THR B 1 186 ? -4.609 -3.379 5.539 1 86.81 186 THR B N 1
ATOM 3389 C CA . THR B 1 186 ? -3.678 -4.285 4.879 1 86.81 186 THR B CA 1
ATOM 3390 C C . THR B 1 186 ? -4.02 -5.738 5.199 1 86.81 186 THR B C 1
ATOM 3392 O O . THR B 1 186 ? -4.246 -6.543 4.293 1 86.81 186 THR B O 1
ATOM 3395 N N . PRO B 1 187 ? -4.059 -6.074 6.441 1 85.81 187 PRO B N 1
ATOM 3396 C CA . PRO B 1 187 ? -4.441 -7.461 6.727 1 85.81 187 PRO B CA 1
ATOM 3397 C C . PRO B 1 187 ? -5.812 -7.824 6.156 1 85.81 187 PRO B C 1
ATOM 3399 O O . PRO B 1 187 ? -6.02 -8.953 5.715 1 85.81 187 PRO B O 1
ATOM 3402 N N . MET B 1 188 ? -6.672 -6.887 6.207 1 88.38 188 MET B N 1
ATOM 3403 C CA . MET B 1 188 ? -8.008 -7.121 5.672 1 88.38 188 MET B CA 1
ATOM 3404 C C . MET B 1 188 ? -7.949 -7.453 4.184 1 88.38 188 MET B C 1
ATOM 3406 O O . MET B 1 188 ? -8.609 -8.383 3.725 1 88.38 188 MET B O 1
ATOM 3410 N N . VAL B 1 189 ? -7.176 -6.777 3.455 1 89.94 189 VAL B N 1
ATOM 3411 C CA . VAL B 1 189 ? -7.047 -6.969 2.016 1 89.94 189 VAL B CA 1
ATOM 3412 C C . VAL B 1 189 ? -6.422 -8.336 1.73 1 89.94 189 VAL B C 1
ATOM 3414 O O . VAL B 1 189 ? -6.902 -9.078 0.87 1 89.94 189 VAL B O 1
ATOM 3417 N N . PHE B 1 190 ? -5.477 -8.734 2.482 1 87.69 190 PHE B N 1
ATOM 3418 C CA . PHE B 1 190 ? -4.742 -9.969 2.215 1 87.69 190 PHE B CA 1
ATOM 3419 C C . PHE B 1 190 ? -5.52 -11.172 2.721 1 87.69 190 PHE B C 1
ATOM 3421 O O . PHE B 1 190 ? -5.426 -12.266 2.148 1 87.69 190 PHE B O 1
ATOM 3428 N N . LEU B 1 191 ? -6.348 -10.938 3.68 1 85.75 191 LEU B N 1
ATOM 3429 C CA . LEU B 1 191 ? -7.023 -12.078 4.293 1 85.75 191 LEU B CA 1
ATOM 3430 C C . LEU B 1 191 ? -8.422 -12.25 3.719 1 85.75 191 LEU B C 1
ATOM 3432 O O . LEU B 1 191 ? -9.086 -13.258 3.973 1 85.75 191 LEU B O 1
ATOM 3436 N N . SER B 1 192 ? -8.875 -11.305 2.938 1 87.44 192 SER B N 1
ATOM 3437 C CA . SER B 1 192 ? -10.258 -11.312 2.477 1 87.44 192 SER B CA 1
ATOM 3438 C C . SER B 1 192 ? -10.391 -12.031 1.14 1 87.44 192 SER B C 1
ATOM 3440 O O . SER B 1 192 ? -11.43 -11.945 0.48 1 87.44 192 SER B O 1
ATOM 3442 N N . GLY B 1 193 ? -9.328 -12.695 0.69 1 85.31 193 GLY B N 1
ATOM 3443 C CA . GLY B 1 193 ? -9.414 -13.469 -0.538 1 85.31 193 GLY B CA 1
ATOM 3444 C C . GLY B 1 193 ? -9.25 -12.633 -1.788 1 85.31 193 GLY B C 1
ATOM 3445 O O . GLY B 1 193 ? -9.734 -12.992 -2.859 1 85.31 193 GLY B O 1
ATOM 3446 N N . VAL B 1 194 ? -8.695 -11.5 -1.636 1 88.69 194 VAL B N 1
ATOM 3447 C CA . VAL B 1 194 ? -8.477 -10.602 -2.764 1 88.69 194 VAL B CA 1
ATOM 3448 C C . VAL B 1 194 ? -7.461 -11.211 -3.727 1 88.69 194 VAL B C 1
ATOM 3450 O O . VAL B 1 194 ? -7.684 -11.234 -4.941 1 88.69 194 VAL B O 1
ATOM 3453 N N . PHE B 1 195 ? -6.438 -11.844 -3.168 1 88.81 195 PHE B N 1
ATOM 3454 C CA . PHE B 1 195 ? -5.324 -12.297 -3.998 1 88.81 195 PHE B CA 1
ATOM 3455 C C . PHE B 1 195 ? -5.367 -13.805 -4.188 1 88.81 195 PHE B C 1
ATOM 3457 O O . PHE B 1 195 ? -4.742 -14.344 -5.105 1 88.81 195 PHE B O 1
ATOM 3464 N N . PHE B 1 196 ? -6.023 -14.477 -3.326 1 87 196 PHE B N 1
ATOM 3465 C CA . PHE B 1 196 ? -6.16 -15.93 -3.363 1 87 196 PHE B CA 1
ATOM 3466 C C . PHE B 1 196 ? -7.441 -16.375 -2.662 1 87 196 PHE B C 1
ATOM 3468 O O . PHE B 1 196 ? -7.996 -15.633 -1.847 1 87 196 PHE B O 1
ATOM 3475 N N . PRO B 1 197 ? -7.812 -17.531 -3.049 1 82.31 197 PRO B N 1
ATOM 3476 C CA . PRO B 1 197 ? -9.039 -18.016 -2.414 1 82.31 197 PRO B CA 1
ATOM 3477 C C . PRO B 1 197 ? -8.883 -18.219 -0.91 1 82.31 197 PRO B C 1
ATOM 3479 O O . PRO B 1 197 ? -7.816 -18.641 -0.447 1 82.31 197 PRO B O 1
ATOM 3482 N N . ALA B 1 198 ? -9.945 -17.953 -0.224 1 77.31 198 ALA B N 1
ATOM 3483 C CA . ALA B 1 198 ? -9.93 -18.062 1.232 1 77.31 198 ALA B CA 1
ATOM 3484 C C . ALA B 1 198 ? -9.648 -19.5 1.672 1 77.31 198 ALA B C 1
ATOM 3486 O O . ALA B 1 198 ? -9.203 -19.734 2.797 1 77.31 198 ALA B O 1
ATOM 3487 N N . SER B 1 199 ? -9.922 -20.406 0.821 1 77 199 SER B N 1
ATOM 3488 C CA . SER B 1 199 ? -9.734 -21.812 1.145 1 77 199 SER B CA 1
ATOM 3489 C C . SER B 1 199 ? -8.258 -22.141 1.341 1 77 199 SER B C 1
ATOM 3491 O O . SER B 1 199 ? -7.922 -23.172 1.928 1 77 199 SER B O 1
ATOM 3493 N N . GLN B 1 200 ? -7.406 -21.219 0.89 1 77.12 200 GLN B N 1
ATOM 3494 C CA . GLN B 1 200 ? -5.973 -21.469 1.002 1 77.12 200 GLN B CA 1
ATOM 3495 C C . GLN B 1 200 ? -5.438 -21 2.355 1 77.12 200 GLN B C 1
ATOM 3497 O O . GLN B 1 200 ? -4.281 -21.266 2.695 1 77.12 200 GLN B O 1
ATOM 3502 N N . LEU B 1 201 ? -6.328 -20.391 3.1 1 75.12 201 LEU B N 1
ATOM 3503 C CA . LEU B 1 201 ? -5.914 -19.922 4.418 1 75.12 201 LEU B CA 1
ATOM 3504 C C . LEU B 1 201 ? -6.164 -20.984 5.477 1 75.12 201 LEU B C 1
ATOM 3506 O O . LEU B 1 201 ? -7.113 -21.766 5.367 1 75.12 201 LEU B O 1
ATOM 3510 N N . PRO B 1 202 ? -5.164 -20.953 6.422 1 74.5 202 PRO B N 1
ATOM 3511 C CA . PRO B 1 202 ? -5.441 -21.859 7.547 1 74.5 202 PRO B CA 1
ATOM 3512 C C . PRO B 1 202 ? -6.77 -21.547 8.234 1 74.5 202 PRO B C 1
ATOM 3514 O O . PRO B 1 202 ? -7.215 -20.391 8.234 1 74.5 202 PRO B O 1
ATOM 3517 N N . ALA B 1 203 ? -7.32 -22.484 8.766 1 71.56 203 ALA B N 1
ATOM 3518 C CA . ALA B 1 203 ? -8.641 -22.375 9.375 1 71.56 203 ALA B CA 1
ATOM 3519 C C . ALA B 1 203 ? -8.68 -21.281 10.43 1 71.56 203 ALA B C 1
ATOM 3521 O O . ALA B 1 203 ? -9.68 -20.562 10.562 1 71.56 203 ALA B O 1
ATOM 3522 N N . ALA B 1 204 ? -7.57 -21.156 11.086 1 70.81 204 ALA B N 1
ATOM 3523 C CA . ALA B 1 204 ? -7.512 -20.156 12.148 1 70.81 204 ALA B CA 1
ATOM 3524 C C . ALA B 1 204 ? -7.645 -18.734 11.586 1 70.81 204 ALA B C 1
ATOM 3526 O O . ALA B 1 204 ? -8.164 -17.844 12.25 1 70.81 204 ALA B O 1
ATOM 3527 N N . LEU B 1 205 ? -7.219 -18.594 10.383 1 73.44 205 LEU B N 1
ATOM 3528 C CA . LEU B 1 205 ? -7.277 -17.281 9.766 1 73.44 205 LEU B CA 1
ATOM 3529 C C . LEU B 1 205 ? -8.547 -17.125 8.938 1 73.44 205 LEU B C 1
ATOM 3531 O O . LEU B 1 205 ? -9.023 -16 8.719 1 73.44 205 LEU B O 1
ATOM 3535 N N . ALA B 1 206 ? -9.086 -18.188 8.586 1 71.94 206 ALA B N 1
ATOM 3536 C CA . ALA B 1 206 ? -10.281 -18.172 7.742 1 71.94 206 ALA B CA 1
ATOM 3537 C C . ALA B 1 206 ? -11.5 -17.672 8.516 1 71.94 206 ALA B C 1
ATOM 3539 O O . ALA B 1 206 ? -12.375 -17.016 7.957 1 71.94 206 ALA B O 1
ATOM 3540 N N . GLY B 1 207 ? -11.5 -17.938 9.773 1 69.94 207 GLY B N 1
ATOM 3541 C CA . GLY B 1 207 ? -12.633 -17.562 10.602 1 69.94 207 GLY B CA 1
ATOM 3542 C C . GLY B 1 207 ? -12.797 -16.047 10.734 1 69.94 207 GLY B C 1
ATOM 3543 O O . GLY B 1 207 ? -13.797 -15.484 10.289 1 69.94 207 GLY B O 1
ATOM 3544 N N . PRO B 1 208 ? -11.742 -15.422 11.195 1 72.25 208 PRO B N 1
ATOM 3545 C CA . PRO B 1 208 ? -11.836 -13.969 11.359 1 72.25 208 PRO B CA 1
ATOM 3546 C C . PRO B 1 208 ? -12.008 -13.234 10.023 1 72.25 208 PRO B C 1
ATOM 3548 O O . PRO B 1 208 ? -12.57 -12.133 9.992 1 72.25 208 PRO B O 1
ATOM 3551 N N . LEU B 1 209 ? -11.719 -13.883 9.078 1 69.06 209 LEU B N 1
ATOM 3552 C CA . LEU B 1 209 ? -11.758 -13.281 7.754 1 69.06 209 LEU B CA 1
ATOM 3553 C C . LEU B 1 209 ? -13.195 -13.047 7.305 1 69.06 209 LEU B C 1
ATOM 3555 O O . LEU B 1 209 ? -13.484 -12.07 6.605 1 69.06 209 LEU B O 1
ATOM 3559 N N . GLN B 1 210 ? -13.992 -13.945 7.727 1 70.94 210 GLN B N 1
ATOM 3560 C CA . GLN B 1 210 ? -15.375 -13.883 7.273 1 70.94 210 GLN B CA 1
ATOM 3561 C C . GLN B 1 210 ? -16.094 -12.672 7.863 1 70.94 210 GLN B C 1
ATOM 3563 O O . GLN B 1 210 ? -17.125 -12.234 7.344 1 70.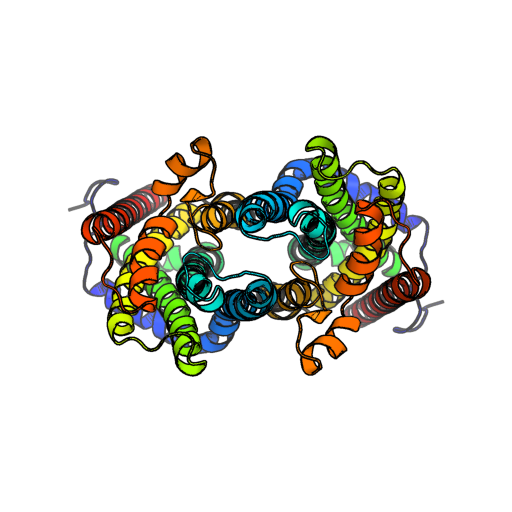94 210 GLN B O 1
ATOM 3568 N N . TRP B 1 211 ? -15.398 -12.125 8.734 1 79.44 211 TRP B N 1
ATOM 3569 C CA . TRP B 1 211 ? -16.047 -10.992 9.383 1 79.44 211 TRP B CA 1
ATOM 3570 C C . TRP B 1 211 ? -15.508 -9.672 8.844 1 79.44 211 TRP B C 1
ATOM 3572 O O . TRP B 1 211 ? -16.016 -8.594 9.195 1 79.44 211 TRP B O 1
ATOM 3582 N N . LEU B 1 212 ? -14.602 -9.789 7.961 1 86.44 212 LEU B N 1
ATOM 3583 C CA . LEU B 1 212 ? -14.047 -8.578 7.371 1 86.44 212 LEU B CA 1
ATOM 3584 C C . LEU B 1 212 ? -14.898 -8.109 6.199 1 86.44 212 LEU B C 1
ATOM 3586 O O . LEU B 1 212 ? -15.305 -8.914 5.355 1 86.44 212 LEU B O 1
ATOM 3590 N N . PRO B 1 213 ? -15.18 -6.848 6.184 1 91.25 213 PRO B N 1
ATOM 3591 C CA . PRO B 1 213 ? -16.141 -6.332 5.211 1 91.25 213 PRO B CA 1
ATOM 3592 C C . PRO B 1 213 ? -15.672 -6.492 3.768 1 91.25 213 PRO B C 1
ATOM 3594 O O . PRO B 1 213 ? -16.484 -6.441 2.842 1 91.25 213 PRO B O 1
ATOM 3597 N N . VAL B 1 214 ? -14.43 -6.719 3.584 1 92.44 214 VAL B N 1
ATOM 3598 C CA . VAL B 1 214 ? -13.922 -6.859 2.223 1 92.44 214 VAL B CA 1
ATOM 3599 C C . VAL B 1 214 ? -14.297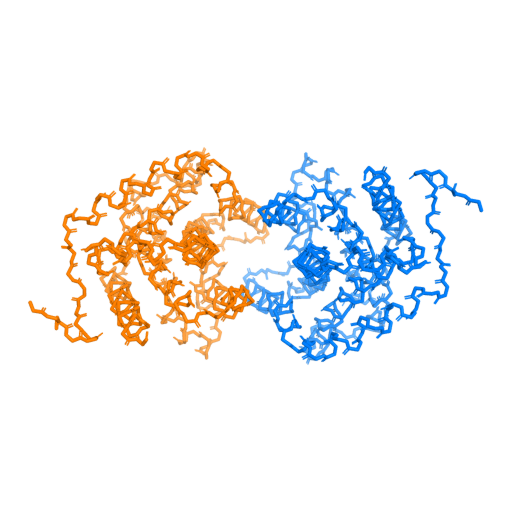 -8.234 1.677 1 92.44 214 VAL B C 1
ATOM 3601 O O . VAL B 1 214 ? -14.562 -8.391 0.482 1 92.44 214 VAL B O 1
ATOM 3604 N N . ALA B 1 215 ? -14.406 -9.203 2.545 1 92 215 ALA B N 1
ATOM 3605 C CA . ALA B 1 215 ? -14.648 -10.586 2.139 1 92 215 ALA B CA 1
ATOM 3606 C C . ALA B 1 215 ? -16.016 -10.719 1.453 1 92 215 ALA B C 1
ATOM 3608 O O . ALA B 1 215 ? -16.094 -11.203 0.323 1 92 215 ALA B O 1
ATOM 3609 N N . PRO B 1 216 ? -17.062 -10.234 2.109 1 93.25 216 PRO B N 1
ATOM 3610 C CA . PRO B 1 216 ? -18.359 -10.352 1.432 1 93.25 216 PRO B CA 1
ATOM 3611 C C . PRO B 1 216 ? -18.406 -9.562 0.126 1 93.25 216 PRO B C 1
ATOM 3613 O O . PRO B 1 216 ? -19.094 -9.961 -0.815 1 93.25 216 PRO B O 1
ATOM 3616 N N . ALA B 1 217 ? -17.75 -8.453 0.036 1 94.38 217 ALA B N 1
ATOM 3617 C CA . ALA B 1 217 ? -17.719 -7.684 -1.206 1 94.38 217 ALA B CA 1
ATOM 3618 C C . ALA B 1 217 ? -17.062 -8.484 -2.328 1 94.38 217 ALA B C 1
ATOM 3620 O O . ALA B 1 217 ? -17.578 -8.539 -3.447 1 94.38 217 ALA B O 1
ATOM 3621 N N . VAL B 1 218 ? -16.016 -9.148 -1.987 1 93 218 VAL B N 1
ATOM 3622 C CA . VAL B 1 218 ? -15.297 -9.969 -2.963 1 93 218 VAL B CA 1
ATOM 3623 C C . VAL B 1 218 ? -16.156 -11.164 -3.363 1 93 218 VAL B C 1
ATOM 3625 O O . VAL B 1 218 ? -16.219 -11.531 -4.539 1 93 218 VAL B O 1
ATOM 3628 N N . ASN B 1 219 ? -16.797 -11.742 -2.4 1 91.88 219 ASN B N 1
ATOM 3629 C CA . ASN B 1 219 ? -17.641 -12.898 -2.662 1 91.88 219 ASN B CA 1
ATOM 3630 C C . ASN B 1 219 ? -18.781 -12.547 -3.617 1 91.88 219 ASN B C 1
ATOM 3632 O O . ASN B 1 219 ? -19.25 -13.398 -4.383 1 91.88 219 ASN B O 1
ATOM 3636 N N . LEU B 1 220 ? -19.188 -11.352 -3.594 1 94.94 220 LEU B N 1
ATOM 3637 C CA . LEU B 1 220 ? -20.297 -10.93 -4.449 1 94.94 220 LEU B CA 1
ATOM 3638 C C . LEU B 1 220 ? -19.781 -10.555 -5.84 1 94.94 220 LEU B C 1
ATOM 3640 O O . LEU B 1 220 ? -20.422 -10.875 -6.844 1 94.94 220 LEU B O 1
ATOM 3644 N N . ILE B 1 221 ? -18.656 -9.914 -5.918 1 95.25 221 ILE B N 1
ATOM 3645 C CA . ILE B 1 221 ? -18.188 -9.32 -7.172 1 95.25 221 ILE B CA 1
ATOM 3646 C C . ILE B 1 221 ? -17.484 -10.383 -8.016 1 95.25 221 ILE B C 1
ATOM 3648 O O . ILE B 1 221 ? -17.562 -10.367 -9.242 1 95.25 221 ILE B O 1
ATOM 3652 N N . ARG B 1 222 ? -16.875 -11.336 -7.414 1 93.12 222 ARG B N 1
ATOM 3653 C CA . ARG B 1 222 ? -16.094 -12.336 -8.141 1 93.12 222 ARG B CA 1
ATOM 3654 C C . ARG B 1 222 ? -16.984 -13.141 -9.086 1 93.12 222 ARG B C 1
ATOM 3656 O O . ARG B 1 222 ? -16.703 -13.234 -10.281 1 93.12 222 ARG B O 1
ATOM 3663 N N . PRO B 1 223 ? -18.031 -13.703 -8.562 1 92.88 223 PRO B N 1
ATOM 3664 C CA . PRO B 1 223 ? -18.891 -14.422 -9.5 1 92.88 223 PRO B CA 1
ATOM 3665 C C . PRO B 1 223 ? -19.484 -13.516 -10.586 1 92.88 223 PRO B C 1
ATOM 3667 O O . PRO B 1 223 ? -19.703 -13.961 -11.711 1 92.88 223 PRO B O 1
ATOM 3670 N N . LEU B 1 224 ? -19.703 -12.266 -10.281 1 93.38 224 LEU B N 1
ATOM 3671 C CA . LEU B 1 224 ? -20.25 -11.336 -11.266 1 93.38 224 LEU B CA 1
ATOM 3672 C C . LEU B 1 224 ? -19.25 -11.102 -12.406 1 93.38 224 LEU B C 1
ATOM 3674 O O . LEU B 1 224 ? -19.656 -10.922 -13.555 1 93.38 224 LEU B O 1
ATOM 3678 N N . THR B 1 225 ? -17.969 -11.125 -12.117 1 91.94 225 THR B N 1
ATOM 3679 C CA . THR B 1 225 ? -16.938 -10.938 -13.133 1 91.94 225 THR B CA 1
ATOM 3680 C C . THR B 1 225 ? -16.828 -12.164 -14.031 1 91.94 225 THR B C 1
ATOM 3682 O O . THR B 1 225 ? -16.297 -12.086 -15.133 1 91.94 225 THR B O 1
ATOM 3685 N N . LEU B 1 226 ? -17.297 -13.289 -13.508 1 90.62 226 LEU B N 1
ATOM 3686 C CA . LEU B 1 226 ? -17.219 -14.539 -14.25 1 90.62 226 LEU B CA 1
ATOM 3687 C C . LEU B 1 226 ? -18.531 -14.805 -14.984 1 90.62 226 LEU B C 1
ATOM 3689 O O . LEU B 1 226 ? -18.688 -15.859 -15.609 1 90.62 226 LEU B O 1
ATOM 3693 N N . GLY B 1 227 ? -19.375 -13.844 -14.828 1 89.75 227 GLY B N 1
ATOM 3694 C CA . GLY B 1 227 ? -20.641 -14.008 -15.5 1 89.75 227 GLY B CA 1
ATOM 3695 C C . GLY B 1 227 ? -21.625 -14.867 -14.727 1 89.75 227 GLY B C 1
ATOM 3696 O O . GLY B 1 227 ? -22.578 -15.414 -15.297 1 89.75 227 GLY B O 1
ATOM 3697 N N . GLN B 1 228 ? -21.312 -15.008 -13.492 1 90.44 228 GLN B N 1
ATOM 3698 C CA . GLN B 1 228 ? -22.156 -15.844 -12.641 1 90.44 228 GLN B CA 1
ATOM 3699 C C . GLN B 1 228 ? -22.859 -15.016 -11.562 1 90.44 228 GLN B C 1
ATOM 3701 O O . GLN B 1 228 ? -22.406 -13.914 -11.242 1 90.44 228 GLN B O 1
ATOM 3706 N N . VAL B 1 229 ? -23.953 -15.578 -11.125 1 88 229 VAL B N 1
ATOM 3707 C CA . VAL B 1 229 ? -24.641 -14.977 -9.984 1 88 229 VAL B CA 1
ATOM 3708 C C . VAL B 1 229 ? -24.125 -15.578 -8.688 1 88 229 VAL B C 1
ATOM 3710 O O . VAL B 1 229 ? -24 -16.797 -8.562 1 88 229 VAL B O 1
ATOM 3713 N N . PRO B 1 230 ? -23.688 -14.688 -7.828 1 86.31 230 PRO B N 1
ATOM 3714 C CA . PRO B 1 230 ? -23.141 -15.195 -6.566 1 86.31 230 PRO B CA 1
ATOM 3715 C C . PRO B 1 230 ? -24.125 -16.094 -5.816 1 86.31 230 PRO B C 1
ATOM 3717 O O . PRO B 1 230 ? -25.312 -15.789 -5.758 1 86.31 230 PRO B O 1
ATOM 3720 N N . HIS B 1 231 ? -23.438 -17.141 -5.324 1 83.5 231 HIS B N 1
ATOM 3721 C CA . HIS B 1 231 ? -24.219 -18.031 -4.473 1 83.5 231 HIS B CA 1
ATOM 3722 C C . HIS B 1 231 ? -24.469 -17.406 -3.102 1 83.5 231 HIS B C 1
ATOM 3724 O O . HIS B 1 231 ? -23.578 -16.719 -2.561 1 83.5 231 HIS B O 1
ATOM 3730 N N . ALA B 1 232 ? -25.625 -17.484 -2.496 1 86.94 232 ALA B N 1
ATOM 3731 C CA . ALA B 1 232 ? -25.953 -16.953 -1.175 1 86.94 232 ALA B CA 1
ATOM 3732 C C . ALA B 1 232 ? -25.641 -15.469 -1.085 1 86.94 232 ALA B C 1
ATOM 3734 O O . ALA B 1 232 ? -25.047 -15.008 -0.106 1 86.94 232 ALA B O 1
ATOM 3735 N N . TRP B 1 233 ? -25.938 -14.758 -2.121 1 89.94 233 TRP B N 1
ATOM 3736 C CA . TRP B 1 233 ? -25.641 -13.328 -2.221 1 89.94 233 TRP B CA 1
ATOM 3737 C C . TRP B 1 233 ? -26.266 -12.562 -1.058 1 89.94 233 TRP B C 1
ATOM 3739 O O . TRP B 1 233 ? -25.734 -11.539 -0.629 1 89.94 233 TRP B O 1
ATOM 3749 N N . TRP B 1 234 ? -27.281 -13.141 -0.45 1 92.25 234 TRP B N 1
ATOM 3750 C CA . TRP B 1 234 ? -28.016 -12.445 0.606 1 92.25 234 TRP B CA 1
ATOM 3751 C C . TRP B 1 234 ? -27.172 -12.344 1.875 1 92.25 234 TRP B C 1
ATOM 3753 O O . TRP B 1 234 ? -27.25 -11.352 2.596 1 92.25 234 TRP B O 1
ATOM 3763 N N . ALA B 1 235 ? -26.453 -13.398 2.141 1 92.12 235 ALA B N 1
ATOM 3764 C CA . ALA B 1 235 ? -25.625 -13.398 3.344 1 92.12 235 ALA B CA 1
ATOM 3765 C C . ALA B 1 235 ? -24.531 -12.336 3.254 1 92.12 235 ALA B C 1
ATOM 3767 O O . ALA B 1 235 ? -24.281 -11.617 4.223 1 92.12 235 ALA B O 1
ATOM 3768 N N . ASP B 1 236 ? -23.984 -12.234 2.08 1 93.88 236 ASP B N 1
ATOM 3769 C CA . ASP B 1 236 ? -22.922 -11.258 1.874 1 93.88 236 ASP B CA 1
ATOM 3770 C C . ASP B 1 236 ? -23.484 -9.836 1.874 1 93.88 236 ASP B C 1
ATOM 3772 O O . ASP B 1 236 ? -22.875 -8.93 2.455 1 93.88 236 ASP B O 1
ATOM 3776 N N . VAL B 1 237 ? -24.625 -9.633 1.313 1 95.38 237 VAL B N 1
ATOM 3777 C CA . VAL B 1 237 ? -25.266 -8.32 1.289 1 95.38 237 VAL B CA 1
ATOM 3778 C C . VAL B 1 237 ? -25.672 -7.914 2.707 1 95.38 237 VAL B C 1
ATOM 3780 O O . VAL B 1 237 ? -25.484 -6.762 3.105 1 95.38 237 VAL B O 1
ATOM 3783 N N . ALA B 1 238 ? -26.156 -8.875 3.357 1 95.56 238 ALA B N 1
ATOM 3784 C CA . ALA B 1 238 ? -26.562 -8.609 4.734 1 95.56 238 ALA B CA 1
ATOM 3785 C C . ALA B 1 238 ? -25.375 -8.219 5.602 1 95.56 238 ALA B C 1
ATOM 3787 O O . ALA B 1 238 ? -25.469 -7.312 6.426 1 95.56 238 ALA B O 1
ATOM 3788 N N . GLN B 1 239 ? -24.344 -8.898 5.465 1 93.88 239 GLN B N 1
ATOM 3789 C CA . GLN B 1 239 ? -23.141 -8.594 6.242 1 93.88 239 GLN B CA 1
ATOM 3790 C C . GLN B 1 239 ? -22.641 -7.188 5.945 1 93.88 239 GLN B C 1
ATOM 3792 O O . GLN B 1 239 ? -22.266 -6.449 6.859 1 93.88 239 GLN B O 1
ATOM 3797 N N . LEU B 1 240 ? -22.609 -6.855 4.73 1 95.5 240 LEU B N 1
ATOM 3798 C CA . LEU B 1 240 ? -22.172 -5.516 4.348 1 95.5 240 LEU B CA 1
ATOM 3799 C C . LEU B 1 240 ? -23.125 -4.461 4.902 1 95.5 240 LEU B C 1
ATOM 3801 O O . LEU B 1 240 ? -22.688 -3.432 5.414 1 95.5 240 LEU B O 1
ATOM 3805 N N . ALA B 1 241 ? -24.406 -4.73 4.793 1 96.06 241 ALA B N 1
ATOM 3806 C CA . ALA B 1 241 ? -25.406 -3.795 5.273 1 96.06 241 ALA B CA 1
ATOM 3807 C C . ALA B 1 241 ? -25.312 -3.602 6.785 1 96.06 241 ALA B C 1
ATOM 3809 O O . ALA B 1 241 ? -25.406 -2.479 7.281 1 96.06 241 ALA B O 1
ATOM 3810 N N . VAL B 1 242 ? -25.109 -4.664 7.434 1 95.44 242 VAL B N 1
ATOM 3811 C CA . VAL B 1 242 ? -25.016 -4.605 8.891 1 95.44 242 VAL B CA 1
ATOM 3812 C C . VAL B 1 242 ? -23.766 -3.83 9.289 1 95.44 242 VAL B C 1
ATOM 3814 O O . VAL B 1 242 ? -23.797 -3.002 10.203 1 95.44 242 VAL B O 1
ATOM 3817 N N . THR B 1 243 ? -22.688 -4.137 8.609 1 94.25 243 THR B N 1
ATOM 3818 C CA . THR B 1 243 ? -21.453 -3.422 8.891 1 94.25 243 THR B CA 1
ATOM 3819 C C . THR B 1 243 ? -21.625 -1.927 8.633 1 94.25 243 THR B C 1
ATOM 3821 O O . THR B 1 243 ? -21.156 -1.099 9.422 1 94.25 243 THR B O 1
ATOM 3824 N N . ALA B 1 244 ? -22.188 -1.606 7.562 1 94.94 244 ALA B N 1
ATOM 3825 C CA . ALA B 1 244 ? -22.438 -0.205 7.234 1 94.94 244 ALA B CA 1
ATOM 3826 C C . ALA B 1 244 ? -23.312 0.454 8.297 1 94.94 244 ALA B C 1
ATOM 3828 O O . ALA B 1 244 ? -23.016 1.551 8.773 1 94.94 244 ALA B O 1
ATOM 3829 N N . ALA B 1 245 ? -24.375 -0.2 8.625 1 94.69 245 ALA B N 1
ATOM 3830 C CA . ALA B 1 245 ? -25.312 0.344 9.609 1 94.69 245 ALA B CA 1
ATOM 3831 C C . ALA B 1 245 ? -24.625 0.556 10.953 1 94.69 245 ALA B C 1
ATOM 3833 O O . ALA B 1 245 ? -24.797 1.601 11.586 1 94.69 245 ALA B O 1
ATOM 3834 N N . LEU B 1 246 ? -23.922 -0.442 11.352 1 94 246 LEU B N 1
ATOM 3835 C CA . LEU B 1 246 ? -23.203 -0.344 12.617 1 94 246 LEU B CA 1
ATOM 3836 C C . LEU B 1 246 ? -22.172 0.778 12.578 1 94 246 LEU B C 1
ATOM 3838 O O . LEU B 1 246 ? -22.016 1.52 13.547 1 94 246 LEU B O 1
ATOM 3842 N N . GLY B 1 247 ? -21.438 0.854 11.469 1 93.25 247 GLY B N 1
ATOM 3843 C CA . GLY B 1 247 ? -20.453 1.917 11.32 1 93.25 247 GLY B CA 1
ATOM 3844 C C . GLY B 1 247 ? -21.078 3.303 11.344 1 93.25 247 GLY B C 1
ATOM 3845 O O . GLY B 1 247 ? -20.547 4.207 12 1 93.25 247 GLY B O 1
ATOM 3846 N N . ILE B 1 248 ? -22.156 3.447 10.648 1 92 248 ILE B N 1
ATOM 3847 C CA . ILE B 1 248 ? -22.844 4.727 10.594 1 92 248 ILE B CA 1
ATOM 3848 C C . ILE B 1 248 ? -23.344 5.105 11.992 1 92 248 ILE B C 1
ATOM 3850 O O . ILE B 1 248 ? -23.188 6.246 12.43 1 92 248 ILE B O 1
ATOM 3854 N N . TRP B 1 249 ? -23.875 4.105 12.586 1 92.5 249 TRP B N 1
ATOM 3855 C CA . TRP B 1 249 ? -24.359 4.332 13.945 1 92.5 249 TRP B CA 1
ATOM 3856 C C . TRP B 1 249 ? -23.234 4.75 14.875 1 92.5 249 TRP B C 1
ATOM 3858 O O . TRP B 1 249 ? -23.359 5.715 15.625 1 92.5 249 TRP B O 1
ATOM 3868 N N . LEU B 1 250 ? -22.156 4.109 14.812 1 92.31 250 LEU B N 1
ATOM 3869 C CA . LEU B 1 250 ? -21.031 4.379 15.688 1 92.31 250 LEU B CA 1
ATOM 3870 C C . LEU B 1 250 ? -20.453 5.77 15.422 1 92.31 250 LEU B C 1
ATOM 3872 O O . LEU B 1 250 ? -20.078 6.48 16.359 1 92.31 250 LEU B O 1
ATOM 3876 N N . VAL B 1 251 ? -20.344 6.086 14.172 1 88.44 251 VAL B N 1
ATOM 3877 C CA . VAL B 1 251 ? -19.812 7.402 13.82 1 88.44 251 VAL B CA 1
ATOM 3878 C C . VAL B 1 251 ? -20.734 8.484 14.398 1 88.44 251 VAL B C 1
ATOM 3880 O O . VAL B 1 251 ? -20.25 9.469 14.969 1 88.44 251 VAL B O 1
ATOM 3883 N N . ALA B 1 252 ? -22.016 8.32 14.281 1 85.88 252 ALA B N 1
ATOM 3884 C CA . ALA B 1 252 ? -22.969 9.289 14.797 1 85.88 252 ALA B CA 1
ATOM 3885 C C . ALA B 1 252 ? -22.844 9.438 16.312 1 85.88 252 ALA B C 1
ATOM 3887 O O . ALA B 1 252 ? -22.828 10.555 16.828 1 85.88 252 ALA B O 1
ATOM 3888 N N . VAL B 1 253 ? -22.719 8.328 16.938 1 87.5 253 VAL B N 1
ATOM 3889 C CA . VAL B 1 253 ? -22.625 8.336 18.391 1 87.5 253 VAL B CA 1
ATOM 3890 C C . VAL B 1 253 ? -21.328 9.016 18.828 1 87.5 253 VAL B C 1
ATOM 3892 O O . VAL B 1 253 ? -21.312 9.836 19.75 1 87.5 253 VAL B O 1
ATOM 3895 N N . LEU B 1 254 ? -20.281 8.711 18.172 1 85.69 254 LEU B N 1
ATOM 3896 C CA . LEU B 1 254 ? -18.984 9.266 18.531 1 85.69 254 LEU B CA 1
ATOM 3897 C C . LEU B 1 254 ? -18.953 10.766 18.281 1 85.69 254 LEU B C 1
ATOM 3899 O O . LEU B 1 254 ? -18.406 11.523 19.078 1 85.69 254 LEU B O 1
ATOM 3903 N N . MET B 1 255 ? -19.453 11.148 17.234 1 78.56 255 MET B N 1
ATOM 3904 C CA . MET B 1 255 ? -19.453 12.57 16.906 1 78.56 255 MET B CA 1
ATOM 3905 C C . MET B 1 255 ? -20.359 13.352 17.844 1 78.56 255 MET B C 1
ATOM 3907 O O . MET B 1 255 ? -20.031 14.477 18.234 1 78.56 255 MET B O 1
ATOM 3911 N N . ARG B 1 256 ? -21.484 12.789 18.219 1 78.88 256 ARG B N 1
ATOM 3912 C CA . ARG B 1 256 ? -22.375 13.43 19.172 1 78.88 256 ARG B CA 1
ATOM 3913 C C . ARG B 1 256 ? -21.719 13.539 20.547 1 78.88 256 ARG B C 1
ATOM 3915 O O . ARG B 1 256 ? -21.875 14.555 21.234 1 78.88 256 ARG B O 1
ATOM 3922 N N . ARG B 1 257 ? -21.062 12.562 20.844 1 80.19 257 ARG B N 1
ATOM 3923 C CA . ARG B 1 257 ? -20.406 12.578 22.156 1 80.19 257 ARG B CA 1
ATOM 3924 C C . ARG B 1 257 ? -19.25 13.578 22.172 1 80.19 257 ARG B C 1
ATOM 3926 O O . ARG B 1 257 ? -18.953 14.156 23.219 1 80.19 257 ARG B O 1
ATOM 3933 N N . ARG B 1 258 ? -18.594 13.664 21.141 1 71.12 258 ARG B N 1
ATOM 3934 C CA . ARG B 1 258 ? -17.469 14.602 21.078 1 71.12 258 ARG B CA 1
ATOM 3935 C C . ARG B 1 258 ? -17.953 16.047 21.125 1 71.12 258 ARG B C 1
ATOM 3937 O O . ARG B 1 258 ? -17.281 16.906 21.688 1 71.12 258 ARG B O 1
ATOM 3944 N N . LEU B 1 259 ? -19.016 16.281 20.531 1 63.09 259 LEU B N 1
ATOM 3945 C CA . LEU B 1 259 ? -19.562 17.641 20.531 1 63.09 259 LEU B CA 1
ATOM 3946 C C . LEU B 1 259 ? -20.188 17.969 21.875 1 63.09 259 LEU B C 1
ATOM 3948 O O . LEU B 1 259 ? -20.234 19.125 22.281 1 63.09 259 LEU B O 1
ATOM 3952 N N . LEU B 1 260 ? -20.719 16.984 22.438 1 58.38 260 LEU B N 1
ATOM 3953 C CA . LEU B 1 260 ? -21.328 17.266 23.734 1 58.38 260 LEU B CA 1
ATOM 3954 C C . LEU B 1 260 ? -20.266 17.469 24.812 1 58.38 260 LEU B C 1
ATOM 3956 O O . LEU B 1 260 ? -20.562 18.016 25.875 1 58.38 260 LEU B O 1
ATOM 3960 N N . ARG B 1 261 ? -19 17.188 24.469 1 52.94 261 ARG B N 1
ATOM 3961 C CA . ARG B 1 261 ? -18 17.531 25.469 1 52.94 261 ARG B CA 1
ATOM 3962 C C . ARG B 1 261 ? -17.422 18.922 25.219 1 52.94 261 ARG B C 1
ATOM 3964 O O . ARG B 1 261 ? -17.344 19.375 24.078 1 52.94 261 ARG B O 1
#

Nearest PDB structures (foldseek):
  7r87-assembly1_B  TM=6.378E-01  e=9.174E-03  Homo sapiens
  7fdv-assembly1_D  TM=6.687E-01  e=1.669E-02  Homo sapiens
  7r88-assembly1_B  TM=6.843E-01  e=2.351E-02  Homo sapiens
  7jr7-assembly1_B  TM=6.604E-01  e=1.819E-02  Homo sapiens
  7r8a-assembly1_B  TM=6.741E-01  e=2.672E-02  Homo sapiens

Foldseek 3Di:
DCPPLQDFQDADPVLVVLLVVVVVVCVVCVVVLLCVLQVVLLCCLVCCQVVVLVVDPDAVNARLSLLLLLLSLLLSLLSQLLCQLAVVVLCCVPVVCVVVVVVVPPPPLSSVLSSSLQNSLVRSLVSSVVSVVVCVVVVVFDAPLQVCLSVLSSLLSLLSNLQSNLQNLVDPDSVSSVVCCVVPVVCLSVCLQSNHHNVPDDPVSSVVNVLRLSNLSSQQRSQSRVNHGRDPNVVSSVSSNVSSSVSSSSSSSSSSVVVVD/DCPPLQDFQDADPVLVVLLVVVVVVCVVCVVVLLCVLQVVLLCCLVCCQVVVLVVDPDAVNARLSLLLLLLSLLLSLLSQLLCQLAVVVLCCVPVVCVVVVVVVPPPDLSSVLSSSLQNSLVRSLVSSVVSVVVCVVVPVFDAPLQVCLSVLSSLLSLLSNLQSNLQNLVDPDSVSSVVCCVVPVVCLSVCLQSNHHNVPDDPVSSVVNVLRLSNLSSQQRSLSRVNHGRDPNVVSSVSSNVSSSVSSSSSSSSSVVVVVD

Sequence (522 aa):
MSAGAWGWPPLTRRCVAVLRRNFLVWRKTALTTVLGDVLDPVVALLALGFGLGALLPGIEGVPYVTFLSAGSMCVGALYGATFEATYNAFSRLHVQRTWDAMLSTPLDLDDVVWAEILWAAAKALKSGIAILLVVVALDIARAPTLLWVPPVLALAGLAFASMALVVSALARGYEFFMYYFTLGVTPMVFLSGVFFPASQLPAALAGPLQWLPVAPAVNLIRPLTLGQVPHAWWADVAQLAVTAALGIWLVAVLMRRRLLRMSAGAWGWPPLTRRCVAVLRRNFLVWRKTALTTVLGDVLDPVVALLALGFGLGALLPGIEGVPYVTFLSAGSMCVGALYGATFEATYNAFSRLHVQRTWDAMLSTPLDLDDVVWAEILWAAAKALKSGIAILLVVVALDIARAPTLLWVPPVLALAGLAFASMALVVSALARGYEFFMYYFTLGVTPMVFLSGVFFPASQLPAALAGPLQWLPVAPAVNLIRPLTLGQVPHAWWADVAQLAVTAALGIWLVAVLMRRRLLR

pLDDT: mean 80.57, std 13.91, range [37.75, 96.94]